Protein AF-A0A3D3WXS1-F1 (afdb_monomer)

Nearest PDB structures (foldseek):
  2yyg-assembly1_A  TM=9.800E-01  e=4.087E-39  Thermus thermophilus HB8
  2yyl-assembly1_A  TM=9.770E-01  e=1.360E-38  Thermus thermophilus HB8
  2yyi-assembly1_A  TM=9.763E-01  e=1.294E-38  Thermus thermophilus HB8
  2yyj-assembly1_A  TM=9.738E-01  e=1.231E-38  Thermus thermophilus HB8
  2yyk-assembly1_A  TM=9.757E-01  e=2.031E-38  Thermus thermophilus HB8

Radius of gyration: 24.75 Å; Cα contacts (8 Å, |Δi|>4): 746; chains: 1; bounding box: 62×62×98 Å

Mean predicted aligned error: 7.94 Å

Solvent-accessible surface area (backbone atoms only — not comparable to full-atom values): 22742 Å² total; per-residue (Å²): 133,87,82,91,84,88,88,85,87,90,81,87,87,84,90,81,90,89,76,75,87,77,71,77,85,72,78,76,78,78,77,84,80,90,82,68,96,46,61,37,39,42,42,22,67,54,53,57,47,48,42,67,77,51,46,37,43,37,29,46,95,93,36,75,55,88,48,61,81,76,32,87,46,38,39,33,22,52,53,46,52,21,49,54,28,37,43,47,70,32,94,88,52,11,80,55,28,38,42,68,36,94,86,80,60,29,40,22,49,33,42,50,61,78,27,70,43,66,66,44,48,52,49,35,48,54,28,50,39,58,52,18,58,77,48,47,25,66,57,82,68,53,51,54,38,50,35,28,24,46,37,30,43,26,60,30,17,66,67,29,25,72,77,41,69,66,17,19,53,21,37,37,53,49,41,50,53,38,43,65,54,47,55,37,52,21,43,37,48,39,69,47,69,98,70,88,83,64,86,86,61,63,77,78,76,54,73,85,39,34,50,27,54,78,43,81,53,97,67,22,40,25,29,29,25,25,34,33,59,24,45,35,65,92,22,56,28,36,40,43,41,63,26,86,94,49,63,71,50,90,85,49,58,35,51,64,16,46,24,35,50,47,54,30,52,39,73,45,40,35,30,47,44,56,88,59,71,19,75,84,54,55,60,81,85,35,60,54,39,43,33,55,41,69,53,39,16,36,40,36,32,54,68,21,78,43,44,55,67,37,34,36,43,72,52,41,45,66,57,42,58,39,43,50,68,78,29,45,22,60,38,46,30,31,52,45,52,49,46,21,46,37,37,27,39,52,44,53,47,53,50,52,54,52,50,35,61,74,70,68,44,82,84,41,68,69,54,52,55,57,53,46,54,44,49,50,53,33,52,52,41,48,51,25,50,52,47,11,52,72,60,40,45,68,47,100,64,55,38,42,40,44,25,58,68,35,40,51,50,41,56,62,49,44,70,58,46,55,62,57,68,74,108

Foldseek 3Di:
DDDDDDDDDDDDDDDDDDPPPPPPPDPPPDDDDQDDLDALLDALVRLQVLCQVQPFQEDEPNDTDPGQCPDQQRVQASVLLNVLSNLCVDPPCVVLQWDQDPPRRHTWGLLLDQALDLVSLVSLLSNLLVSLLSQLLLALQRQSLVSNLLSLLLLLLVLLVVQPVLLNVLSVVVSVVCGSNVWREWEFEAFFAPDPPDDQDARPPPVAAGWFFPDQDPFATWIFHKTWWRWQLSTQKYWYAYHLVHAHHVPHFQRNHWTFMDGSSFPQKHWYWDHRLLPVDDCVVVVNSVHRIGITTMIGGGRTGGGPSGTRHTRDRVSRNCSCVSSVSCQSSLLSSLSSLLSNLVSLLVVLVVVCVVVVVVPPVVSVVLSVLSVVLNVLSVVLSVQQSVVWDQDPSSGGGGDDVSSVVSVVVCVVSVVSSVD

Structure (mmCIF, N/CA/C/O backbone):
data_AF-A0A3D3WXS1-F1
#
_entry.id   AF-A0A3D3WXS1-F1
#
loop_
_atom_site.group_PDB
_atom_site.id
_atom_site.type_symbol
_atom_site.label_atom_id
_atom_site.label_alt_id
_atom_site.label_comp_id
_atom_site.label_asym_id
_atom_site.label_entity_id
_atom_site.label_seq_id
_atom_site.pdbx_PDB_ins_code
_atom_site.Cartn_x
_atom_site.Cartn_y
_atom_site.Cartn_z
_atom_site.occupancy
_atom_site.B_iso_or_equiv
_atom_site.auth_seq_id
_atom_site.auth_comp_id
_atom_site.auth_asym_id
_atom_site.auth_atom_id
_atom_site.pdbx_PDB_model_num
ATOM 1 N N . MET A 1 1 ? -1.639 32.451 68.140 1.00 35.47 1 MET A N 1
ATOM 2 C CA . MET A 1 1 ? -2.654 32.992 69.068 1.00 35.47 1 MET A CA 1
ATOM 3 C C . MET A 1 1 ? -3.068 34.342 68.525 1.00 35.47 1 MET A C 1
ATOM 5 O O . MET A 1 1 ? -2.175 35.079 68.140 1.00 35.47 1 MET A O 1
ATOM 9 N N . GLU A 1 2 ? -4.383 34.584 68.489 1.00 28.88 2 GLU A N 1
ATOM 10 C CA . GLU A 1 2 ? -5.081 35.775 67.961 1.00 28.88 2 GLU A CA 1
ATOM 11 C C . GLU A 1 2 ? -5.011 35.958 66.429 1.00 28.88 2 GLU A C 1
ATOM 13 O O . GLU A 1 2 ? -3.962 35.813 65.825 1.00 28.88 2 GLU A O 1
ATOM 18 N N . SER A 1 3 ? -6.082 36.261 65.698 1.00 26.94 3 SER A N 1
ATOM 19 C CA . SER A 1 3 ? -7.490 36.428 66.048 1.00 26.94 3 SER A CA 1
ATOM 20 C C . SER A 1 3 ? -8.351 36.256 64.790 1.00 26.94 3 SER A C 1
ATOM 22 O O . SER A 1 3 ? -7.905 36.407 63.655 1.00 26.94 3 SER A O 1
ATOM 24 N N . SER A 1 4 ? -9.595 35.894 65.046 1.00 29.69 4 SER A N 1
ATOM 25 C CA . SER A 1 4 ? -10.739 35.718 64.165 1.00 29.69 4 SER A CA 1
ATOM 26 C C . SER A 1 4 ? -11.243 37.029 63.547 1.00 29.69 4 SER A C 1
ATOM 28 O O . SER A 1 4 ? -11.173 38.076 64.184 1.00 29.69 4 SER A O 1
ATOM 30 N N . ARG A 1 5 ? -11.886 36.930 62.371 1.00 30.30 5 ARG A N 1
ATOM 31 C CA . ARG A 1 5 ? -13.194 37.543 62.035 1.00 30.30 5 ARG A CA 1
ATOM 32 C C . ARG A 1 5 ? -13.604 37.155 60.610 1.00 30.30 5 ARG A C 1
ATOM 34 O O . ARG A 1 5 ? -12.887 37.438 59.661 1.00 30.30 5 ARG A O 1
ATOM 41 N N . GLY A 1 6 ? -14.766 36.518 60.477 1.00 25.30 6 GLY A N 1
ATOM 42 C CA . GLY A 1 6 ? -15.471 36.395 59.201 1.00 25.30 6 GLY A CA 1
ATOM 43 C C . GLY A 1 6 ? -16.456 37.544 58.997 1.00 25.30 6 GLY A C 1
ATOM 44 O O . GLY A 1 6 ? -16.832 38.176 59.978 1.00 25.30 6 GLY A O 1
ATOM 45 N N . VAL A 1 7 ? -16.897 37.752 57.752 1.00 28.59 7 VAL A N 1
ATOM 46 C CA . VAL A 1 7 ? -18.236 38.235 57.360 1.00 28.59 7 VAL A CA 1
ATOM 47 C C . VAL A 1 7 ? -18.564 37.657 55.971 1.00 28.59 7 VAL A C 1
ATOM 49 O O . VAL A 1 7 ? -17.682 37.348 55.178 1.00 28.59 7 VAL A O 1
ATOM 52 N N . ASN A 1 8 ? -19.861 37.467 55.766 1.00 25.94 8 ASN A N 1
ATOM 53 C CA . ASN A 1 8 ? -20.600 36.721 54.759 1.00 25.94 8 ASN A CA 1
ATOM 54 C C . ASN A 1 8 ? -20.955 37.544 53.490 1.00 25.94 8 ASN A C 1
ATOM 56 O O . ASN A 1 8 ? -21.126 38.756 53.591 1.00 25.94 8 ASN A O 1
ATOM 60 N N . MET A 1 9 ? -21.277 36.811 52.409 1.00 26.50 9 MET A N 1
ATOM 61 C CA . MET A 1 9 ? -22.332 37.044 51.385 1.00 26.50 9 MET A CA 1
ATOM 62 C C . MET A 1 9 ? -22.107 37.868 50.091 1.00 26.50 9 MET A C 1
ATOM 64 O O . MET A 1 9 ? -21.558 38.963 50.095 1.00 26.50 9 MET A O 1
ATOM 68 N N . ALA A 1 10 ? -22.758 37.320 49.040 1.00 27.55 10 ALA A N 1
ATOM 69 C CA . ALA A 1 10 ? -23.033 37.768 47.657 1.00 27.55 10 ALA A CA 1
ATOM 70 C C . ALA A 1 10 ? -21.854 37.694 46.659 1.00 27.55 10 ALA A C 1
ATOM 72 O O . ALA A 1 10 ? -20.761 38.131 46.971 1.00 27.55 10 ALA A O 1
ATOM 73 N N . GLY A 1 11 ? -21.958 37.189 45.425 1.00 24.16 11 GLY A N 1
ATOM 74 C CA . GLY A 1 11 ? -23.064 36.748 44.564 1.00 24.16 11 GLY A CA 1
ATOM 75 C C . GLY A 1 11 ? -22.625 36.935 43.092 1.00 24.16 11 GLY A C 1
ATOM 76 O O . GLY A 1 11 ? -21.843 37.841 42.822 1.00 24.16 11 GLY A O 1
ATOM 77 N N . ASN A 1 12 ? -23.157 36.116 42.171 1.00 26.72 12 ASN A N 1
ATOM 78 C CA . ASN A 1 12 ? -22.897 36.042 40.711 1.00 26.72 12 ASN A CA 1
ATOM 79 C C . ASN A 1 12 ? -21.513 35.508 40.291 1.00 26.72 12 ASN A C 1
ATOM 81 O O . ASN A 1 12 ? -20.491 35.925 40.808 1.00 26.72 12 ASN A O 1
ATOM 85 N N . GLY A 1 13 ? -21.374 34.575 39.349 1.00 25.41 13 GLY A N 1
ATOM 86 C CA . GLY A 1 13 ? -22.234 34.216 38.220 1.00 25.41 13 GLY A CA 1
ATOM 87 C C . GLY A 1 13 ? -21.366 34.309 36.962 1.00 25.41 13 GLY A C 1
ATOM 88 O O . GLY A 1 13 ? -20.928 35.400 36.617 1.00 25.41 13 GLY A O 1
ATOM 89 N N . GLY A 1 14 ? -21.053 33.176 36.327 1.00 25.58 14 GLY A N 1
ATOM 90 C CA . GLY A 1 14 ? -20.149 33.147 35.172 1.00 25.58 14 GLY A CA 1
ATOM 91 C C . GLY A 1 14 ? -19.714 31.741 34.769 1.00 25.58 14 GLY A C 1
ATOM 92 O O . GLY A 1 14 ? -18.525 31.454 34.704 1.00 25.58 14 GLY A O 1
ATOM 93 N N . SER A 1 15 ? -20.683 30.853 34.553 1.00 29.64 15 SER A N 1
ATOM 94 C CA . SER A 1 15 ? -20.512 29.632 33.766 1.00 29.64 15 SER A CA 1
ATOM 95 C C . SER A 1 15 ? -20.597 29.986 32.281 1.00 29.64 15 SER A C 1
ATOM 97 O O . SER A 1 15 ? -21.609 30.535 31.846 1.00 29.64 15 SER A O 1
ATOM 99 N N . GLY A 1 16 ? -19.572 29.656 31.508 1.00 32.78 16 GLY A N 1
ATOM 100 C CA . GLY A 1 16 ? -19.606 29.737 30.051 1.00 32.78 16 GLY A CA 1
ATOM 101 C C . GLY A 1 16 ? -18.203 29.598 29.478 1.00 32.78 16 GLY A C 1
ATOM 102 O O . GLY A 1 16 ? -17.289 30.248 29.968 1.00 32.78 16 GLY A O 1
ATOM 103 N N . GLN A 1 17 ? -18.068 28.744 28.463 1.00 30.81 17 GLN A N 1
ATOM 104 C CA . GLN A 1 17 ? -16.851 28.420 27.702 1.00 30.81 17 GLN A CA 1
ATOM 105 C C . GLN A 1 17 ? -15.941 27.366 28.331 1.00 30.81 17 GLN A C 1
ATOM 107 O O . GLN A 1 17 ? -14.839 27.644 28.804 1.00 30.81 17 GLN A O 1
ATOM 112 N N . ARG A 1 18 ? -16.412 26.115 28.287 1.00 31.23 18 ARG A N 1
ATOM 113 C CA . ARG A 1 18 ? -15.529 24.942 28.177 1.00 31.23 18 ARG A CA 1
ATOM 114 C C . ARG A 1 18 ? -16.163 23.688 27.548 1.00 31.23 18 ARG A C 1
ATOM 116 O O . ARG A 1 18 ? -15.498 22.664 27.526 1.00 31.23 18 ARG A O 1
ATOM 123 N N . ASP A 1 19 ? -17.373 23.792 26.987 1.00 28.28 19 ASP A N 1
ATOM 124 C CA . ASP A 1 19 ? -18.143 22.634 26.494 1.00 28.28 19 ASP A CA 1
ATOM 125 C C . ASP A 1 19 ? -18.546 22.711 25.002 1.00 28.28 19 ASP A C 1
ATOM 127 O O . ASP A 1 19 ? -19.320 21.878 24.542 1.00 28.28 19 ASP A O 1
ATOM 131 N N . GLU A 1 20 ? -18.033 23.668 24.215 1.00 26.80 20 GLU A N 1
ATOM 132 C CA . GLU A 1 20 ? -18.402 23.793 22.785 1.00 26.80 20 GLU A CA 1
ATOM 133 C C . GLU A 1 20 ? -17.469 23.039 21.813 1.00 26.80 20 GLU A C 1
ATOM 135 O O . GLU A 1 20 ? -17.903 22.693 20.720 1.00 26.80 20 GLU A O 1
ATOM 140 N N . ASP A 1 21 ? -16.253 22.651 22.219 1.00 28.59 21 ASP A N 1
ATOM 141 C CA . ASP A 1 21 ? -15.274 22.022 21.305 1.00 28.59 21 ASP A CA 1
ATOM 142 C C . ASP A 1 21 ? -15.414 20.488 21.165 1.00 28.59 21 ASP A C 1
ATOM 144 O O . ASP A 1 21 ? -14.730 19.869 20.353 1.00 28.59 21 ASP A O 1
ATOM 148 N N . ALA A 1 22 ? -16.302 19.842 21.931 1.00 30.28 22 ALA A N 1
ATOM 149 C CA . ALA A 1 22 ? -16.503 18.384 21.887 1.00 30.28 22 ALA A CA 1
ATOM 150 C C . ALA A 1 22 ? -17.688 17.941 21.001 1.00 30.28 22 ALA A C 1
ATOM 152 O O . ALA A 1 22 ? -17.904 16.746 20.805 1.00 30.28 22 ALA A O 1
ATOM 153 N N . ALA A 1 23 ? -18.466 18.885 20.458 1.00 27.09 23 ALA A N 1
ATOM 154 C CA . ALA A 1 23 ? -19.713 18.593 19.746 1.00 27.09 23 ALA A CA 1
ATOM 155 C C . ALA A 1 23 ? -19.575 18.485 18.211 1.00 27.09 23 ALA A C 1
ATOM 157 O O . ALA A 1 23 ? -20.515 18.032 17.558 1.00 27.09 23 ALA A O 1
ATOM 158 N N . GLU A 1 24 ? -18.423 18.826 17.621 1.00 27.89 24 GLU A N 1
ATOM 159 C CA . GLU A 1 24 ? -18.214 18.766 16.159 1.00 27.89 24 GLU A CA 1
ATOM 160 C C . GLU A 1 24 ? -17.774 17.387 15.623 1.00 27.89 24 GLU A C 1
ATOM 162 O O . GLU A 1 24 ? -17.706 17.187 14.414 1.00 27.89 24 GLU A O 1
ATOM 167 N N . CYS A 1 25 ? -17.569 16.379 16.478 1.00 31.14 25 CYS A N 1
ATOM 168 C CA . CYS A 1 25 ? -17.108 15.043 16.058 1.00 31.14 25 CYS A CA 1
ATOM 169 C C . CYS A 1 25 ? -18.234 14.089 15.592 1.00 31.14 25 CYS A C 1
ATOM 171 O O . CYS A 1 25 ? -18.100 12.868 15.662 1.00 31.14 25 CYS A O 1
ATOM 173 N N . ARG A 1 26 ? -19.374 14.620 15.131 1.00 33.81 26 ARG A N 1
ATOM 174 C CA . ARG A 1 26 ? -20.508 13.824 14.624 1.00 33.81 26 ARG A CA 1
ATOM 175 C C . ARG A 1 26 ? -20.872 14.215 13.197 1.00 33.81 26 ARG A C 1
ATOM 177 O O . ARG A 1 26 ? -21.937 14.769 12.947 1.00 33.81 26 ARG A O 1
ATOM 184 N N . GLN A 1 27 ? -20.019 13.850 12.248 1.00 27.97 27 GLN A N 1
ATOM 185 C CA . GLN A 1 27 ? -20.476 13.567 10.890 1.00 27.97 27 GLN A CA 1
ATOM 186 C C . GLN A 1 27 ? -20.462 12.055 10.684 1.00 27.97 27 GLN A C 1
ATOM 188 O O . GLN A 1 27 ? -19.512 11.465 10.181 1.00 27.97 27 GLN A O 1
ATOM 193 N N . ILE A 1 28 ? -21.550 11.425 11.127 1.00 35.28 28 ILE A N 1
ATOM 194 C CA . ILE A 1 28 ? -21.955 10.119 10.618 1.00 35.28 28 ILE A CA 1
ATOM 195 C C . ILE A 1 28 ? -22.295 10.351 9.143 1.00 35.28 28 ILE A C 1
ATOM 197 O O . ILE A 1 28 ? -23.224 11.096 8.831 1.00 35.28 28 ILE A O 1
ATOM 201 N N . ILE A 1 29 ? -21.494 9.771 8.252 1.00 36.69 29 ILE A N 1
ATOM 202 C CA . ILE A 1 29 ? -21.712 9.797 6.804 1.00 36.69 29 ILE A CA 1
ATOM 203 C C . ILE A 1 29 ? -23.111 9.204 6.539 1.00 36.69 29 ILE A C 1
ATOM 205 O O . ILE A 1 29 ? -23.369 8.084 6.989 1.00 36.69 29 ILE A O 1
ATOM 209 N N . PRO A 1 30 ? -24.040 9.917 5.871 1.00 34.16 30 PRO A N 1
ATOM 210 C CA . PRO A 1 30 ? -25.348 9.358 5.572 1.00 34.16 30 PRO A CA 1
ATOM 211 C C . PRO A 1 30 ? -25.209 8.189 4.592 1.00 34.16 30 PRO A C 1
ATOM 213 O O . PRO A 1 30 ? -24.422 8.246 3.648 1.00 34.16 30 PRO A O 1
ATOM 216 N N . GLY A 1 31 ? -25.975 7.126 4.851 1.00 32.06 31 GLY A N 1
ATOM 217 C CA . GLY A 1 31 ? -25.990 5.904 4.055 1.00 32.06 31 GLY A CA 1
ATOM 218 C C . GLY A 1 31 ? -26.268 6.162 2.575 1.00 32.06 31 GLY A C 1
ATOM 219 O O . GLY A 1 31 ? -27.050 7.043 2.219 1.00 32.06 31 GLY A O 1
ATOM 220 N N . ALA A 1 32 ? -25.609 5.367 1.733 1.00 35.19 32 ALA A N 1
ATOM 221 C CA . ALA A 1 32 ? -25.740 5.389 0.287 1.00 35.19 32 ALA A CA 1
ATOM 222 C C . ALA A 1 32 ? -27.213 5.267 -0.142 1.00 35.19 32 ALA A C 1
ATOM 224 O O . ALA A 1 32 ? -27.887 4.277 0.154 1.00 35.19 32 ALA A O 1
ATOM 225 N N . GLU A 1 33 ? -27.714 6.278 -0.854 1.00 33.09 33 GLU A N 1
ATOM 226 C CA . GLU A 1 33 ? -28.970 6.175 -1.588 1.00 33.09 33 GLU A CA 1
ATOM 227 C C . GLU A 1 33 ? -28.801 5.143 -2.713 1.00 33.09 33 GLU A C 1
ATOM 229 O O . GLU A 1 33 ? -27.973 5.290 -3.610 1.00 33.09 33 GLU A O 1
ATOM 234 N N . THR A 1 34 ? -29.594 4.075 -2.658 1.00 43.94 34 THR A N 1
ATOM 235 C CA . THR A 1 34 ? -29.648 3.027 -3.681 1.00 43.94 34 THR A CA 1
ATOM 236 C C . THR A 1 34 ? -30.514 3.510 -4.842 1.00 43.94 34 THR A C 1
ATOM 238 O O . THR A 1 34 ? -31.742 3.444 -4.797 1.00 43.94 34 THR A O 1
ATOM 241 N N . GLY A 1 35 ? -29.883 4.048 -5.888 1.00 34.47 35 GLY A N 1
ATOM 242 C CA . GLY A 1 35 ? -30.635 4.594 -7.019 1.00 34.47 35 GLY A CA 1
ATOM 243 C C . GLY A 1 35 ? -29.819 5.308 -8.091 1.00 34.47 35 GLY A C 1
ATOM 244 O O . GLY A 1 35 ? -30.209 6.386 -8.529 1.00 34.47 35 GLY A O 1
ATOM 245 N N . GLY A 1 36 ? -28.714 4.726 -8.550 1.00 34.22 36 GLY A N 1
ATOM 246 C CA . GLY A 1 36 ? -27.988 5.188 -9.733 1.00 34.22 36 GLY A CA 1
ATOM 247 C C . GLY A 1 36 ? -26.947 4.155 -10.144 1.00 34.22 36 GLY A C 1
ATOM 248 O O . GLY A 1 36 ? -26.444 3.453 -9.284 1.00 34.22 36 GLY A O 1
ATOM 249 N N . ASN A 1 37 ? -26.635 4.051 -11.439 1.00 45.34 37 ASN A N 1
ATOM 250 C CA . ASN A 1 37 ? -25.436 3.354 -11.926 1.00 45.34 37 ASN A CA 1
ATOM 251 C C . ASN A 1 37 ? -24.207 4.140 -11.420 1.00 45.34 37 ASN A C 1
ATOM 253 O O . ASN A 1 37 ? -23.650 4.966 -12.151 1.00 45.34 37 ASN A O 1
ATOM 257 N N . GLY A 1 38 ? -23.864 3.990 -10.144 1.00 61.72 38 GLY A N 1
ATOM 258 C CA . GLY A 1 38 ? -22.723 4.644 -9.531 1.00 61.72 38 GLY A CA 1
ATOM 259 C C . GLY A 1 38 ? -21.444 3.935 -9.953 1.00 61.72 38 GLY A C 1
ATOM 260 O O . GLY A 1 38 ? -21.416 2.724 -10.165 1.00 61.72 38 GLY A O 1
ATOM 261 N N . MET A 1 39 ? -20.349 4.678 -10.073 1.00 80.69 39 MET A N 1
ATOM 262 C CA . MET A 1 39 ? -19.015 4.084 -10.109 1.00 80.69 39 MET A CA 1
ATOM 263 C C . MET A 1 39 ? -18.263 4.559 -8.865 1.00 80.69 39 MET A C 1
ATOM 265 O O . MET A 1 39 ? -17.626 5.611 -8.919 1.00 80.69 39 MET A O 1
ATOM 269 N N . PRO A 1 40 ? -18.388 3.838 -7.732 1.00 88.31 40 PRO A N 1
ATOM 270 C CA . PRO A 1 40 ? -17.662 4.142 -6.510 1.00 88.31 40 PRO A CA 1
ATOM 271 C C . PRO A 1 40 ? -16.145 4.080 -6.669 1.00 88.31 40 PRO A C 1
ATOM 273 O O . PRO A 1 40 ? -15.436 4.779 -5.951 1.00 88.31 40 PRO A O 1
ATOM 276 N N . ALA A 1 41 ? -15.648 3.292 -7.632 1.00 94.69 41 ALA A N 1
ATOM 277 C CA . ALA A 1 41 ? -14.260 3.357 -8.075 1.00 94.69 41 ALA A CA 1
ATOM 278 C C . ALA A 1 41 ? -13.881 4.813 -8.414 1.00 94.69 41 ALA A C 1
ATOM 280 O O . ALA A 1 41 ? -14.356 5.381 -9.403 1.00 94.69 41 ALA A O 1
ATOM 281 N N . ARG A 1 42 ? -13.034 5.434 -7.588 1.00 96.94 42 ARG A N 1
ATOM 282 C CA . ARG A 1 42 ? -12.739 6.869 -7.670 1.00 96.94 42 ARG A CA 1
ATOM 283 C C . ARG A 1 42 ? -11.971 7.197 -8.950 1.00 96.94 42 ARG A C 1
ATOM 285 O O . ARG A 1 42 ? -11.218 6.388 -9.491 1.00 96.94 42 ARG A O 1
ATOM 292 N N . THR A 1 43 ? -12.163 8.418 -9.427 1.00 98.25 43 THR A N 1
ATOM 293 C CA . THR A 1 43 ? -11.286 9.086 -10.396 1.00 98.25 43 THR A CA 1
ATOM 294 C C . THR A 1 43 ? -10.117 9.748 -9.670 1.00 98.25 43 THR A C 1
ATOM 296 O O . THR A 1 43 ? -10.184 10.029 -8.467 1.00 98.25 43 THR A O 1
ATOM 299 N N . GLY A 1 44 ? -9.056 10.083 -10.399 1.00 98.19 44 GLY A N 1
ATOM 300 C CA . GLY A 1 44 ? -7.931 10.829 -9.849 1.00 98.19 44 GLY A CA 1
ATOM 301 C C . GLY A 1 44 ? -8.332 12.200 -9.303 1.00 98.19 44 GLY A C 1
ATOM 302 O O . GLY A 1 44 ? -7.825 12.630 -8.267 1.00 98.19 44 GLY A O 1
ATOM 303 N N . ALA A 1 45 ? -9.301 12.858 -9.945 1.00 98.44 45 ALA A N 1
ATOM 304 C CA . ALA A 1 45 ? -9.858 14.122 -9.471 1.00 98.44 45 ALA A CA 1
ATOM 305 C C . ALA A 1 45 ? -10.569 13.974 -8.115 1.00 98.44 45 ALA A C 1
ATOM 307 O O . ALA A 1 45 ? -10.373 14.813 -7.238 1.00 98.44 45 ALA A O 1
ATOM 308 N N . GLN A 1 46 ? -11.346 12.902 -7.917 1.00 98.25 46 GLN A N 1
ATOM 309 C CA . GLN A 1 46 ? -12.002 12.617 -6.634 1.00 98.25 46 GLN A CA 1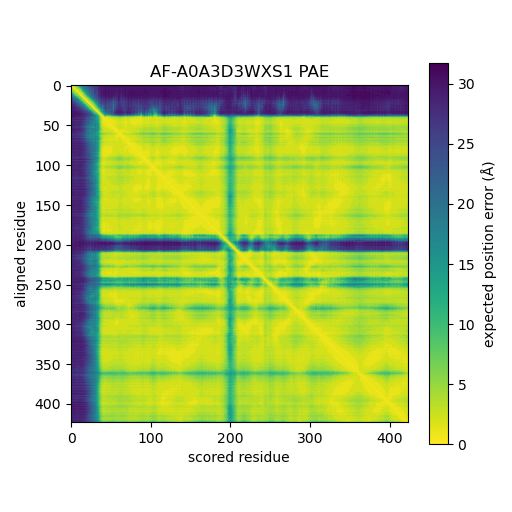
ATOM 310 C C . GLN A 1 46 ? -10.989 12.305 -5.527 1.00 98.25 46 GLN A C 1
ATOM 312 O O . GLN A 1 46 ? -11.158 12.787 -4.411 1.00 98.25 46 GLN A O 1
ATOM 317 N N . TYR A 1 47 ? -9.914 11.567 -5.828 1.00 98.25 47 TYR A N 1
ATOM 318 C CA . TYR A 1 47 ? -8.823 11.338 -4.871 1.00 98.25 47 TYR A CA 1
ATOM 319 C C . TYR A 1 47 ? -8.159 12.655 -4.428 1.00 98.25 47 TYR A C 1
ATOM 321 O O . TYR A 1 47 ? -8.041 12.926 -3.233 1.00 98.25 47 TYR A O 1
ATOM 329 N N . ILE A 1 48 ? -7.770 13.509 -5.382 1.00 98.44 48 ILE A N 1
ATOM 330 C CA . ILE A 1 48 ? -7.150 14.812 -5.084 1.00 98.44 48 ILE A CA 1
ATOM 331 C C . ILE A 1 48 ? -8.109 15.703 -4.288 1.00 98.44 48 ILE A C 1
ATOM 333 O O . ILE A 1 48 ? -7.682 16.383 -3.356 1.00 98.44 48 ILE A O 1
ATOM 337 N N . GLN A 1 49 ? -9.395 15.705 -4.641 1.00 97.94 49 GLN A N 1
ATOM 338 C CA . GLN A 1 49 ? -10.404 16.481 -3.928 1.00 97.94 49 GLN A CA 1
ATOM 339 C C . GLN A 1 49 ? -10.570 15.999 -2.481 1.00 97.94 49 GLN A C 1
ATOM 341 O O . GLN A 1 49 ? -10.557 16.829 -1.574 1.00 97.94 49 GLN A O 1
ATOM 346 N N . GLY A 1 50 ? -10.620 14.683 -2.251 1.00 96.56 50 GLY A N 1
ATOM 347 C CA . GLY A 1 50 ? -10.681 14.109 -0.904 1.00 96.56 50 GLY A CA 1
ATOM 348 C C . GLY A 1 50 ? -9.504 14.544 -0.026 1.00 96.56 50 GLY A C 1
ATOM 349 O O . GLY A 1 50 ? -9.707 14.963 1.111 1.00 96.56 50 GLY A O 1
ATOM 350 N N . LEU A 1 51 ? -8.285 14.575 -0.578 1.00 96.44 51 LEU A N 1
ATOM 351 C CA . LEU A 1 51 ? -7.106 15.082 0.137 1.00 96.44 51 LEU A CA 1
ATOM 352 C C . LEU A 1 51 ? -7.182 16.573 0.495 1.00 96.44 51 LEU A C 1
ATOM 354 O O . LEU A 1 51 ? -6.554 16.985 1.469 1.00 96.44 51 LEU A O 1
ATOM 358 N N . ARG A 1 52 ? -7.901 17.391 -0.281 1.00 96.31 52 ARG A N 1
ATOM 359 C CA . ARG A 1 52 ? -8.104 18.818 0.031 1.00 96.31 52 ARG A CA 1
ATOM 360 C C . ARG A 1 52 ? -9.183 19.030 1.078 1.00 96.31 52 ARG A C 1
ATOM 362 O O . ARG A 1 52 ? -9.048 19.915 1.915 1.00 96.31 52 ARG A O 1
ATOM 369 N N . GLU A 1 53 ? -10.252 18.245 1.008 1.00 96.19 53 GLU A N 1
ATOM 370 C CA . GLU A 1 53 ? -11.383 18.331 1.934 1.00 96.19 53 GLU A CA 1
ATOM 371 C C . GLU A 1 53 ? -11.025 17.778 3.312 1.00 96.19 53 GLU A C 1
ATOM 373 O O . GLU A 1 53 ? -11.435 18.337 4.329 1.00 96.19 53 GLU A O 1
ATOM 378 N N . ARG A 1 54 ? -10.228 16.707 3.346 1.00 95.56 54 ARG A N 1
ATOM 379 C CA . ARG A 1 54 ? -9.831 15.990 4.561 1.00 95.56 54 ARG A CA 1
ATOM 380 C C . ARG A 1 54 ? -8.318 15.750 4.589 1.00 95.56 54 ARG A C 1
ATOM 382 O O . ARG A 1 54 ? -7.862 14.608 4.499 1.00 95.56 54 ARG A O 1
ATOM 389 N N . PRO A 1 55 ? -7.505 16.819 4.670 1.00 96.25 55 PRO A N 1
ATOM 390 C CA . PRO A 1 55 ? -6.060 16.692 4.599 1.00 96.25 55 PRO A CA 1
ATOM 391 C C . PRO A 1 55 ? -5.508 15.983 5.844 1.00 96.25 55 PRO A C 1
ATOM 393 O O . PRO A 1 55 ? -5.779 16.413 6.970 1.00 96.25 55 PRO A O 1
ATOM 396 N N . PRO A 1 56 ? -4.649 14.961 5.676 1.00 96.31 56 PRO A N 1
ATOM 397 C CA . PRO A 1 56 ? -3.895 14.396 6.784 1.00 96.31 56 PRO A CA 1
ATOM 398 C C . PRO A 1 56 ? -3.066 15.465 7.506 1.00 96.31 56 PRO A C 1
ATOM 400 O O . PRO A 1 56 ? -2.533 16.397 6.894 1.00 96.31 56 PRO A O 1
ATOM 403 N N . ASN A 1 57 ? -2.879 15.314 8.818 1.00 96.38 57 ASN A N 1
ATOM 404 C CA . ASN A 1 57 ? -2.062 16.234 9.616 1.00 96.38 57 ASN A CA 1
ATOM 405 C C . ASN A 1 57 ? -0.554 15.994 9.391 1.00 96.38 57 ASN A C 1
ATOM 407 O O . ASN A 1 57 ? 0.140 15.442 10.251 1.00 96.38 57 ASN A O 1
ATOM 411 N N . LEU A 1 58 ? -0.039 16.404 8.229 1.00 97.75 58 LEU A N 1
ATOM 412 C CA . LEU A 1 58 ? 1.354 16.199 7.825 1.00 97.75 58 LEU A CA 1
ATOM 413 C C . LEU A 1 58 ? 2.288 17.310 8.325 1.00 97.75 58 LEU A C 1
ATOM 415 O O . LEU A 1 58 ? 1.951 18.498 8.321 1.00 97.75 58 LEU A O 1
ATOM 419 N N . TYR A 1 59 ? 3.511 16.922 8.675 1.00 97.75 59 TYR A N 1
ATOM 420 C CA . TYR A 1 59 ? 4.616 17.807 9.020 1.00 97.75 59 TYR A CA 1
ATOM 421 C C . TYR A 1 59 ? 5.834 17.471 8.159 1.00 97.75 59 TYR A C 1
ATOM 423 O O . TYR A 1 59 ? 6.310 16.337 8.147 1.00 97.75 59 TYR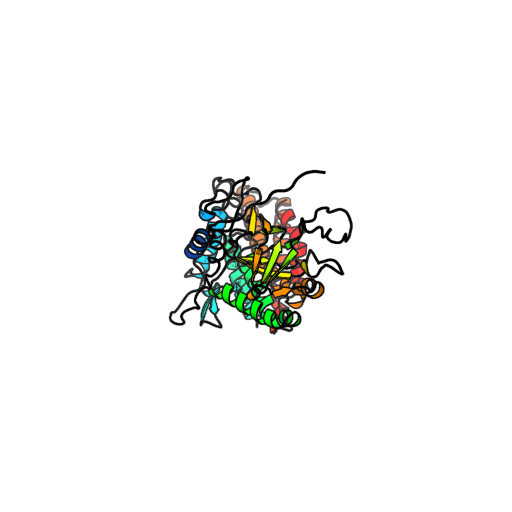 A O 1
ATOM 431 N N . MET A 1 60 ? 6.366 18.472 7.462 1.00 96.00 60 MET A N 1
ATOM 432 C CA . MET A 1 60 ? 7.533 18.366 6.581 1.00 96.00 60 MET A CA 1
ATOM 433 C C . MET A 1 60 ? 8.502 19.505 6.883 1.00 96.00 60 MET A C 1
ATOM 435 O O . MET A 1 60 ? 8.085 20.650 7.0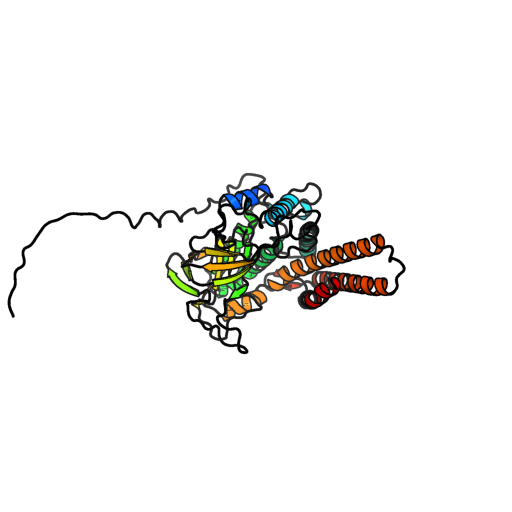61 1.00 96.00 60 MET A O 1
ATOM 439 N N . SER A 1 61 ? 9.798 19.200 6.968 1.00 91.50 61 SER A N 1
ATOM 440 C CA . SER A 1 61 ? 10.855 20.200 7.204 1.00 91.50 61 SER A CA 1
ATOM 441 C C . SER A 1 61 ? 10.564 21.137 8.392 1.00 91.50 61 SER A C 1
ATOM 443 O O . SER A 1 61 ? 10.758 22.351 8.316 1.00 91.50 61 SER A O 1
ATOM 445 N N . GLY A 1 62 ? 10.035 20.572 9.485 1.00 92.31 62 GLY A N 1
ATOM 446 C CA . GLY A 1 62 ? 9.691 21.298 10.713 1.00 92.31 62 GLY A CA 1
ATOM 447 C C . GLY A 1 62 ? 8.428 22.167 10.643 1.00 92.31 62 GLY A C 1
ATOM 448 O O . GLY A 1 62 ? 8.183 22.941 11.567 1.00 92.31 62 GLY A O 1
ATOM 449 N N . LYS A 1 63 ? 7.622 22.077 9.577 1.00 95.94 63 LYS A N 1
ATOM 450 C CA . LYS A 1 63 ? 6.401 22.878 9.392 1.00 95.94 63 LYS A CA 1
ATOM 451 C C . LYS A 1 63 ? 5.188 21.992 9.132 1.00 95.94 63 LYS A C 1
ATOM 453 O O . LYS A 1 63 ? 5.305 20.965 8.470 1.00 95.94 63 LYS A O 1
ATOM 458 N N . LYS A 1 64 ? 4.016 22.420 9.616 1.00 96.81 64 LYS A N 1
ATOM 459 C CA . LYS A 1 64 ? 2.734 21.804 9.246 1.00 96.81 64 LYS A CA 1
ATOM 460 C C . LYS A 1 64 ? 2.459 22.071 7.763 1.00 96.81 64 LYS A C 1
ATOM 462 O O . LYS A 1 64 ? 2.547 23.221 7.323 1.00 96.81 64 LYS A O 1
ATOM 467 N N . VAL A 1 65 ? 2.123 21.027 7.019 1.00 96.94 65 VAL A N 1
ATOM 468 C CA . VAL A 1 65 ? 1.652 21.123 5.634 1.00 96.94 65 VAL A CA 1
ATOM 469 C C . VAL A 1 65 ? 0.212 21.633 5.656 1.00 96.94 65 VAL A C 1
ATOM 471 O O . VAL A 1 65 ? -0.609 21.128 6.418 1.00 96.94 65 VAL A O 1
ATOM 474 N N . LYS A 1 66 ? -0.082 22.670 4.866 1.00 93.75 66 LYS A N 1
ATOM 475 C CA . LYS A 1 66 ? -1.428 23.264 4.802 1.00 93.75 66 LYS A CA 1
ATOM 476 C C . LYS A 1 66 ? -2.329 22.547 3.804 1.00 93.75 66 LYS A C 1
ATOM 478 O O . LYS A 1 66 ? -3.448 22.206 4.151 1.00 93.75 66 LYS A O 1
ATOM 483 N N . ASP A 1 67 ? -1.816 22.329 2.597 1.00 95.44 67 ASP A N 1
ATOM 484 C CA . ASP A 1 67 ? -2.480 21.581 1.535 1.00 95.44 67 ASP A CA 1
ATOM 485 C C . ASP A 1 67 ? -1.476 20.549 0.993 1.00 95.44 67 ASP A C 1
ATOM 487 O O . ASP A 1 67 ? -0.448 20.943 0.429 1.00 95.44 67 ASP A O 1
ATOM 491 N N . PRO A 1 68 ? -1.715 19.238 1.184 1.00 95.38 68 PRO A N 1
ATOM 492 C CA . PRO A 1 68 ? -0.820 18.202 0.678 1.00 95.38 68 PRO A CA 1
ATOM 493 C C . PRO A 1 68 ? -0.736 18.192 -0.854 1.00 95.38 68 PRO A C 1
ATOM 495 O O . PRO A 1 68 ? 0.311 17.842 -1.394 1.00 95.38 68 PRO A O 1
ATOM 498 N N . THR A 1 69 ? -1.789 18.616 -1.558 1.00 95.69 69 THR A N 1
ATOM 499 C CA . THR A 1 69 ? -1.857 18.641 -3.030 1.00 95.69 69 THR A CA 1
ATOM 500 C C . THR A 1 69 ? -1.009 19.748 -3.645 1.00 95.69 69 THR A C 1
ATOM 502 O O . THR A 1 69 ? -0.596 19.641 -4.798 1.00 95.69 69 THR A O 1
ATOM 505 N N . GLU A 1 70 ? -0.686 20.783 -2.869 1.00 94.31 70 GLU A N 1
ATOM 506 C CA . GLU A 1 70 ? 0.193 21.877 -3.284 1.00 94.31 70 GLU A CA 1
ATOM 507 C C . GLU A 1 70 ? 1.602 21.765 -2.687 1.00 94.31 70 GLU A C 1
ATOM 509 O O . GLU A 1 70 ? 2.505 22.488 -3.106 1.00 94.31 70 GLU A O 1
ATOM 514 N N . GLN A 1 71 ? 1.830 20.840 -1.752 1.00 95.31 71 GLN A N 1
ATOM 515 C CA . GLN A 1 71 ? 3.085 20.711 -1.019 1.00 95.31 71 GLN A CA 1
ATOM 516 C C . GLN A 1 71 ? 4.242 20.220 -1.913 1.00 95.31 71 GLN A C 1
ATOM 518 O O . GLN A 1 71 ? 4.209 19.089 -2.417 1.00 95.31 71 GLN A O 1
ATOM 523 N N . PRO A 1 72 ? 5.327 21.012 -2.050 1.00 93.38 72 PRO A N 1
ATOM 524 C CA . PRO A 1 72 ? 6.585 20.554 -2.630 1.00 93.38 72 PRO A CA 1
ATOM 525 C C . PRO A 1 72 ? 7.050 19.221 -2.046 1.00 93.38 72 PRO A C 1
ATOM 527 O O . PRO A 1 72 ? 7.081 19.054 -0.823 1.00 93.38 72 PRO A O 1
ATOM 530 N N . GLY A 1 73 ? 7.432 18.297 -2.924 1.00 92.62 73 GLY A N 1
ATOM 531 C CA . GLY A 1 73 ? 7.892 16.965 -2.547 1.00 92.62 73 GLY A CA 1
ATOM 532 C C . GLY A 1 73 ? 6.791 15.901 -2.465 1.00 92.62 73 GLY A C 1
ATOM 533 O O . GLY A 1 73 ? 7.122 14.735 -2.300 1.00 92.62 73 GLY A O 1
ATOM 534 N N . LEU A 1 74 ? 5.504 16.266 -2.570 1.00 95.38 74 LEU A N 1
ATOM 535 C CA . LEU A 1 74 ? 4.379 15.309 -2.570 1.00 95.38 74 LEU A CA 1
ATOM 536 C C . LEU A 1 74 ? 3.621 15.258 -3.905 1.00 95.38 74 LEU A C 1
ATOM 538 O O . LEU A 1 74 ? 3.033 14.230 -4.242 1.00 95.38 74 LEU A O 1
ATOM 542 N N . GLN A 1 75 ? 3.650 16.346 -4.679 1.00 94.00 75 GLN A N 1
ATOM 543 C CA . GLN A 1 75 ? 2.858 16.508 -5.905 1.00 94.00 75 GLN A CA 1
ATOM 544 C C . GLN A 1 75 ? 3.085 15.389 -6.929 1.00 94.00 75 GLN A C 1
ATOM 546 O O . GLN A 1 75 ? 2.122 14.894 -7.511 1.00 94.00 75 GLN A O 1
ATOM 551 N N . GLY A 1 76 ? 4.337 14.967 -7.148 1.00 94.12 76 GLY A N 1
ATOM 552 C CA . GLY A 1 76 ? 4.653 13.883 -8.080 1.00 94.12 76 GLY A CA 1
ATOM 553 C C . GLY A 1 76 ? 3.932 12.581 -7.722 1.00 94.12 76 GLY A C 1
ATOM 554 O O . GLY A 1 76 ? 3.246 12.004 -8.567 1.00 94.12 76 GLY A O 1
ATOM 555 N N . GLY A 1 77 ? 4.027 12.171 -6.453 1.00 95.62 77 GLY A N 1
ATOM 556 C CA . GLY A 1 77 ? 3.356 10.980 -5.927 1.00 95.62 77 GLY A CA 1
ATOM 557 C C . GLY A 1 77 ? 1.831 11.087 -5.989 1.00 95.62 77 GLY A C 1
ATOM 558 O O . GLY A 1 77 ? 1.179 10.162 -6.470 1.00 95.62 77 GLY A O 1
ATOM 559 N N . ILE A 1 78 ? 1.262 12.234 -5.599 1.00 97.38 78 ILE A N 1
ATOM 560 C CA . ILE A 1 78 ? -0.191 12.492 -5.661 1.00 97.38 78 ILE A CA 1
ATOM 561 C C . ILE A 1 78 ? -0.708 12.396 -7.100 1.00 97.38 78 ILE A C 1
ATOM 563 O O . ILE A 1 78 ? -1.706 11.725 -7.351 1.00 97.38 78 ILE A O 1
ATOM 567 N N . ASN A 1 79 ? -0.015 13.009 -8.062 1.00 96.94 79 ASN A N 1
ATOM 568 C CA . ASN A 1 79 ? -0.401 12.952 -9.473 1.00 96.94 79 ASN A CA 1
ATOM 569 C C . ASN A 1 79 ? -0.303 11.528 -10.036 1.00 96.94 79 ASN A C 1
ATOM 571 O O . ASN A 1 79 ? -1.139 11.120 -10.843 1.00 96.94 79 ASN A O 1
ATOM 575 N N . THR A 1 80 ? 0.695 10.751 -9.607 1.00 97.50 80 THR A N 1
ATOM 576 C CA . THR A 1 80 ? 0.786 9.338 -9.985 1.00 97.50 80 THR A CA 1
ATOM 577 C C . THR A 1 80 ? -0.361 8.529 -9.386 1.00 97.50 80 THR A C 1
ATOM 579 O O . THR A 1 80 ? -0.989 7.773 -10.120 1.00 97.50 80 THR A O 1
ATOM 582 N N . MET A 1 81 ? -0.688 8.717 -8.105 1.00 98.06 81 MET A N 1
ATOM 583 C CA . MET A 1 81 ? -1.843 8.071 -7.466 1.00 98.06 81 MET A CA 1
ATOM 584 C C . MET A 1 81 ? -3.148 8.421 -8.185 1.00 98.06 81 MET A C 1
ATOM 586 O O . MET A 1 81 ? -3.905 7.523 -8.540 1.00 98.06 81 MET A O 1
ATOM 590 N N . ALA A 1 82 ? -3.368 9.700 -8.497 1.00 98.31 82 ALA A N 1
ATOM 591 C CA . ALA A 1 82 ? -4.527 10.148 -9.265 1.00 98.31 82 ALA A CA 1
ATOM 592 C C . ALA A 1 82 ? -4.623 9.433 -10.624 1.00 98.31 82 ALA A C 1
ATOM 594 O O . ALA A 1 82 ? -5.685 8.937 -10.995 1.00 98.31 82 ALA A O 1
ATOM 595 N N . ARG A 1 83 ? -3.492 9.277 -11.322 1.00 98.12 83 ARG A N 1
ATOM 596 C CA . ARG A 1 83 ? -3.438 8.520 -12.577 1.00 98.12 83 ARG A CA 1
ATOM 597 C C . ARG A 1 83 ? -3.817 7.047 -12.397 1.00 98.12 83 ARG A C 1
ATOM 599 O O . ARG A 1 83 ? -4.448 6.493 -13.288 1.00 98.12 83 ARG A O 1
ATOM 606 N N . LEU A 1 84 ? -3.437 6.399 -11.293 1.00 98.25 84 LEU A N 1
ATOM 607 C CA . LEU A 1 84 ? -3.838 5.010 -11.020 1.00 98.25 84 LEU A CA 1
ATOM 608 C C . LEU A 1 84 ? -5.358 4.883 -10.857 1.00 98.25 84 LEU A C 1
ATOM 610 O O . LEU A 1 84 ? -5.950 3.958 -11.410 1.00 98.25 84 LEU A O 1
ATOM 614 N N . TYR A 1 85 ? -5.990 5.839 -10.178 1.00 98.38 85 TYR A N 1
ATOM 615 C CA . TYR A 1 85 ? -7.448 5.911 -10.076 1.00 98.38 85 TYR A CA 1
ATOM 616 C C . TYR A 1 85 ? -8.112 6.145 -11.442 1.00 98.38 85 TYR A C 1
ATOM 618 O O . TYR A 1 85 ? -9.057 5.442 -11.795 1.00 98.38 85 TYR A O 1
ATOM 626 N N . ASP A 1 86 ? -7.569 7.042 -12.271 1.00 98.44 86 ASP A N 1
ATOM 627 C CA . ASP A 1 86 ? -8.083 7.274 -13.630 1.00 98.44 86 ASP A CA 1
ATOM 628 C C . ASP A 1 86 ? -8.008 6.024 -14.526 1.00 98.44 86 ASP A C 1
ATOM 630 O O . ASP A 1 86 ? -8.854 5.857 -15.405 1.00 98.44 86 ASP A O 1
ATOM 634 N N . LEU A 1 87 ? -7.056 5.103 -14.296 1.00 97.44 87 LEU A N 1
ATOM 635 C CA . LEU A 1 87 ? -7.001 3.830 -15.036 1.00 97.44 87 LEU A CA 1
ATOM 636 C C . LEU A 1 87 ? -8.261 2.980 -14.845 1.00 97.44 87 LEU A C 1
ATOM 638 O O . LEU A 1 87 ? -8.604 2.213 -15.743 1.00 97.44 87 LEU A O 1
ATOM 642 N N . GLN A 1 88 ? -8.958 3.115 -13.715 1.00 97.50 88 GLN A N 1
ATOM 643 C CA . GLN A 1 88 ? -10.211 2.392 -13.477 1.00 97.50 88 GLN A CA 1
ATOM 644 C C . GLN A 1 88 ? -11.307 2.815 -14.464 1.00 97.50 88 GLN A C 1
ATOM 646 O O . GLN A 1 88 ? -12.188 2.025 -14.786 1.00 97.50 88 GLN A O 1
ATOM 651 N N . HIS A 1 89 ? -11.200 4.029 -15.007 1.00 96.88 89 HIS A N 1
ATOM 652 C CA . HIS A 1 89 ? -12.129 4.630 -15.965 1.00 96.88 89 HIS A CA 1
ATOM 653 C C . HIS A 1 89 ? -11.603 4.598 -17.408 1.00 96.88 89 HIS A C 1
ATOM 655 O O . HIS A 1 89 ? -12.265 5.092 -18.323 1.00 96.88 89 HIS A O 1
ATOM 661 N N . ASP A 1 90 ? -10.411 4.039 -17.642 1.00 96.12 90 ASP A N 1
ATOM 662 C CA . ASP A 1 90 ? -9.792 4.022 -18.965 1.00 96.12 90 ASP A CA 1
ATOM 663 C C . ASP A 1 90 ? -10.603 3.140 -19.943 1.00 96.12 90 ASP A C 1
ATOM 665 O O . ASP A 1 90 ? -10.863 1.970 -19.653 1.00 96.12 90 ASP A O 1
ATOM 669 N N . PRO A 1 91 ? -10.973 3.633 -21.139 1.00 94.81 91 PRO A N 1
ATOM 670 C CA . PRO A 1 91 ? -11.774 2.861 -22.092 1.00 94.81 91 PRO A CA 1
ATOM 671 C C . PRO A 1 91 ? -11.147 1.548 -22.586 1.00 94.81 91 PRO A C 1
ATOM 673 O O . PRO A 1 91 ? -11.869 0.696 -23.109 1.00 94.81 91 PRO A O 1
ATOM 676 N N . LYS A 1 92 ? -9.821 1.389 -22.494 1.00 94.69 92 LYS A N 1
ATOM 677 C CA . LYS A 1 92 ? -9.096 0.202 -22.968 1.00 94.69 92 LYS A CA 1
ATOM 678 C C . LYS A 1 92 ? -8.890 -0.815 -21.858 1.00 94.69 92 LYS A C 1
ATOM 680 O O . LYS A 1 92 ? -9.090 -1.998 -22.113 1.00 94.69 92 LYS A O 1
ATOM 685 N N . VAL A 1 93 ? -8.485 -0.367 -20.669 1.00 95.25 93 VAL A N 1
ATOM 686 C CA . VAL A 1 93 ? -8.117 -1.270 -19.563 1.00 95.25 93 VAL A CA 1
ATOM 687 C C . VAL A 1 93 ? -9.088 -1.250 -18.388 1.00 95.25 93 VAL A C 1
ATOM 689 O O . VAL A 1 93 ? -9.052 -2.180 -17.599 1.00 95.25 93 VAL A O 1
ATOM 692 N N . GLY A 1 94 ? -10.006 -0.284 -18.280 1.00 94.44 94 GLY A N 1
ATOM 693 C CA . GLY A 1 94 ? -10.893 -0.112 -17.119 1.00 94.44 94 GLY A CA 1
ATOM 694 C C . GLY A 1 94 ? -11.730 -1.347 -16.764 1.00 94.44 94 GLY A C 1
ATOM 695 O O . GLY A 1 94 ? -11.913 -1.654 -15.592 1.00 94.44 94 GLY A O 1
ATOM 696 N N . LYS A 1 95 ? -12.134 -2.152 -17.760 1.00 94.62 95 LYS A N 1
ATOM 697 C CA . LYS A 1 95 ? -12.826 -3.441 -17.531 1.00 94.62 95 LYS A CA 1
ATOM 698 C C . LYS A 1 95 ? -11.968 -4.497 -16.827 1.00 94.62 95 LYS A C 1
ATOM 700 O O . LYS A 1 95 ? -12.511 -5.447 -16.281 1.00 94.62 95 LYS A O 1
ATOM 705 N N . GLU A 1 96 ? -10.647 -4.361 -16.884 1.00 97.31 96 GLU A N 1
ATOM 706 C CA . GLU A 1 96 ? -9.691 -5.183 -16.136 1.00 97.31 96 GLU A CA 1
ATOM 707 C C . GLU A 1 96 ? -9.364 -4.577 -14.766 1.00 97.31 96 GLU A C 1
ATOM 709 O O . GLU A 1 96 ? -8.603 -5.170 -14.010 1.00 97.31 96 GLU A O 1
ATOM 714 N N . MET A 1 97 ? -9.894 -3.394 -14.447 1.00 98.12 97 MET A N 1
ATOM 715 C CA . MET A 1 97 ? -9.588 -2.669 -13.214 1.00 98.12 97 MET A CA 1
ATOM 716 C C . MET A 1 97 ? -10.717 -2.726 -12.188 1.00 98.12 97 MET A C 1
ATOM 718 O O . MET A 1 97 ? -10.466 -2.451 -11.015 1.00 98.12 97 MET A O 1
ATOM 722 N N . THR A 1 98 ? -11.936 -3.093 -12.593 1.00 98.06 98 THR A N 1
ATOM 723 C CA . THR A 1 98 ? -13.123 -3.086 -11.729 1.00 98.06 98 THR A CA 1
ATOM 724 C C . THR A 1 98 ? -13.969 -4.349 -11.852 1.00 98.06 98 THR A C 1
ATOM 726 O O . THR A 1 98 ? -13.844 -5.123 -12.801 1.00 98.06 98 THR A O 1
ATOM 729 N N . TYR A 1 99 ? -14.853 -4.553 -10.877 1.00 97.62 99 TYR A N 1
ATOM 730 C CA . TYR A 1 99 ? -15.906 -5.568 -10.894 1.00 97.62 99 TYR A CA 1
ATOM 731 C C . TYR A 1 99 ? -17.189 -5.026 -10.258 1.00 97.62 99 TYR A C 1
ATOM 733 O O . TYR A 1 99 ? -17.189 -3.952 -9.658 1.00 97.62 99 TYR A O 1
ATOM 741 N N . GLN A 1 100 ? -18.291 -5.766 -10.401 1.00 97.19 100 GLN A N 1
ATOM 742 C CA . GLN A 1 100 ? -19.549 -5.413 -9.744 1.00 97.19 100 GLN A CA 1
ATOM 743 C C . GLN A 1 100 ? -19.470 -5.715 -8.249 1.00 97.19 100 GLN A C 1
ATOM 745 O O . GLN A 1 100 ? -19.199 -6.852 -7.856 1.00 97.19 100 GLN A O 1
ATOM 750 N N . SER A 1 101 ? -19.745 -4.705 -7.429 1.00 97.12 101 SER A N 1
ATOM 751 C CA . SER A 1 101 ? -19.864 -4.856 -5.988 1.00 97.12 101 SER A CA 1
ATOM 752 C C . SER A 1 101 ? -20.944 -5.889 -5.654 1.00 97.12 101 SER A C 1
ATOM 754 O O . SER A 1 101 ? -22.048 -5.825 -6.204 1.00 97.12 101 SER A O 1
ATOM 756 N N . PRO A 1 102 ? -20.677 -6.819 -4.723 1.00 94.69 102 PRO A N 1
ATOM 757 C CA . PRO A 1 102 ? -21.676 -7.782 -4.282 1.00 94.69 102 PRO A CA 1
ATOM 758 C C . PRO A 1 102 ? -22.798 -7.155 -3.440 1.00 94.69 102 PRO A C 1
ATOM 760 O O . PRO A 1 102 ? -23.812 -7.820 -3.240 1.00 94.69 102 PRO A O 1
ATOM 763 N N . THR A 1 103 ? -22.636 -5.928 -2.922 1.00 93.56 103 THR A N 1
ATOM 764 C CA . THR A 1 103 ? -23.646 -5.285 -2.059 1.00 93.56 103 THR A CA 1
ATOM 765 C C . THR A 1 103 ? -24.457 -4.218 -2.785 1.00 93.56 103 THR A C 1
ATOM 767 O O . THR A 1 103 ? -25.671 -4.159 -2.597 1.00 93.56 103 THR A O 1
ATOM 770 N N . THR A 1 104 ? -23.830 -3.430 -3.661 1.00 94.25 104 THR A N 1
ATOM 771 C CA . THR A 1 104 ? -24.492 -2.331 -4.389 1.00 94.25 104 THR A CA 1
ATOM 772 C C . THR A 1 104 ? -24.756 -2.646 -5.864 1.00 94.25 104 THR A C 1
ATOM 774 O O . THR A 1 104 ? -25.667 -2.076 -6.458 1.00 94.25 104 THR A O 1
ATOM 777 N N . GLY A 1 105 ? -24.001 -3.574 -6.466 1.00 94.94 105 GLY A N 1
ATOM 778 C CA . GLY A 1 105 ? -24.003 -3.832 -7.913 1.00 94.94 105 GLY A CA 1
ATOM 779 C C . GLY A 1 105 ? -23.185 -2.824 -8.735 1.00 94.94 105 GLY A C 1
ATOM 780 O O . GLY A 1 105 ? -22.969 -3.042 -9.931 1.00 94.94 105 GLY A O 1
ATOM 781 N N . ASP A 1 106 ? -22.690 -1.761 -8.101 1.00 95.88 106 ASP A N 1
ATOM 782 C CA . ASP A 1 106 ? -21.897 -0.708 -8.729 1.00 95.88 106 ASP A CA 1
ATOM 783 C C . ASP A 1 106 ? -20.467 -1.169 -9.076 1.00 95.88 106 ASP A C 1
ATOM 785 O O . ASP A 1 106 ? -19.997 -2.210 -8.616 1.00 95.88 106 ASP A O 1
ATOM 789 N N . GLN A 1 107 ? -19.740 -0.403 -9.898 1.00 96.38 107 GLN A N 1
ATOM 790 C CA . GLN A 1 107 ? -18.349 -0.729 -10.254 1.00 96.38 107 GLN A CA 1
ATOM 791 C C . GLN A 1 107 ? -17.352 -0.297 -9.167 1.00 96.38 107 GLN A C 1
ATOM 793 O O . GLN A 1 107 ? -17.131 0.896 -8.954 1.00 96.38 107 GLN A O 1
ATOM 798 N N . VAL A 1 108 ? -16.687 -1.272 -8.546 1.00 98.31 108 VAL A N 1
ATOM 799 C CA . VAL A 1 108 ? -15.654 -1.083 -7.511 1.00 98.31 108 VAL A CA 1
ATOM 800 C C . VAL A 1 108 ? -14.311 -1.667 -7.958 1.00 98.31 108 VAL A C 1
ATOM 802 O O . VAL A 1 108 ? -14.259 -2.541 -8.827 1.00 98.31 108 VAL A O 1
ATOM 805 N N . GLY A 1 109 ? -13.206 -1.193 -7.376 1.00 97.88 109 GLY A N 1
ATOM 806 C CA . GLY A 1 109 ? -11.853 -1.612 -7.757 1.00 97.88 109 GLY A CA 1
ATOM 807 C C . GLY A 1 109 ? -11.605 -3.116 -7.572 1.00 97.88 109 GLY A C 1
ATOM 808 O O . GLY A 1 109 ? -11.918 -3.696 -6.531 1.00 97.88 109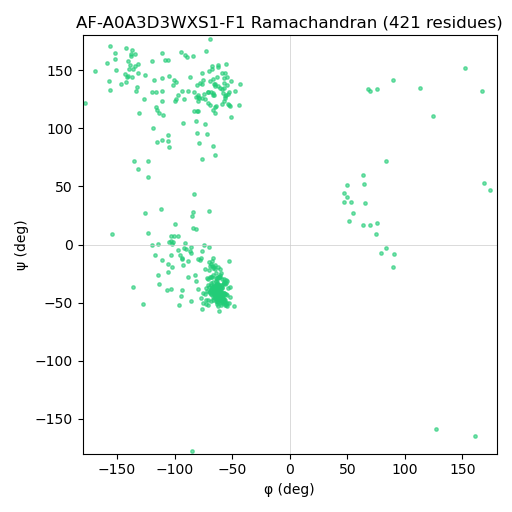 GLY A O 1
ATOM 809 N N . LEU A 1 110 ? -10.992 -3.768 -8.563 1.00 98.25 110 LEU A N 1
ATOM 810 C CA . LEU A 1 110 ? -10.797 -5.226 -8.597 1.00 98.25 110 LEU A CA 1
ATOM 811 C C . LEU A 1 110 ? -9.867 -5.755 -7.495 1.00 98.25 110 LEU A C 1
ATOM 813 O O . LEU A 1 110 ? -9.930 -6.930 -7.148 1.00 98.25 110 LEU A O 1
ATOM 817 N N . SER A 1 111 ? -9.027 -4.910 -6.889 1.00 97.81 111 SER A N 1
ATOM 818 C CA . SER A 1 111 ? -8.163 -5.318 -5.766 1.00 97.81 111 SER A CA 1
ATOM 819 C C . SER A 1 111 ? -8.964 -5.653 -4.515 1.00 97.81 111 SER A C 1
ATOM 821 O O . SER A 1 111 ? -8.456 -6.358 -3.645 1.00 97.81 111 SER A O 1
ATOM 823 N N . PHE A 1 112 ? -10.216 -5.199 -4.428 1.00 98.56 112 PHE A N 1
ATOM 824 C CA . PHE A 1 112 ? -11.124 -5.595 -3.362 1.00 98.56 112 PHE A CA 1
ATOM 825 C C . PHE A 1 112 ? -11.765 -6.963 -3.596 1.00 98.56 112 PHE A C 1
ATOM 827 O O . PHE A 1 112 ? -12.354 -7.483 -2.655 1.00 98.56 112 PHE A O 1
ATOM 834 N N . LEU A 1 113 ? -11.684 -7.558 -4.793 1.00 98.50 113 LEU A N 1
ATOM 835 C CA . LEU A 1 113 ? -12.297 -8.857 -5.081 1.00 98.50 113 LEU A CA 1
ATOM 836 C C . LEU A 1 113 ? -11.788 -9.928 -4.101 1.00 98.50 113 LEU A C 1
ATOM 838 O O . LEU A 1 113 ? -10.578 -10.146 -3.975 1.00 98.50 113 LEU A O 1
ATOM 842 N N . THR A 1 114 ? -12.714 -10.619 -3.432 1.00 98.56 114 THR A N 1
ATOM 843 C CA . THR A 1 114 ? -12.409 -11.814 -2.638 1.00 98.56 114 THR A CA 1
ATOM 844 C C . THR A 1 114 ? -12.318 -13.019 -3.567 1.00 98.56 114 THR A C 1
ATOM 846 O O . THR A 1 114 ? -13.360 -13.477 -4.038 1.00 98.56 114 THR A O 1
ATOM 849 N N . PRO A 1 115 ? -11.114 -13.547 -3.851 1.00 98.38 115 PRO A N 1
ATOM 850 C CA . PRO A 1 115 ? -10.978 -14.629 -4.806 1.00 98.38 115 PRO A CA 1
ATOM 851 C C . PRO A 1 115 ? -11.545 -15.920 -4.215 1.00 98.38 115 PRO A C 1
ATOM 853 O O . PRO A 1 115 ? -11.237 -16.275 -3.077 1.00 98.38 115 PRO A O 1
ATOM 856 N N . ARG A 1 116 ? -12.385 -16.616 -4.977 1.00 98.38 116 ARG A N 1
ATOM 857 C CA . ARG A 1 116 ? -12.936 -17.944 -4.646 1.00 98.38 116 ARG A CA 1
ATOM 858 C C . ARG A 1 116 ? -12.497 -19.004 -5.661 1.00 98.38 116 ARG A C 1
ATOM 860 O O . ARG A 1 116 ? -12.724 -20.191 -5.453 1.00 98.38 116 ARG A O 1
ATOM 867 N N . THR A 1 117 ? -11.865 -18.571 -6.746 1.00 98.62 117 THR A N 1
ATOM 868 C CA . THR A 1 117 ? -11.389 -19.397 -7.856 1.00 98.62 117 THR A CA 1
ATOM 869 C C . THR A 1 117 ? -9.997 -18.949 -8.309 1.00 98.62 117 THR A C 1
ATOM 871 O O . THR A 1 117 ? -9.547 -17.847 -7.976 1.00 98.62 117 THR A O 1
ATOM 874 N N . HIS A 1 118 ? -9.306 -19.791 -9.080 1.00 98.44 118 HIS A N 1
ATOM 875 C CA . HIS A 1 118 ? -8.042 -19.426 -9.732 1.00 98.44 118 HIS A CA 1
ATOM 876 C C . HIS A 1 118 ? -8.238 -18.284 -10.736 1.00 98.44 118 HIS A C 1
ATOM 878 O O . HIS A 1 118 ? -7.377 -17.415 -10.866 1.00 98.44 118 HIS A O 1
ATOM 884 N N . GLU A 1 119 ? -9.390 -18.236 -11.401 1.00 98.50 119 GLU A N 1
ATOM 885 C CA . GLU A 1 119 ? -9.764 -17.166 -12.325 1.00 98.50 119 GLU A CA 1
ATOM 886 C C . GLU A 1 119 ? -9.869 -15.805 -11.622 1.00 98.50 119 GLU A C 1
ATOM 888 O O . GLU A 1 119 ? -9.442 -14.791 -12.178 1.00 98.50 119 GLU A O 1
ATOM 893 N N . ASP A 1 120 ? -10.363 -15.764 -10.382 1.00 98.50 120 ASP A N 1
ATOM 894 C CA . ASP A 1 120 ? -10.395 -14.525 -9.595 1.00 98.50 120 ASP A CA 1
ATOM 895 C C . ASP A 1 120 ? -8.984 -14.020 -9.257 1.00 98.50 120 ASP A C 1
ATOM 897 O O . ASP A 1 120 ? -8.741 -12.808 -9.222 1.00 98.50 120 ASP A O 1
ATOM 901 N N . LEU A 1 121 ? -8.036 -14.935 -9.013 1.00 97.88 121 LEU A N 1
ATOM 902 C CA . LEU A 1 121 ? -6.631 -14.577 -8.806 1.00 97.88 121 LEU A CA 1
ATOM 903 C C . LEU A 1 121 ? -5.994 -14.025 -10.084 1.00 97.88 121 LEU A C 1
ATOM 905 O O . LEU A 1 121 ? -5.278 -13.027 -9.996 1.00 97.88 121 LEU A O 1
ATOM 909 N N . ASP A 1 122 ? -6.284 -14.608 -11.250 1.00 98.06 122 ASP A N 1
ATOM 910 C CA . ASP A 1 122 ? -5.824 -14.091 -12.549 1.00 98.06 122 ASP A CA 1
ATOM 911 C C . ASP A 1 122 ? -6.375 -12.685 -12.831 1.00 98.06 122 ASP A C 1
ATOM 913 O O . ASP A 1 122 ? -5.629 -11.779 -13.213 1.00 98.06 122 ASP A O 1
ATOM 917 N N . LEU A 1 123 ? -7.671 -12.473 -12.586 1.00 98.38 123 LEU A N 1
ATOM 918 C CA . LEU A 1 123 ? -8.310 -11.161 -12.693 1.00 98.38 123 LEU A CA 1
ATOM 919 C C . LEU A 1 123 ? -7.573 -10.132 -11.830 1.00 98.38 123 LEU A C 1
ATOM 921 O O . LEU A 1 123 ? -7.112 -9.101 -12.329 1.00 98.38 123 LEU A O 1
ATOM 925 N N . ARG A 1 124 ? -7.382 -10.446 -10.546 1.00 97.88 124 ARG A N 1
ATOM 926 C CA . ARG A 1 124 ? -6.632 -9.593 -9.622 1.00 97.88 124 ARG A CA 1
ATOM 927 C C . ARG A 1 124 ? -5.190 -9.349 -10.069 1.00 97.88 124 ARG A C 1
ATOM 929 O O . ARG A 1 124 ? -4.734 -8.209 -9.982 1.00 97.88 124 ARG A O 1
ATOM 936 N N . HIS A 1 125 ? -4.468 -10.377 -10.518 1.00 98.50 125 HIS A N 1
ATOM 937 C CA . HIS A 1 125 ? -3.100 -10.242 -11.029 1.00 98.50 125 HIS A CA 1
ATOM 938 C C . HIS A 1 125 ? -3.068 -9.228 -12.171 1.00 98.50 125 HIS A C 1
ATOM 940 O O . HIS A 1 125 ? -2.309 -8.261 -12.092 1.00 98.50 125 HIS A O 1
ATOM 946 N N . ARG A 1 126 ? -3.922 -9.379 -13.190 1.00 98.44 126 ARG A N 1
ATOM 947 C CA . ARG A 1 126 ? -3.971 -8.449 -14.330 1.00 98.44 126 ARG A CA 1
ATOM 948 C C . ARG A 1 126 ? -4.167 -7.001 -13.893 1.00 98.44 126 ARG A C 1
ATOM 950 O O . ARG A 1 126 ? -3.429 -6.129 -14.357 1.00 98.44 126 ARG A O 1
ATOM 957 N N . MET A 1 127 ? -5.064 -6.751 -12.941 1.00 98.38 127 MET A N 1
ATOM 958 C CA . MET A 1 127 ? -5.245 -5.409 -12.386 1.00 98.38 127 MET A CA 1
ATOM 959 C C . MET A 1 127 ? -3.982 -4.885 -11.689 1.00 98.38 127 MET A C 1
ATOM 961 O O . MET A 1 127 ? -3.488 -3.808 -12.034 1.00 98.38 127 MET A O 1
ATOM 965 N N . MET A 1 128 ? -3.421 -5.653 -10.748 1.00 98.75 128 MET A N 1
ATOM 966 C CA . MET A 1 128 ? -2.214 -5.254 -10.006 1.00 98.75 128 MET A CA 1
ATOM 967 C C . MET A 1 128 ? -1.030 -5.010 -10.953 1.00 98.75 128 MET A C 1
ATOM 969 O O . MET A 1 128 ? -0.252 -4.071 -10.776 1.00 98.75 128 MET A O 1
ATOM 973 N N . HIS A 1 129 ? -0.918 -5.814 -12.010 1.00 98.69 129 HIS A N 1
ATOM 974 C CA . HIS A 1 129 ? 0.068 -5.641 -13.069 1.00 98.69 129 HIS A CA 1
ATOM 975 C C . HIS A 1 129 ? -0.153 -4.333 -13.847 1.00 98.69 129 HIS A C 1
ATOM 977 O O . HIS A 1 129 ? 0.807 -3.586 -14.054 1.00 98.69 129 HIS A O 1
ATOM 983 N N . ASN A 1 130 ? -1.393 -4.002 -14.223 1.00 98.44 130 ASN A N 1
ATOM 984 C CA . ASN A 1 130 ? -1.722 -2.747 -14.909 1.00 98.44 130 ASN A CA 1
ATOM 985 C C . ASN A 1 130 ? -1.314 -1.516 -14.081 1.00 98.44 130 ASN A C 1
ATOM 987 O O . ASN A 1 130 ? -0.667 -0.611 -14.618 1.00 98.44 130 ASN A O 1
ATOM 991 N N . TRP A 1 131 ? -1.590 -1.498 -12.773 1.00 98.44 131 TRP A N 1
ATOM 992 C CA . TRP A 1 131 ? -1.116 -0.428 -11.883 1.00 98.44 131 TRP A CA 1
ATOM 993 C C . TRP A 1 131 ? 0.406 -0.405 -11.731 1.00 98.44 131 TRP A C 1
ATOM 995 O O . TRP A 1 131 ? 1.023 0.653 -11.891 1.00 98.44 131 TRP A O 1
ATOM 1005 N N . ALA A 1 132 ? 1.045 -1.555 -11.511 1.00 98.69 132 ALA A N 1
ATOM 1006 C CA . ALA A 1 132 ? 2.497 -1.625 -11.372 1.00 98.69 132 ALA A CA 1
ATOM 1007 C C . ALA A 1 132 ? 3.235 -1.102 -12.621 1.00 98.69 132 ALA A C 1
ATOM 1009 O O . ALA A 1 132 ? 4.285 -0.466 -12.496 1.00 98.69 132 ALA A O 1
ATOM 1010 N N . ARG A 1 133 ? 2.695 -1.309 -13.831 1.00 98.12 133 ARG A N 1
ATOM 1011 C CA . ARG A 1 133 ? 3.296 -0.804 -15.083 1.00 98.12 133 ARG A CA 1
ATOM 1012 C C . ARG A 1 133 ? 3.348 0.717 -15.155 1.00 98.12 133 ARG A C 1
ATOM 1014 O O . ARG A 1 133 ? 4.311 1.254 -15.701 1.00 98.12 133 ARG A O 1
ATOM 1021 N N . ILE A 1 134 ? 2.359 1.416 -14.597 1.00 97.62 134 ILE A N 1
ATOM 1022 C CA . ILE A 1 134 ? 2.330 2.889 -14.578 1.00 97.62 134 ILE A CA 1
ATOM 1023 C C . ILE A 1 134 ? 3.488 3.458 -13.760 1.00 97.62 134 ILE A C 1
ATOM 1025 O O . ILE A 1 134 ? 4.046 4.496 -14.121 1.00 97.62 134 ILE A O 1
ATOM 1029 N N . THR A 1 135 ? 3.872 2.757 -12.695 1.00 97.25 135 THR A N 1
ATOM 1030 C CA . THR A 1 135 ? 4.906 3.191 -11.749 1.00 97.25 135 THR A CA 1
ATOM 1031 C C . THR A 1 135 ? 6.253 2.517 -11.993 1.00 97.25 135 THR A C 1
ATOM 1033 O O . THR A 1 135 ? 7.160 2.652 -11.176 1.00 97.25 135 THR A O 1
ATOM 1036 N N . CYS A 1 136 ? 6.404 1.759 -13.087 1.00 97.69 136 CYS A N 1
ATOM 1037 C CA . CYS A 1 136 ? 7.596 0.948 -13.368 1.00 97.69 136 CYS A CA 1
ATOM 1038 C C . CYS A 1 136 ? 7.939 -0.037 -12.226 1.00 97.69 136 CYS A C 1
ATOM 1040 O O . CYS A 1 136 ? 9.101 -0.368 -11.990 1.00 97.69 136 CYS A O 1
ATOM 1042 N N . GLY A 1 137 ? 6.931 -0.458 -11.457 1.00 97.31 137 GLY A N 1
ATOM 1043 C CA . GLY A 1 137 ? 7.081 -1.264 -10.247 1.00 97.31 137 GLY A CA 1
ATOM 1044 C C . GLY A 1 137 ? 7.850 -0.573 -9.110 1.00 97.31 137 GLY A C 1
ATOM 1045 O O . GLY A 1 137 ? 8.345 -1.255 -8.196 1.00 97.31 137 GLY A O 1
ATOM 1046 N N . MET A 1 138 ? 7.996 0.757 -9.175 1.00 96.44 138 MET A N 1
ATOM 1047 C CA . MET A 1 138 ? 8.703 1.572 -8.186 1.00 96.44 138 MET A CA 1
ATOM 1048 C C . MET A 1 138 ? 7.867 1.784 -6.933 1.00 96.44 138 MET A C 1
ATOM 1050 O O . MET A 1 138 ? 8.403 1.554 -5.851 1.00 96.44 138 MET A O 1
ATOM 1054 N N . MET A 1 139 ? 6.584 2.122 -7.095 1.00 97.62 139 MET A N 1
ATOM 1055 C CA . MET A 1 139 ? 5.651 2.304 -5.982 1.00 97.62 139 MET A CA 1
ATOM 1056 C C . MET A 1 139 ? 5.164 0.947 -5.463 1.00 97.62 139 MET A C 1
ATOM 1058 O O . MET A 1 139 ? 4.711 0.107 -6.245 1.00 97.62 139 MET A O 1
ATOM 1062 N N . GLY A 1 140 ? 5.313 0.704 -4.163 1.00 95.88 140 GLY A N 1
ATOM 1063 C CA . GLY A 1 140 ? 4.964 -0.553 -3.491 1.00 95.88 140 GLY A CA 1
ATOM 1064 C C . GLY A 1 140 ? 3.820 -0.442 -2.480 1.00 95.88 140 GLY A C 1
ATOM 1065 O O . GLY A 1 140 ? 3.499 -1.433 -1.818 1.00 95.88 140 GLY A O 1
ATOM 1066 N N . ARG A 1 141 ? 3.249 0.748 -2.307 1.00 96.62 141 ARG A N 1
ATOM 1067 C CA . ARG A 1 141 ? 2.138 1.074 -1.402 1.00 96.62 141 ARG A CA 1
ATOM 1068 C C . ARG A 1 141 ? 0.986 1.743 -2.142 1.00 96.62 141 ARG A C 1
ATOM 1070 O O . ARG A 1 141 ? 0.194 2.456 -1.540 1.00 96.62 141 ARG A O 1
ATOM 1077 N N . THR A 1 142 ? 0.858 1.453 -3.432 1.00 98.00 142 THR A N 1
ATOM 1078 C CA . THR A 1 142 ? -0.370 1.703 -4.187 1.00 98.00 142 THR A CA 1
ATOM 1079 C C . THR A 1 142 ? -1.569 1.007 -3.512 1.00 98.00 142 THR A C 1
ATOM 1081 O O . THR A 1 142 ? -1.365 0.033 -2.773 1.00 98.00 142 THR A O 1
ATOM 1084 N N . PRO A 1 143 ? -2.816 1.488 -3.712 1.00 98.38 143 PRO A N 1
ATOM 1085 C CA . PRO A 1 143 ? -3.961 1.070 -2.891 1.00 98.38 143 PRO A CA 1
ATOM 1086 C C . PRO A 1 143 ? -4.208 -0.445 -2.883 1.00 98.38 143 PRO A C 1
ATOM 1088 O O . PRO A 1 143 ? -4.571 -1.025 -1.863 1.00 98.38 143 PRO A O 1
ATOM 1091 N N . ASP A 1 144 ? -3.905 -1.121 -3.991 1.00 98.44 144 ASP A N 1
ATOM 1092 C CA . ASP A 1 144 ? -4.069 -2.556 -4.196 1.00 98.44 144 ASP A CA 1
ATOM 1093 C C . ASP A 1 144 ? -3.312 -3.384 -3.155 1.00 98.44 144 ASP A C 1
ATOM 1095 O O . ASP A 1 144 ? -3.790 -4.454 -2.786 1.00 98.44 144 ASP A O 1
ATOM 1099 N N . PHE A 1 145 ? -2.198 -2.884 -2.609 1.00 98.44 145 PHE A N 1
ATOM 1100 C CA . PHE A 1 145 ? -1.458 -3.561 -1.542 1.00 98.44 145 PHE A CA 1
ATOM 1101 C C . PHE A 1 145 ? -2.290 -3.725 -0.257 1.00 98.44 145 PHE A C 1
ATOM 1103 O O . PHE A 1 145 ? -2.295 -4.801 0.359 1.00 98.44 145 PHE A O 1
ATOM 1110 N N . LEU A 1 146 ? -2.988 -2.669 0.176 1.00 98.31 146 LEU A N 1
ATOM 1111 C CA . LEU A 1 146 ? -3.810 -2.718 1.387 1.00 98.31 146 LEU A CA 1
ATOM 1112 C C . LEU A 1 146 ? -5.239 -3.181 1.115 1.00 98.31 146 LEU A C 1
ATOM 1114 O O . LEU A 1 146 ? -5.797 -3.851 1.980 1.00 98.31 146 LEU A O 1
ATOM 1118 N N . ASN A 1 147 ? -5.783 -2.962 -0.081 1.00 98.69 147 ASN A N 1
ATOM 1119 C CA . ASN A 1 147 ? -7.104 -3.465 -0.462 1.00 98.69 147 ASN A CA 1
ATOM 1120 C C . ASN A 1 147 ? -7.166 -4.994 -0.360 1.00 98.69 147 ASN A C 1
ATOM 1122 O O . ASN A 1 147 ? -8.050 -5.537 0.303 1.00 98.69 147 ASN A O 1
ATOM 1126 N N . VAL A 1 148 ? -6.172 -5.700 -0.918 1.00 98.62 148 VAL A N 1
ATOM 1127 C CA . VAL A 1 148 ? -6.114 -7.172 -0.839 1.00 98.62 148 VAL A CA 1
ATOM 1128 C C . VAL A 1 148 ? -5.834 -7.669 0.580 1.00 98.62 148 VAL A C 1
ATOM 1130 O O . VAL A 1 148 ? -6.239 -8.773 0.941 1.00 98.62 148 VAL A O 1
ATOM 1133 N N . SER A 1 149 ? -5.144 -6.858 1.390 1.00 97.88 149 SER A N 1
ATOM 1134 C CA . SER A 1 149 ? -4.866 -7.177 2.790 1.00 97.88 149 SER A CA 1
ATOM 1135 C C . SER A 1 149 ? -6.138 -7.086 3.627 1.00 97.88 149 SER A C 1
ATOM 1137 O O . SER A 1 149 ? -6.502 -8.046 4.301 1.00 97.88 149 SER A O 1
ATOM 1139 N N . LEU A 1 150 ? -6.838 -5.956 3.536 1.00 98.50 150 LEU A N 1
ATOM 1140 C CA . LEU A 1 150 ? -8.093 -5.716 4.232 1.00 98.50 150 LEU A CA 1
ATOM 1141 C C . LEU A 1 150 ? -9.172 -6.713 3.798 1.00 98.50 150 LEU A C 1
ATOM 1143 O O . LEU A 1 150 ? -9.866 -7.255 4.650 1.00 98.50 150 LEU A O 1
ATOM 1147 N N . MET A 1 151 ? -9.249 -7.025 2.500 1.00 98.56 151 MET A N 1
ATOM 1148 C CA . MET A 1 151 ? -10.152 -8.048 1.969 1.00 98.56 151 MET A CA 1
ATOM 1149 C C . MET A 1 151 ? -9.975 -9.386 2.696 1.00 98.56 151 MET A C 1
ATOM 1151 O O . MET A 1 151 ? -10.950 -9.957 3.176 1.00 98.56 151 MET A O 1
ATOM 1155 N N . SER A 1 152 ? -8.735 -9.871 2.819 1.00 98.44 152 SER A N 1
ATOM 1156 C CA . SER A 1 152 ? -8.474 -11.159 3.476 1.00 98.44 152 SER A CA 1
ATOM 1157 C C . SER A 1 152 ? -8.791 -11.140 4.974 1.00 98.44 152 SER A C 1
ATOM 1159 O O . SER A 1 152 ? -9.350 -12.100 5.496 1.00 98.44 152 SER A O 1
ATOM 1161 N N . MET A 1 153 ? -8.530 -10.016 5.655 1.00 98.38 153 MET A N 1
ATOM 1162 C CA . MET A 1 153 ? -8.926 -9.835 7.053 1.00 98.38 153 MET A CA 1
ATOM 1163 C C . MET A 1 153 ? -10.454 -9.870 7.206 1.00 98.38 153 MET A C 1
ATOM 1165 O O . MET A 1 153 ? -10.970 -10.581 8.061 1.00 98.38 153 MET A O 1
ATOM 1169 N N . ALA A 1 154 ? -11.196 -9.162 6.354 1.00 98.62 154 ALA A N 1
ATOM 1170 C CA . ALA A 1 154 ? -12.656 -9.128 6.416 1.00 98.62 154 ALA A CA 1
ATOM 1171 C C . ALA A 1 154 ? -13.308 -10.474 6.059 1.00 98.62 154 ALA A C 1
ATOM 1173 O O . ALA A 1 154 ? -14.303 -10.867 6.678 1.00 98.62 154 ALA A O 1
ATOM 1174 N N . ALA A 1 155 ? -12.736 -11.208 5.098 1.00 98.56 155 ALA A N 1
ATOM 1175 C CA . ALA A 1 155 ? -13.167 -12.566 4.770 1.00 98.56 155 ALA A CA 1
ATOM 1176 C C . ALA A 1 155 ? -12.986 -13.522 5.961 1.00 98.56 155 ALA A C 1
ATOM 1178 O O . A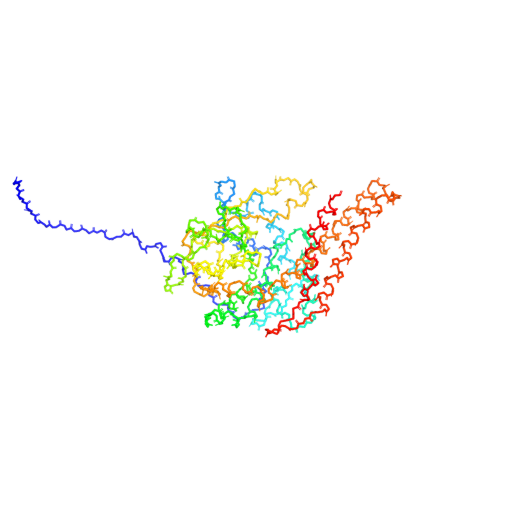LA A 1 155 ? -13.854 -14.353 6.216 1.00 98.56 155 ALA A O 1
ATOM 1179 N N . ALA A 1 156 ? -11.923 -13.325 6.743 1.00 98.56 156 ALA A N 1
ATOM 1180 C CA . ALA A 1 156 ? -11.655 -14.022 7.995 1.00 98.56 156 ALA A CA 1
ATOM 1181 C C . ALA A 1 156 ? -12.375 -13.403 9.214 1.00 98.56 156 ALA A C 1
ATOM 1183 O O . ALA A 1 156 ? -11.887 -13.498 10.336 1.00 98.56 156 ALA A O 1
ATOM 1184 N N . GLY A 1 157 ? -13.532 -12.753 9.032 1.00 98.50 157 GLY A N 1
ATOM 1185 C CA . GLY A 1 157 ? -14.234 -12.029 10.102 1.00 98.50 157 GLY A CA 1
ATOM 1186 C C . GLY A 1 157 ? -14.533 -12.862 11.359 1.00 98.50 157 GLY A C 1
ATOM 1187 O O . GLY A 1 157 ? -14.518 -12.325 12.464 1.00 98.50 157 GLY A O 1
ATOM 1188 N N . ASP A 1 158 ? -14.754 -14.172 11.221 1.00 98.56 158 ASP A N 1
ATOM 1189 C CA . ASP A 1 158 ? -14.962 -15.082 12.358 1.00 98.56 158 ASP A CA 1
ATOM 1190 C C . ASP A 1 158 ? -13.757 -15.140 13.305 1.00 98.56 158 ASP A C 1
ATOM 1192 O O . ASP A 1 158 ? -13.951 -15.149 14.519 1.00 98.56 158 ASP A O 1
ATOM 1196 N N . TYR A 1 159 ? -12.531 -15.046 12.781 1.00 98.50 159 TYR A N 1
ATOM 1197 C CA . TYR A 1 159 ? -11.322 -14.932 13.597 1.00 98.50 159 TYR A CA 1
ATOM 1198 C C . TYR A 1 159 ? -11.358 -13.707 14.520 1.00 98.50 159 TYR A C 1
ATOM 1200 O O . TYR A 1 159 ? -10.978 -13.782 15.683 1.00 98.50 159 TYR A O 1
ATOM 1208 N N . PHE A 1 160 ? -11.837 -12.567 14.021 1.00 98.50 160 PHE A N 1
ATOM 1209 C CA . PHE A 1 160 ? -11.982 -11.355 14.830 1.00 98.50 160 PHE A CA 1
ATOM 1210 C C . PHE A 1 160 ? -13.124 -11.501 15.850 1.00 98.50 160 PHE A C 1
ATOM 1212 O O . PHE A 1 160 ? -13.000 -11.047 16.988 1.00 98.50 160 PHE A O 1
ATOM 1219 N N . GLY A 1 161 ? -14.193 -12.212 15.474 1.00 98.50 161 GLY A N 1
ATOM 1220 C CA . GLY A 1 161 ? -15.316 -12.570 16.344 1.00 98.50 161 GLY A CA 1
ATOM 1221 C C . GLY A 1 161 ? -14.942 -13.445 17.548 1.00 98.50 161 GLY A C 1
ATOM 1222 O O . GLY A 1 161 ? -15.596 -13.346 18.586 1.00 98.50 161 GLY A O 1
ATOM 1223 N N . GLU A 1 162 ? -13.882 -14.259 17.441 1.00 98.25 162 GLU A N 1
ATOM 1224 C CA . GLU A 1 162 ? -13.334 -15.038 18.566 1.00 98.25 162 GLU A CA 1
ATOM 1225 C C . GLU A 1 162 ? -12.801 -14.138 19.693 1.00 98.25 162 GLU A C 1
ATOM 1227 O O . GLU A 1 162 ? -12.858 -14.527 20.859 1.00 98.25 162 GLU A O 1
ATOM 1232 N N . ASN A 1 163 ? -12.312 -12.933 19.368 1.00 97.56 163 ASN A N 1
ATOM 1233 C CA . ASN A 1 163 ? -11.839 -11.976 20.367 1.00 97.56 163 ASN A CA 1
ATOM 1234 C C . ASN A 1 163 ? -13.020 -11.304 21.073 1.00 97.56 163 ASN A C 1
ATOM 1236 O O . ASN A 1 163 ? -13.134 -11.356 22.299 1.00 97.56 163 ASN A O 1
ATOM 1240 N N . ARG A 1 164 ? -13.907 -10.688 20.282 1.00 97.75 164 ARG A N 1
ATOM 1241 C CA . ARG A 1 164 ? -15.205 -10.162 20.719 1.00 97.75 164 ARG A CA 1
ATOM 1242 C C . ARG A 1 164 ? -16.227 -10.299 19.587 1.00 97.75 164 ARG A C 1
ATOM 1244 O O . ARG A 1 164 ? -15.877 -9.978 18.449 1.00 97.75 164 ARG A O 1
ATOM 1251 N N . PRO A 1 165 ? -17.484 -10.705 19.859 1.00 98.12 165 PRO A N 1
ATOM 1252 C CA . PRO A 1 165 ? -18.472 -10.969 18.809 1.00 98.12 165 PRO A CA 1
ATOM 1253 C C . PRO A 1 165 ? -18.690 -9.809 17.825 1.00 98.12 165 PRO A C 1
ATOM 1255 O O . PRO A 1 165 ? -18.853 -10.037 16.626 1.00 98.12 165 PRO A O 1
ATOM 1258 N N . GLU A 1 166 ? -18.669 -8.566 18.306 1.00 98.25 166 GLU A N 1
ATOM 1259 C CA . GLU A 1 166 ? -18.858 -7.357 17.501 1.00 98.25 166 GLU A CA 1
ATOM 1260 C C . GLU A 1 166 ? -17.716 -7.098 16.503 1.00 98.25 166 GLU A C 1
ATOM 1262 O O . GLU A 1 166 ? -17.953 -6.556 15.422 1.00 98.25 166 GLU A O 1
ATOM 1267 N N . PHE A 1 167 ? -16.493 -7.552 16.793 1.00 98.62 167 PHE A N 1
ATOM 1268 C CA . PHE A 1 167 ? -15.320 -7.271 15.960 1.00 98.62 167 PHE A CA 1
ATOM 1269 C C . PHE A 1 167 ? -15.385 -7.935 14.584 1.00 98.62 167 PHE A C 1
ATOM 1271 O O . PHE A 1 167 ? -14.840 -7.393 13.620 1.00 98.62 167 PHE A O 1
ATOM 1278 N N . LYS A 1 168 ? -16.124 -9.047 14.460 1.00 98.69 168 LYS A N 1
ATOM 1279 C CA . LYS A 1 168 ? -16.459 -9.643 13.160 1.00 98.69 168 LYS A CA 1
ATOM 1280 C C . LYS A 1 168 ? -17.184 -8.644 12.262 1.00 98.69 168 LYS A C 1
ATOM 1282 O O . LYS A 1 168 ? -16.823 -8.486 11.098 1.00 98.69 168 LYS A O 1
ATOM 1287 N N . LYS A 1 169 ? -18.209 -7.977 12.797 1.00 98.69 169 LYS A N 1
ATOM 1288 C CA . LYS A 1 169 ? -18.994 -7.007 12.033 1.00 98.69 169 LYS A CA 1
ATOM 1289 C C . LYS A 1 169 ? -18.166 -5.761 11.728 1.00 98.69 169 LYS A C 1
ATOM 1291 O O . LYS A 1 169 ? -18.187 -5.301 10.595 1.00 98.69 169 LYS A O 1
ATOM 1296 N N . ASN A 1 170 ? -17.371 -5.288 12.685 1.00 98.88 170 ASN A N 1
ATOM 1297 C CA . ASN A 1 170 ? -16.522 -4.108 12.507 1.00 98.88 170 ASN A CA 1
ATOM 1298 C C . ASN A 1 170 ? -15.564 -4.235 11.313 1.00 98.88 170 ASN A C 1
ATOM 1300 O O . ASN A 1 170 ? -15.499 -3.334 10.479 1.00 98.88 170 ASN A O 1
ATOM 1304 N N . ILE A 1 171 ? -14.831 -5.351 11.197 1.00 98.81 171 ILE A N 1
ATOM 1305 C CA . ILE A 1 171 ? -13.878 -5.537 10.089 1.00 98.81 171 ILE A CA 1
ATOM 1306 C C . ILE A 1 171 ? -14.587 -5.691 8.735 1.00 98.81 171 ILE A C 1
ATOM 1308 O O . ILE A 1 171 ? -14.085 -5.210 7.719 1.00 98.81 171 ILE A O 1
ATOM 1312 N N . GLN A 1 172 ? -15.765 -6.323 8.720 1.00 98.75 172 GLN A N 1
ATOM 1313 C CA . GLN A 1 172 ? -16.569 -6.514 7.511 1.00 98.75 172 GLN A CA 1
ATOM 1314 C C . GLN A 1 172 ? -17.179 -5.197 7.024 1.00 98.75 172 GLN A C 1
ATOM 1316 O O . GLN A 1 172 ? -17.023 -4.858 5.851 1.00 98.75 172 GLN A O 1
ATOM 1321 N N . ASP A 1 173 ? -17.783 -4.426 7.930 1.00 98.75 173 ASP A N 1
ATOM 1322 C CA . ASP A 1 173 ? -18.354 -3.110 7.638 1.00 98.75 173 ASP A CA 1
ATOM 1323 C C . ASP A 1 173 ? -17.258 -2.121 7.208 1.00 98.75 173 ASP A C 1
ATOM 1325 O O . ASP A 1 173 ? -17.450 -1.347 6.271 1.00 98.75 173 ASP A O 1
ATOM 1329 N N . TYR A 1 174 ? -16.080 -2.169 7.843 1.00 98.88 174 TYR A N 1
ATOM 1330 C CA . TYR A 1 174 ? -14.944 -1.335 7.450 1.00 98.88 174 TYR A CA 1
ATOM 1331 C C . TYR A 1 174 ? -14.432 -1.679 6.045 1.00 98.88 174 TYR A C 1
ATOM 1333 O O . TYR A 1 174 ? -14.204 -0.774 5.243 1.00 98.88 174 TYR A O 1
ATOM 1341 N N . TYR A 1 175 ? -14.288 -2.964 5.707 1.00 98.75 175 TYR A N 1
ATOM 1342 C CA . TYR A 1 175 ? -13.920 -3.381 4.350 1.00 98.75 175 TYR A CA 1
ATOM 1343 C C . TYR A 1 175 ? -14.953 -2.951 3.306 1.00 98.75 175 TYR A C 1
ATOM 1345 O O . TYR A 1 175 ? -14.565 -2.446 2.252 1.00 98.75 175 TYR A O 1
ATOM 1353 N N . GLU A 1 176 ? -16.246 -3.107 3.596 1.00 98.62 176 GLU A N 1
ATOM 1354 C CA . GLU A 1 176 ? -17.304 -2.641 2.702 1.00 98.62 176 GLU A CA 1
ATOM 1355 C C . GLU A 1 176 ? -17.224 -1.125 2.503 1.00 98.62 176 GLU A C 1
ATOM 1357 O O . GLU A 1 176 ? -17.174 -0.668 1.366 1.00 98.62 176 GLU A O 1
ATOM 1362 N N . MET A 1 177 ? -17.091 -0.345 3.577 1.00 98.38 177 MET A N 1
ATOM 1363 C CA . MET A 1 177 ? -16.926 1.107 3.492 1.00 98.38 177 MET A CA 1
ATOM 1364 C C . MET A 1 177 ? -15.713 1.506 2.636 1.00 98.38 177 MET A C 1
ATOM 1366 O O . MET A 1 177 ? -15.837 2.367 1.769 1.00 98.38 177 MET A O 1
ATOM 1370 N N . VAL A 1 178 ? -14.550 0.879 2.848 1.00 98.69 178 VAL A N 1
ATOM 1371 C CA . VAL A 1 178 ? -13.332 1.166 2.069 1.00 98.69 178 VAL A CA 1
ATOM 1372 C C . VAL A 1 178 ? -13.524 0.806 0.594 1.00 98.69 178 VAL A C 1
ATOM 1374 O O . VAL A 1 178 ? -13.084 1.568 -0.264 1.00 98.69 178 VAL A O 1
ATOM 1377 N N . ARG A 1 179 ? -14.197 -0.309 0.282 1.00 98.50 179 ARG A N 1
ATOM 1378 C CA . ARG A 1 179 ? -14.485 -0.737 -1.097 1.00 98.50 179 ARG A CA 1
ATOM 1379 C C . ARG A 1 179 ? -15.473 0.196 -1.797 1.00 98.50 179 ARG A C 1
ATOM 1381 O O . ARG A 1 179 ? -15.210 0.622 -2.917 1.00 98.50 179 ARG A O 1
ATOM 1388 N N . GLU A 1 180 ? -16.590 0.512 -1.144 1.00 97.88 180 GLU A N 1
ATOM 1389 C CA . GLU A 1 180 ? -17.669 1.344 -1.698 1.00 97.88 180 GLU A CA 1
ATOM 1390 C C . GLU A 1 180 ? -17.325 2.843 -1.722 1.00 97.88 180 GLU A C 1
ATOM 1392 O O . GLU A 1 180 ? -18.091 3.645 -2.238 1.00 97.88 180 GLU A O 1
ATOM 1397 N N . GLN A 1 181 ? -16.189 3.254 -1.162 1.00 97.31 181 GLN A N 1
ATOM 1398 C CA . GLN A 1 181 ? -15.673 4.626 -1.273 1.00 97.31 181 GLN A CA 1
ATOM 1399 C C . GLN A 1 181 ? -14.288 4.674 -1.939 1.00 97.31 181 GLN A C 1
ATOM 1401 O O . GLN A 1 181 ? -13.709 5.749 -2.104 1.00 97.31 181 GLN A O 1
ATOM 1406 N N . ASP A 1 182 ? -13.758 3.503 -2.311 1.00 98.06 182 ASP A N 1
ATOM 1407 C CA . ASP A 1 182 ? -12.453 3.282 -2.931 1.00 98.06 182 ASP A CA 1
ATOM 1408 C C . ASP A 1 182 ? -11.309 4.035 -2.221 1.00 98.06 182 ASP A C 1
ATOM 1410 O O . ASP A 1 182 ? -10.482 4.710 -2.849 1.00 98.06 182 ASP A O 1
ATOM 1414 N N . LEU A 1 183 ? -11.308 3.974 -0.881 1.00 98.38 183 LEU A N 1
ATOM 1415 C CA . LEU A 1 183 ? -10.408 4.737 -0.007 1.00 98.38 183 LEU A CA 1
ATOM 1416 C C . LEU A 1 183 ? -8.955 4.249 -0.113 1.00 98.38 183 LEU A C 1
ATOM 1418 O O . LEU A 1 183 ? -8.681 3.052 -0.166 1.00 98.38 183 LEU A O 1
ATOM 1422 N N . VAL A 1 184 ? -8.007 5.187 -0.088 1.00 98.31 184 VAL A N 1
ATOM 1423 C CA . VAL A 1 184 ? -6.576 4.910 0.045 1.00 98.31 184 VAL A CA 1
ATOM 1424 C C . VAL A 1 184 ? -6.286 4.650 1.511 1.00 98.31 184 VAL A C 1
ATOM 1426 O O . VAL A 1 184 ? -6.592 5.472 2.376 1.00 98.31 184 VAL A O 1
ATOM 1429 N N . LEU A 1 185 ? -5.616 3.536 1.778 1.00 98.19 185 LEU A N 1
ATOM 1430 C CA . LEU A 1 185 ? -5.132 3.200 3.106 1.00 98.19 185 LEU A CA 1
ATOM 1431 C C . LEU A 1 185 ? -3.621 3.419 3.206 1.00 98.19 185 LEU A C 1
ATOM 1433 O O . LEU A 1 185 ? -2.869 3.121 2.277 1.00 98.19 185 LEU A O 1
ATOM 1437 N N . THR A 1 186 ? -3.167 3.848 4.379 1.00 97.69 186 THR A N 1
ATOM 1438 C CA . THR A 1 186 ? -1.795 3.635 4.854 1.00 97.69 186 THR A CA 1
ATOM 1439 C C . THR A 1 186 ? -1.810 2.661 6.032 1.00 97.69 186 THR A C 1
ATOM 1441 O O . THR A 1 186 ? -2.853 2.376 6.620 1.00 97.69 186 THR A O 1
ATOM 1444 N N . HIS A 1 187 ? -0.652 2.120 6.392 1.00 95.81 187 HIS A N 1
ATOM 1445 C CA . HIS A 1 187 ? -0.492 1.319 7.600 1.00 95.81 187 HIS A CA 1
ATOM 1446 C C . HIS A 1 187 ? 0.803 1.687 8.306 1.00 95.81 187 HIS A C 1
ATOM 1448 O O . HIS A 1 187 ? 1.729 2.216 7.696 1.00 95.81 187 HIS A O 1
ATOM 1454 N N . THR A 1 188 ? 0.914 1.320 9.579 1.00 89.00 188 THR A N 1
ATOM 1455 C CA . THR A 1 188 ? 2.187 1.382 10.306 1.00 89.00 188 THR A CA 1
ATOM 1456 C C . THR A 1 188 ? 2.609 -0.001 10.762 1.00 89.00 188 THR A C 1
ATOM 1458 O O . THR A 1 188 ? 1.778 -0.812 11.164 1.00 89.00 188 THR A O 1
ATOM 1461 N N . LEU A 1 189 ? 3.910 -0.287 10.703 1.00 72.75 189 LEU A N 1
ATOM 1462 C CA . LEU A 1 189 ? 4.408 -1.641 10.959 1.00 72.75 189 LEU A CA 1
ATOM 1463 C C . LEU A 1 189 ? 5.108 -1.777 12.306 1.00 72.75 189 LEU A C 1
ATOM 1465 O O . LEU A 1 189 ? 4.978 -2.798 12.975 1.00 7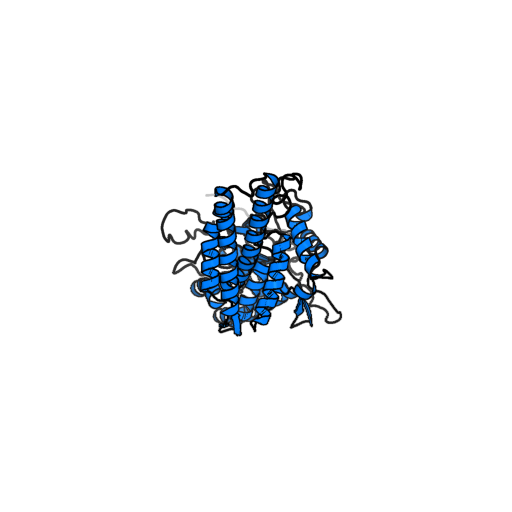2.75 189 LEU A O 1
ATOM 1469 N N . VAL A 1 190 ? 5.884 -0.773 12.702 1.00 76.12 190 VAL A N 1
ATOM 1470 C CA . VAL A 1 190 ? 6.899 -0.962 13.739 1.00 76.12 190 VAL A CA 1
ATOM 1471 C C . VAL A 1 190 ? 6.613 -0.053 14.927 1.00 76.12 190 VAL A C 1
ATOM 1473 O O . VAL A 1 190 ? 6.385 1.149 14.776 1.00 76.12 190 VAL A O 1
ATOM 1476 N N . ASN A 1 191 ? 6.633 -0.640 16.122 1.00 74.19 191 ASN A N 1
ATOM 1477 C CA . ASN A 1 191 ? 6.625 0.118 17.366 1.00 74.19 191 ASN A CA 1
ATOM 1478 C C . ASN A 1 191 ? 7.915 0.932 17.471 1.00 74.19 191 ASN A C 1
ATOM 1480 O O . ASN A 1 191 ? 9.003 0.416 17.208 1.00 74.19 191 ASN A O 1
ATOM 1484 N N . MET A 1 192 ? 7.808 2.196 17.882 1.00 71.12 192 MET A N 1
ATOM 1485 C CA . MET A 1 192 ? 8.990 2.953 18.286 1.00 71.12 192 MET A CA 1
ATOM 1486 C C . MET A 1 192 ? 9.693 2.215 19.430 1.00 71.12 192 MET A C 1
ATOM 1488 O O . MET A 1 192 ? 9.063 1.818 20.406 1.00 71.12 192 MET A O 1
ATOM 1492 N N . GLN A 1 193 ? 11.005 2.026 19.300 1.00 63.81 193 GLN A N 1
ATOM 1493 C CA . GLN A 1 193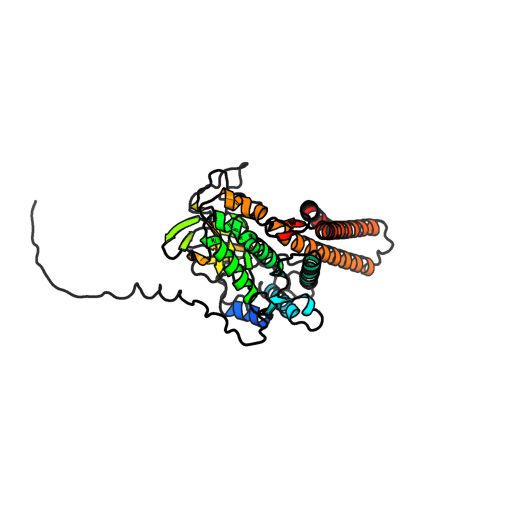 ? 11.840 1.397 20.320 1.00 63.81 193 GLN A CA 1
ATOM 1494 C C . GLN A 1 193 ? 12.849 2.418 20.837 1.00 63.81 193 GLN A C 1
ATOM 1496 O O . GLN A 1 193 ? 13.543 3.060 20.047 1.00 63.81 193 GLN A O 1
ATOM 1501 N N . ARG A 1 194 ? 12.964 2.539 22.163 1.00 60.66 194 ARG A N 1
ATOM 1502 C CA . ARG A 1 194 ? 13.941 3.425 22.815 1.00 60.66 194 ARG A CA 1
ATOM 1503 C C . ARG A 1 194 ? 15.383 2.920 22.674 1.00 60.66 194 ARG A C 1
ATOM 1505 O O . ARG A 1 194 ? 16.308 3.723 22.628 1.00 60.66 194 ARG A O 1
ATOM 1512 N N . SER A 1 195 ? 15.576 1.603 22.576 1.00 58.56 195 SER A N 1
ATOM 1513 C CA . SER A 1 195 ? 16.873 0.965 22.328 1.00 58.56 195 SER A CA 1
ATOM 1514 C C . SER A 1 195 ? 16.721 -0.265 21.430 1.00 58.56 195 SER A C 1
ATOM 1516 O O . SER A 1 195 ? 15.725 -0.977 21.519 1.00 58.56 195 SER A O 1
ATOM 1518 N N . ARG A 1 196 ? 17.731 -0.523 20.587 1.00 56.19 196 ARG A N 1
ATOM 1519 C CA . ARG A 1 196 ? 17.847 -1.719 19.727 1.00 56.19 196 ARG A CA 1
ATOM 1520 C C . ARG A 1 196 ? 18.845 -2.760 20.264 1.00 56.19 196 ARG A C 1
ATOM 1522 O O . ARG A 1 196 ? 19.178 -3.711 19.562 1.00 56.19 196 ARG A O 1
ATOM 1529 N N . SER A 1 197 ? 19.380 -2.574 21.472 1.00 44.62 197 SER A N 1
ATOM 1530 C CA . SER A 1 197 ? 20.369 -3.487 22.056 1.00 44.62 197 SER A CA 1
ATOM 1531 C C . SER A 1 197 ? 19.703 -4.703 22.715 1.00 44.62 197 SER A C 1
ATOM 1533 O O . SER A 1 197 ? 19.049 -4.555 23.748 1.00 44.62 197 SER A O 1
ATOM 1535 N N . GLY A 1 198 ? 19.947 -5.897 22.164 1.00 40.38 198 GLY A N 1
ATOM 1536 C CA . GLY A 1 198 ? 19.670 -7.189 22.806 1.00 40.38 198 GLY A CA 1
ATOM 1537 C C . GLY A 1 198 ? 18.572 -8.012 22.131 1.00 40.38 198 GLY A C 1
ATOM 1538 O O . GLY A 1 198 ? 17.522 -7.501 21.760 1.00 40.38 198 GLY A O 1
ATOM 1539 N N . ALA A 1 199 ? 18.833 -9.308 21.951 1.00 36.91 199 ALA A N 1
ATOM 1540 C CA . ALA A 1 199 ? 17.849 -10.278 21.490 1.00 36.91 199 ALA A CA 1
ATOM 1541 C C . ALA A 1 199 ? 16.618 -10.263 22.407 1.00 36.91 199 ALA A C 1
ATOM 1543 O O . ALA A 1 199 ? 16.769 -10.385 23.618 1.00 36.91 199 ALA A O 1
ATOM 1544 N N . ALA A 1 200 ? 15.424 -10.137 21.820 1.00 39.28 200 ALA A N 1
ATOM 1545 C CA . ALA A 1 200 ? 14.147 -10.265 22.521 1.00 39.28 200 ALA A CA 1
ATOM 1546 C C . ALA A 1 200 ? 14.057 -9.475 23.843 1.00 39.28 200 ALA A C 1
ATOM 1548 O O . ALA A 1 200 ? 13.447 -9.944 24.804 1.00 39.28 200 ALA A O 1
ATOM 1549 N N . THR A 1 201 ? 14.648 -8.278 23.919 1.00 40.62 201 THR A N 1
ATOM 1550 C CA . THR A 1 201 ? 14.315 -7.367 25.012 1.00 40.62 201 THR A CA 1
ATOM 1551 C C . THR A 1 201 ? 12.845 -7.013 24.834 1.00 40.62 201 THR A C 1
ATOM 1553 O O . THR A 1 201 ? 12.457 -6.515 23.773 1.00 40.62 201 THR A O 1
ATOM 1556 N N . ALA A 1 202 ? 12.022 -7.345 25.835 1.00 43.78 202 ALA A N 1
ATOM 1557 C CA . ALA A 1 202 ? 10.639 -6.895 25.910 1.00 43.78 202 ALA A CA 1
ATOM 1558 C C . ALA A 1 202 ? 10.596 -5.414 25.526 1.00 43.78 202 ALA A C 1
ATOM 1560 O O . ALA A 1 202 ? 11.507 -4.666 25.898 1.00 43.78 202 ALA A O 1
ATOM 1561 N N . LEU A 1 203 ? 9.591 -5.018 24.737 1.00 47.75 203 LEU A N 1
ATOM 1562 C CA . LEU A 1 203 ? 9.321 -3.605 24.499 1.00 47.75 203 LEU A CA 1
ATOM 1563 C C . LEU A 1 203 ? 9.426 -2.911 25.864 1.00 47.75 203 LEU A C 1
ATOM 1565 O O . LEU A 1 203 ? 8.783 -3.339 26.821 1.00 47.75 203 LEU A O 1
ATOM 1569 N N . ASP A 1 204 ? 10.345 -1.950 25.987 1.00 45.41 204 ASP A N 1
ATOM 1570 C CA . ASP A 1 204 ? 10.429 -1.106 27.175 1.00 45.41 204 ASP A CA 1
ATOM 1571 C C . ASP A 1 204 ? 9.149 -0.267 27.176 1.00 45.41 204 ASP A C 1
ATOM 1573 O O . ASP A 1 204 ? 9.102 0.830 26.614 1.00 45.41 204 ASP A O 1
ATOM 1577 N N . ASP A 1 205 ? 8.087 -0.864 27.726 1.00 47.16 205 ASP A N 1
ATOM 1578 C CA . ASP A 1 205 ? 6.692 -0.413 27.763 1.00 47.16 205 ASP A CA 1
ATOM 1579 C C . ASP A 1 205 ? 6.505 0.798 28.692 1.00 47.16 205 ASP A C 1
ATOM 1581 O O . ASP A 1 205 ? 5.430 1.015 29.269 1.00 47.16 205 ASP A O 1
ATOM 1585 N N . SER A 1 206 ? 7.554 1.613 28.850 1.00 51.00 206 SER A N 1
ATOM 1586 C CA . SER A 1 206 ? 7.379 2.998 29.251 1.00 51.00 206 SER A CA 1
ATOM 1587 C C . SER A 1 206 ? 6.352 3.616 28.296 1.00 51.00 206 SER A C 1
ATOM 1589 O O . SER A 1 206 ? 6.526 3.619 27.075 1.00 51.00 206 SER A O 1
ATOM 1591 N N . LEU A 1 207 ? 5.240 4.078 28.874 1.00 51.25 207 LEU A N 1
ATOM 1592 C CA . LEU A 1 207 ? 4.072 4.643 28.184 1.00 51.25 207 LEU A CA 1
ATOM 1593 C C . LEU A 1 207 ? 4.429 5.775 27.203 1.00 51.25 207 LEU A C 1
ATOM 1595 O O . LEU A 1 207 ? 3.610 6.157 26.376 1.00 51.25 207 LEU A O 1
ATOM 1599 N N . ASP A 1 208 ? 5.650 6.297 27.293 1.00 57.03 208 ASP A N 1
ATOM 1600 C CA . ASP A 1 208 ? 6.106 7.497 26.608 1.00 57.03 208 ASP A CA 1
ATOM 1601 C C . ASP A 1 208 ? 6.453 7.277 25.123 1.00 57.03 208 ASP A C 1
ATOM 1603 O O . ASP A 1 208 ? 6.639 8.258 24.403 1.00 57.03 208 ASP A O 1
ATOM 1607 N N . VAL A 1 209 ? 6.587 6.029 24.639 1.00 68.06 209 VAL A N 1
ATOM 1608 C CA . VAL A 1 209 ? 7.123 5.762 23.283 1.00 68.06 209 VAL A CA 1
ATOM 1609 C C . VAL A 1 209 ? 6.233 4.856 22.425 1.00 68.06 209 VAL A C 1
ATOM 1611 O O . VAL A 1 209 ? 5.933 5.201 21.278 1.00 68.06 209 VAL A O 1
ATOM 1614 N N . ALA A 1 210 ? 5.817 3.697 22.939 1.00 78.31 210 ALA A N 1
ATOM 1615 C CA . ALA A 1 210 ? 5.013 2.745 22.176 1.00 78.31 210 ALA A CA 1
ATOM 1616 C C . ALA A 1 210 ? 3.535 3.154 22.151 1.00 78.31 210 ALA A C 1
ATOM 1618 O O . ALA A 1 210 ? 2.969 3.526 23.179 1.00 78.31 210 ALA A O 1
ATOM 1619 N N . LEU A 1 211 ? 2.893 3.033 20.986 1.00 89.44 211 LEU A N 1
ATOM 1620 C CA . LEU A 1 211 ? 1.452 3.249 20.878 1.00 89.44 211 LEU A CA 1
ATOM 1621 C C . LEU A 1 211 ? 0.693 2.285 21.801 1.00 89.44 211 LEU A C 1
ATOM 1623 O O . LEU A 1 211 ? 0.813 1.067 21.660 1.00 89.44 211 LEU A O 1
ATOM 1627 N N . SER A 1 212 ? -0.086 2.847 22.721 1.00 91.12 212 SER A N 1
ATOM 1628 C CA . SER A 1 212 ? -0.810 2.119 23.764 1.00 91.12 212 SER A CA 1
ATOM 1629 C C . SER A 1 212 ? -2.209 2.697 23.963 1.00 91.12 212 SER A C 1
ATOM 1631 O O . SER A 1 212 ? -2.410 3.902 23.814 1.00 91.12 212 SER A O 1
ATOM 1633 N N . VAL A 1 213 ? -3.163 1.865 24.380 1.00 94.06 213 VAL A N 1
ATOM 1634 C CA . VAL A 1 213 ? -4.435 2.325 24.946 1.00 94.06 213 VAL A CA 1
ATOM 1635 C C . VAL A 1 213 ? -4.172 2.921 26.327 1.00 94.06 213 VAL A C 1
ATOM 1637 O O . VAL A 1 213 ? -3.633 2.258 27.215 1.00 94.06 213 VAL A O 1
ATOM 1640 N N . VAL A 1 214 ? -4.536 4.188 26.502 1.00 95.50 214 VAL A N 1
ATOM 1641 C CA . VAL A 1 214 ? -4.377 4.929 27.763 1.00 95.50 214 VAL A CA 1
ATOM 1642 C C . VAL A 1 214 ? -5.686 5.058 28.534 1.00 95.50 214 VAL A C 1
ATOM 1644 O O . VAL A 1 214 ? -5.662 5.314 29.738 1.00 95.50 214 VAL A O 1
ATOM 1647 N N . LYS A 1 215 ? -6.827 4.875 27.861 1.00 96.69 215 LYS A N 1
ATOM 1648 C CA . LYS A 1 215 ? -8.157 4.942 28.469 1.00 96.69 215 LYS A CA 1
ATOM 1649 C C . LYS A 1 215 ? -9.174 4.160 27.638 1.00 96.69 215 LYS A C 1
ATOM 1651 O O . LYS A 1 215 ? -9.157 4.244 26.416 1.00 96.69 215 LYS A O 1
ATOM 1656 N N . GLU A 1 216 ? -10.083 3.465 28.309 1.00 98.00 216 GLU A N 1
ATOM 1657 C CA . GLU A 1 216 ? -11.311 2.933 27.711 1.00 98.00 216 GLU A CA 1
ATOM 1658 C C . GLU A 1 216 ? -12.481 3.854 28.068 1.00 98.00 216 GLU A C 1
ATOM 1660 O O . GLU A 1 216 ? -12.544 4.404 29.174 1.00 98.00 216 GLU A O 1
ATOM 1665 N N . THR A 1 217 ? -13.382 4.058 27.117 1.00 98.00 217 THR A N 1
ATOM 1666 C CA . THR A 1 217 ? -14.584 4.883 27.259 1.00 98.00 217 THR A CA 1
ATOM 1667 C C . THR A 1 217 ? -15.772 4.166 26.631 1.00 98.00 217 THR A C 1
ATOM 1669 O O . THR A 1 217 ? -15.596 3.216 25.866 1.00 98.00 217 THR A O 1
ATOM 1672 N N . ASP A 1 218 ? -16.980 4.653 26.906 1.00 98.06 218 ASP A N 1
ATOM 1673 C CA . ASP A 1 218 ? -18.192 4.127 26.272 1.00 98.06 218 ASP A CA 1
ATOM 1674 C C . ASP A 1 218 ? -18.178 4.334 24.744 1.00 98.06 218 ASP A C 1
ATOM 1676 O O . ASP A 1 218 ? -18.758 3.541 24.012 1.00 98.06 218 ASP A O 1
ATOM 1680 N N . GLU A 1 219 ? -17.478 5.365 24.254 1.00 98.06 219 GLU A N 1
ATOM 1681 C CA . GLU A 1 219 ? -17.366 5.685 22.823 1.00 98.06 219 GLU A CA 1
ATOM 1682 C C . GLU A 1 219 ? -16.296 4.852 22.099 1.00 98.06 219 GLU A C 1
ATOM 1684 O O . GLU A 1 219 ? -16.374 4.650 20.889 1.00 98.06 219 GLU A O 1
ATOM 1689 N N . GLY A 1 220 ? -15.278 4.372 22.816 1.00 98.25 220 GLY A N 1
ATOM 1690 C CA . GLY A 1 220 ? -14.130 3.705 22.209 1.00 98.25 220 GLY A CA 1
ATOM 1691 C C . GLY A 1 220 ? -12.894 3.649 23.102 1.00 98.25 220 GLY A C 1
ATOM 1692 O O . GLY A 1 220 ? -12.944 3.920 24.308 1.00 98.25 220 GLY A O 1
ATOM 1693 N N . ILE A 1 221 ? -11.752 3.342 22.490 1.00 98.44 221 ILE A N 1
ATOM 1694 C CA . ILE A 1 221 ? -10.436 3.354 23.143 1.00 98.44 221 ILE A CA 1
ATOM 1695 C C . ILE A 1 221 ? -9.696 4.653 22.818 1.00 98.44 221 ILE A C 1
ATOM 1697 O O . ILE A 1 221 ? -9.723 5.131 21.689 1.00 98.44 221 ILE A O 1
ATOM 1701 N N . VAL A 1 222 ? -8.999 5.225 23.797 1.00 98.38 222 VAL A N 1
ATOM 1702 C CA . VAL A 1 222 ? -8.100 6.367 23.589 1.00 98.38 222 VAL A CA 1
ATOM 1703 C C . VAL A 1 222 ? -6.674 5.849 23.510 1.00 98.38 222 VAL A C 1
ATOM 1705 O O . VAL A 1 222 ? -6.201 5.201 24.450 1.00 98.38 222 VAL A O 1
ATOM 1708 N N . VAL A 1 223 ? -5.978 6.151 22.416 1.00 96.00 223 VAL A N 1
ATOM 1709 C CA . VAL A 1 223 ? -4.599 5.715 22.174 1.00 96.00 223 VAL A CA 1
ATOM 1710 C C . VAL A 1 223 ? -3.614 6.877 22.221 1.00 96.00 223 VAL A C 1
ATOM 1712 O O . VAL A 1 223 ? -3.903 7.985 21.769 1.00 96.00 223 VAL A O 1
ATOM 1715 N N . SER A 1 224 ? -2.427 6.616 22.761 1.00 94.75 224 SER A N 1
ATOM 1716 C CA . SER A 1 224 ? -1.330 7.581 22.809 1.00 94.75 224 SER A CA 1
ATOM 1717 C C . SER A 1 224 ? 0.010 6.897 22.558 1.00 94.75 224 SER A C 1
ATOM 1719 O O . SER A 1 224 ? 0.206 5.744 2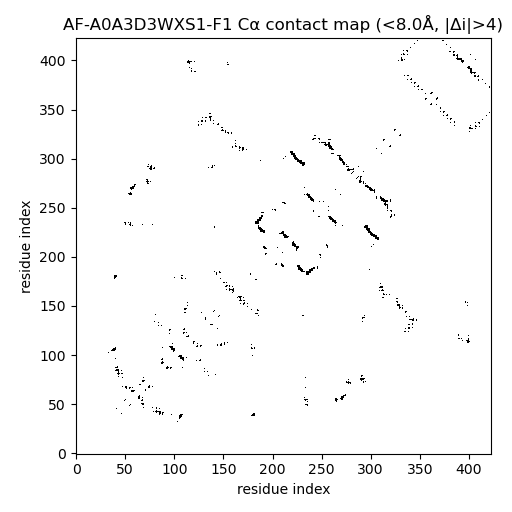2.951 1.00 94.75 224 SER A O 1
ATOM 1721 N N . GLY A 1 225 ? 0.913 7.585 21.865 1.00 91.38 225 GLY A N 1
ATOM 1722 C CA . GLY A 1 225 ? 2.253 7.098 21.531 1.00 91.38 225 GLY A CA 1
ATOM 1723 C C . GLY A 1 225 ? 2.559 7.200 20.039 1.00 91.38 225 GLY A C 1
ATOM 1724 O O . GLY A 1 225 ? 1.955 7.996 19.319 1.00 91.38 225 GLY A O 1
ATOM 1725 N N . ALA A 1 226 ? 3.524 6.414 19.560 1.00 90.31 226 ALA A N 1
ATOM 1726 C CA . ALA A 1 226 ? 4.007 6.536 18.189 1.00 90.31 226 ALA A CA 1
ATOM 1727 C C . ALA A 1 226 ? 4.265 5.193 17.493 1.00 90.31 226 ALA A C 1
ATOM 1729 O O . ALA A 1 226 ? 4.563 4.164 18.109 1.00 90.31 226 ALA A O 1
ATOM 1730 N N . ARG A 1 227 ? 4.187 5.234 16.163 1.00 89.44 227 ARG A N 1
ATOM 1731 C CA . ARG A 1 227 ? 4.523 4.143 15.247 1.00 89.44 227 ARG A CA 1
ATOM 1732 C C . ARG A 1 227 ? 5.424 4.667 14.135 1.00 89.44 227 ARG A C 1
ATOM 1734 O O . ARG A 1 227 ? 5.299 5.816 13.713 1.00 89.44 227 ARG A O 1
ATOM 1741 N N . VAL A 1 228 ? 6.331 3.826 13.647 1.00 88.19 228 VAL A N 1
ATOM 1742 C CA . VAL A 1 228 ? 7.230 4.187 12.543 1.00 88.19 228 VAL A CA 1
ATOM 1743 C C . VAL A 1 228 ? 6.824 3.501 11.239 1.00 88.19 228 VAL A C 1
ATOM 1745 O O . VAL A 1 228 ? 6.181 2.446 11.252 1.00 88.19 228 VAL A O 1
ATOM 1748 N N . LEU A 1 229 ? 7.274 4.088 10.125 1.00 87.00 229 LEU A N 1
ATOM 1749 C CA . LEU A 1 229 ? 7.089 3.588 8.758 1.00 87.00 229 LEU A CA 1
ATOM 1750 C C . LEU A 1 229 ? 5.619 3.564 8.310 1.00 87.00 229 LEU A C 1
ATOM 1752 O O . LEU A 1 229 ? 5.124 2.541 7.842 1.00 87.00 229 LEU A O 1
ATOM 1756 N N . ALA A 1 230 ? 4.937 4.704 8.455 1.00 93.81 230 ALA A N 1
ATOM 1757 C CA . ALA A 1 230 ? 3.709 5.006 7.727 1.00 93.81 230 ALA A CA 1
ATOM 1758 C C . ALA A 1 230 ? 4.069 5.457 6.306 1.00 93.81 230 ALA A C 1
ATOM 1760 O O . ALA A 1 230 ? 4.285 6.646 6.063 1.00 93.81 230 ALA A O 1
ATOM 1761 N N . THR A 1 231 ? 4.217 4.512 5.382 1.00 95.56 231 THR A N 1
ATOM 1762 C CA . THR A 1 231 ? 4.449 4.842 3.970 1.00 95.56 231 THR A CA 1
ATOM 1763 C C . THR A 1 231 ? 3.138 5.288 3.322 1.00 95.56 231 THR A C 1
ATOM 1765 O O . THR A 1 231 ? 2.104 4.658 3.539 1.00 95.56 231 THR A O 1
ATOM 1768 N N . LEU A 1 232 ? 3.190 6.337 2.502 1.00 96.06 232 LEU A N 1
ATOM 1769 C CA . LEU A 1 232 ? 2.041 6.995 1.872 1.00 96.06 232 LEU A CA 1
ATOM 1770 C C . LEU A 1 232 ? 1.075 7.650 2.892 1.00 96.06 232 LEU A C 1
ATOM 1772 O O . LEU A 1 232 ? -0.107 7.327 2.909 1.00 96.06 232 LEU A O 1
ATOM 1776 N N . PRO A 1 233 ? 1.522 8.612 3.728 1.00 95.88 233 PRO A N 1
ATOM 1777 C CA . PRO A 1 233 ? 0.657 9.310 4.687 1.00 95.88 233 PRO A CA 1
ATOM 1778 C C . PRO A 1 233 ? -0.356 10.266 4.018 1.00 95.88 233 PRO A C 1
ATOM 1780 O O . PRO A 1 233 ? -1.170 10.873 4.703 1.00 95.88 233 PRO A O 1
ATOM 1783 N N . ILE A 1 234 ? -0.321 10.394 2.685 1.00 96.00 234 ILE A N 1
ATOM 1784 C CA . ILE A 1 234 ? -1.333 11.042 1.826 1.00 96.00 234 ILE A CA 1
ATOM 1785 C C . ILE A 1 234 ? -2.489 10.073 1.493 1.00 96.00 234 ILE A C 1
ATOM 1787 O O . ILE A 1 234 ? -2.908 9.945 0.339 1.00 96.00 234 ILE A O 1
ATOM 1791 N N . ALA A 1 235 ? -2.942 9.345 2.511 1.00 97.62 235 ALA A N 1
ATOM 1792 C CA . ALA A 1 235 ? -4.015 8.358 2.456 1.00 97.62 235 ALA A CA 1
ATOM 1793 C C . ALA A 1 235 ? -5.268 8.889 3.168 1.00 97.62 235 ALA A C 1
ATOM 1795 O O . ALA A 1 235 ? -5.157 9.767 4.024 1.00 97.62 235 ALA A O 1
ATOM 1796 N N . ASP A 1 236 ? -6.437 8.334 2.853 1.00 98.44 236 ASP A N 1
ATOM 1797 C CA . ASP A 1 236 ? -7.699 8.701 3.505 1.00 98.44 236 ASP A CA 1
ATOM 1798 C C . ASP A 1 236 ? -7.753 8.158 4.948 1.00 98.44 236 ASP A C 1
ATOM 1800 O O . ASP A 1 236 ? -8.177 8.847 5.876 1.00 98.44 236 ASP A O 1
ATOM 1804 N N . GLU A 1 237 ? -7.271 6.931 5.158 1.00 98.50 237 GLU A N 1
ATOM 1805 C CA . GLU A 1 237 ? -7.362 6.204 6.431 1.00 98.50 237 GLU A CA 1
ATOM 1806 C C . GLU A 1 237 ? -6.032 5.511 6.782 1.00 98.50 237 GLU A C 1
ATOM 1808 O O . GLU A 1 237 ? -5.263 5.098 5.908 1.00 98.50 237 GLU A O 1
ATOM 1813 N N . ILE A 1 238 ? -5.764 5.344 8.079 1.00 98.31 238 ILE A N 1
ATOM 1814 C CA . ILE A 1 238 ? -4.633 4.579 8.612 1.00 98.31 238 ILE A CA 1
ATOM 1815 C C . ILE A 1 238 ? -5.132 3.309 9.301 1.00 98.31 238 ILE A C 1
ATOM 1817 O O . ILE A 1 238 ? -5.889 3.364 10.269 1.00 98.31 238 ILE A O 1
ATOM 1821 N N . ALA A 1 239 ? -4.639 2.156 8.849 1.00 97.31 239 ALA A N 1
ATOM 1822 C CA . ALA A 1 239 ? -4.816 0.880 9.526 1.00 97.31 239 ALA A CA 1
ATOM 1823 C C . ALA A 1 239 ? -3.642 0.613 10.483 1.00 97.31 239 ALA A C 1
ATOM 1825 O O . ALA A 1 239 ? -2.466 0.628 10.101 1.00 97.31 239 ALA A O 1
ATOM 1826 N N . VAL A 1 240 ? -3.956 0.352 11.747 1.00 95.50 240 VAL A N 1
ATOM 1827 C CA . VAL A 1 240 ? -2.983 0.065 12.802 1.00 95.50 240 VAL A CA 1
ATOM 1828 C C . VAL A 1 240 ? -3.193 -1.359 13.274 1.00 95.50 240 VAL A C 1
ATOM 1830 O O . VAL A 1 240 ? -4.226 -1.685 13.844 1.00 95.50 240 VAL A O 1
ATOM 1833 N N . TYR A 1 241 ? -2.197 -2.210 13.060 1.00 90.88 241 TYR A N 1
ATOM 1834 C CA . TYR A 1 241 ? -2.205 -3.592 13.523 1.00 90.88 241 TYR A CA 1
ATOM 1835 C C . TYR A 1 241 ? -0.768 -4.089 13.763 1.00 90.88 241 TYR A C 1
ATOM 1837 O O . TYR A 1 241 ? 0.203 -3.432 13.363 1.00 90.88 241 TYR A O 1
ATOM 1845 N N . PRO A 1 242 ? -0.575 -5.215 14.466 1.00 82.38 242 PRO A N 1
ATOM 1846 C CA . PRO A 1 242 ? 0.747 -5.797 14.679 1.00 82.38 242 PRO A CA 1
ATOM 1847 C C . PRO A 1 242 ? 1.355 -6.283 13.358 1.00 82.38 242 PRO A C 1
ATOM 1849 O O . PRO A 1 242 ? 0.735 -7.039 12.609 1.00 82.38 242 PRO A O 1
ATOM 1852 N N . ALA A 1 243 ? 2.592 -5.882 13.060 1.00 74.06 243 ALA A N 1
ATOM 1853 C CA . ALA A 1 243 ? 3.293 -6.404 11.893 1.00 74.06 243 ALA A CA 1
ATOM 1854 C C . ALA A 1 243 ? 3.843 -7.808 12.166 1.00 74.06 243 ALA A C 1
ATOM 1856 O O . ALA A 1 243 ? 4.471 -8.050 13.195 1.00 74.06 243 ALA A O 1
ATOM 1857 N N . ARG A 1 244 ? 3.738 -8.713 11.182 1.00 67.06 244 ARG A N 1
ATOM 1858 C CA . ARG A 1 244 ? 4.311 -10.075 11.256 1.00 67.06 244 ARG A CA 1
ATOM 1859 C C . ARG A 1 244 ? 5.797 -10.084 11.645 1.00 67.06 244 ARG A C 1
ATOM 1861 O O . ARG A 1 244 ? 6.243 -10.990 12.341 1.00 67.06 244 ARG A O 1
ATOM 1868 N N . SER A 1 245 ? 6.562 -9.098 11.174 1.00 62.59 245 SER A N 1
ATOM 1869 C CA . SER A 1 245 ? 8.000 -8.963 11.443 1.00 62.59 245 SER A CA 1
ATOM 1870 C C . SER A 1 245 ? 8.325 -8.414 12.836 1.00 62.59 245 SER A C 1
ATOM 1872 O O . SER A 1 245 ? 9.482 -8.463 13.239 1.00 62.59 245 SER A O 1
ATOM 1874 N N . HIS A 1 246 ? 7.330 -7.904 13.566 1.00 68.75 246 HIS A N 1
ATOM 1875 C CA . HIS A 1 246 ? 7.482 -7.269 14.874 1.00 68.75 246 HIS A CA 1
ATOM 1876 C C . HIS A 1 246 ? 6.398 -7.792 15.816 1.00 68.75 246 HIS A C 1
ATOM 1878 O O . HIS A 1 246 ? 5.437 -7.095 16.140 1.00 68.75 246 HIS A O 1
ATOM 1884 N N . ARG A 1 247 ? 6.556 -9.057 16.222 1.00 73.19 247 ARG A N 1
ATOM 1885 C CA . ARG A 1 247 ? 5.656 -9.703 17.180 1.00 73.19 247 ARG A CA 1
ATOM 1886 C C . ARG A 1 247 ? 5.710 -9.000 18.531 1.00 73.19 247 ARG A C 1
ATOM 1888 O O . ARG A 1 247 ? 6.776 -8.574 18.980 1.00 73.19 247 ARG A O 1
ATOM 1895 N N . LEU A 1 248 ? 4.559 -8.934 19.182 1.00 77.19 248 LEU A N 1
ATOM 1896 C CA . LEU A 1 248 ? 4.449 -8.541 20.576 1.00 77.19 248 LEU A CA 1
ATOM 1897 C C . LEU A 1 248 ? 5.156 -9.596 21.446 1.00 77.19 248 LEU A C 1
ATOM 1899 O O . LEU A 1 248 ? 5.030 -10.793 21.157 1.00 77.19 248 LEU A O 1
ATOM 1903 N N . PRO A 1 249 ? 5.913 -9.185 22.478 1.00 74.00 249 PRO A N 1
ATOM 1904 C CA . PRO A 1 249 ? 6.589 -10.119 23.372 1.00 74.00 249 PRO A CA 1
ATOM 1905 C C . PRO A 1 249 ? 5.583 -11.002 24.124 1.00 74.00 249 PRO A C 1
ATOM 1907 O O . PRO A 1 249 ? 4.439 -10.612 24.352 1.00 74.00 249 PRO A O 1
ATOM 1910 N N . THR A 1 250 ? 6.015 -12.194 24.541 1.00 73.06 250 THR A N 1
ATOM 1911 C CA . THR A 1 250 ? 5.202 -13.068 25.398 1.00 73.06 250 THR A CA 1
ATOM 1912 C C . THR A 1 250 ? 4.800 -12.321 26.671 1.00 73.06 250 THR A C 1
ATOM 1914 O O . THR A 1 250 ? 5.660 -11.776 27.361 1.00 73.06 250 THR A O 1
ATOM 1917 N N . GLY A 1 251 ? 3.502 -12.301 26.985 1.00 69.25 251 GLY A N 1
ATOM 1918 C CA . GLY A 1 251 ? 2.972 -11.562 28.134 1.00 69.25 251 GLY A CA 1
ATOM 1919 C C . GLY A 1 251 ? 2.886 -10.045 27.932 1.00 69.25 251 GLY A C 1
ATOM 1920 O O . GLY A 1 251 ? 2.804 -9.320 28.923 1.00 69.25 251 GLY A O 1
ATOM 1921 N N . ALA A 1 252 ? 2.920 -9.557 26.683 1.00 75.31 252 ALA A N 1
ATOM 1922 C CA . ALA A 1 252 ? 2.696 -8.147 26.380 1.00 75.31 252 ALA A CA 1
ATOM 1923 C C . ALA A 1 252 ? 1.398 -7.634 27.037 1.00 75.31 252 ALA A C 1
ATOM 1925 O O . ALA A 1 252 ? 0.388 -8.345 27.041 1.00 75.31 252 ALA A O 1
ATOM 1926 N N . PRO A 1 253 ? 1.386 -6.402 27.573 1.00 79.56 253 PRO A N 1
ATOM 1927 C CA . PRO A 1 253 ? 0.176 -5.816 28.129 1.00 79.56 253 PRO A CA 1
ATOM 1928 C C . PRO A 1 253 ? -0.961 -5.765 27.097 1.00 79.56 253 PRO A C 1
ATOM 1930 O O . PRO A 1 253 ? -0.761 -5.360 25.952 1.00 79.56 253 PRO A O 1
ATOM 1933 N N . GLY A 1 254 ? -2.193 -6.070 27.516 1.00 84.31 254 GLY A N 1
ATOM 1934 C CA . GLY A 1 254 ? -3.365 -5.978 26.632 1.00 84.31 254 GLY A CA 1
ATOM 1935 C C . GLY A 1 254 ? -3.533 -4.590 25.992 1.00 84.31 254 GLY A C 1
ATOM 1936 O O . GLY A 1 254 ? -3.933 -4.476 24.838 1.00 84.31 254 GLY A O 1
ATOM 1937 N N . ARG A 1 255 ? -3.101 -3.528 26.689 1.00 88.25 255 ARG A N 1
ATOM 1938 C CA . ARG A 1 255 ? -3.135 -2.143 26.192 1.00 88.25 255 ARG A CA 1
ATOM 1939 C C . ARG A 1 255 ? -2.246 -1.865 24.972 1.00 88.25 255 ARG A C 1
ATOM 1941 O O . ARG A 1 255 ? -2.452 -0.841 24.339 1.00 88.25 255 ARG A O 1
ATOM 1948 N N . THR A 1 256 ? -1.260 -2.705 24.650 1.00 87.62 256 THR A N 1
ATOM 1949 C CA . THR A 1 256 ? -0.425 -2.591 23.429 1.00 87.62 256 THR A CA 1
ATOM 1950 C C . THR A 1 256 ? -0.833 -3.597 22.348 1.00 87.62 256 THR A C 1
ATOM 1952 O O . THR A 1 256 ? -0.216 -3.662 21.282 1.00 87.62 256 THR A O 1
ATOM 1955 N N . SER A 1 257 ? -1.887 -4.371 22.615 1.00 90.94 257 SER A N 1
ATOM 1956 C CA . SER A 1 257 ? -2.361 -5.476 21.789 1.00 90.94 257 SER A CA 1
ATOM 1957 C C . SER A 1 257 ? -3.700 -5.100 21.170 1.00 90.94 257 SER A C 1
ATOM 1959 O O . SER A 1 257 ? -4.753 -5.306 21.768 1.00 90.94 257 SER A O 1
ATOM 1961 N N . PHE A 1 258 ? -3.660 -4.488 19.990 1.00 93.94 258 PHE A N 1
ATOM 1962 C CA . PHE A 1 258 ? -4.859 -4.038 19.291 1.00 93.94 258 PHE A CA 1
ATOM 1963 C C . PHE A 1 258 ? -4.682 -4.021 17.773 1.00 93.94 258 PHE A C 1
ATOM 1965 O O . PHE A 1 258 ? -3.563 -3.924 17.257 1.00 93.94 258 PHE A O 1
ATOM 1972 N N . ALA A 1 259 ? -5.814 -4.043 17.075 1.00 96.44 259 ALA A N 1
ATOM 1973 C CA . ALA A 1 259 ? -5.934 -3.703 15.666 1.00 96.44 259 ALA A CA 1
ATOM 1974 C C . ALA A 1 259 ? -7.134 -2.765 15.470 1.00 96.44 259 ALA A C 1
ATOM 1976 O O . ALA A 1 259 ? -8.209 -3.046 15.997 1.00 96.44 259 ALA A O 1
ATOM 1977 N N . PHE A 1 260 ? -6.959 -1.665 14.740 1.00 98.06 260 PHE A N 1
ATOM 1978 C CA . PHE A 1 260 ? -8.017 -0.696 14.431 1.00 98.06 260 PHE A CA 1
ATOM 1979 C C . PHE A 1 260 ? -7.707 0.092 13.152 1.00 98.06 260 PHE A C 1
ATOM 1981 O O . PHE A 1 260 ? -6.585 0.027 12.642 1.00 98.06 260 PHE A O 1
ATOM 1988 N N . ALA A 1 261 ? -8.662 0.878 12.652 1.00 98.44 261 ALA A N 1
ATOM 1989 C CA . ALA A 1 261 ? -8.401 1.853 11.591 1.00 98.44 261 ALA A CA 1
ATOM 1990 C C . ALA A 1 261 ? -9.182 3.162 11.757 1.00 98.44 261 ALA A C 1
ATOM 1992 O O . ALA A 1 261 ? -10.357 3.144 12.115 1.00 98.44 261 ALA A O 1
ATOM 1993 N N . ILE A 1 262 ? -8.544 4.297 11.472 1.00 98.56 262 ILE A N 1
ATOM 1994 C CA . ILE A 1 262 ? -9.146 5.633 11.617 1.00 98.56 262 ILE A CA 1
ATOM 1995 C C . ILE A 1 262 ? -8.748 6.566 10.463 1.00 98.56 262 ILE A C 1
ATOM 1997 O O . ILE A 1 262 ? -7.685 6.367 9.867 1.00 98.56 262 ILE A O 1
ATOM 2001 N N . PRO A 1 263 ? -9.528 7.626 10.185 1.00 98.50 263 PRO A N 1
ATOM 2002 C CA . PRO A 1 263 ? -9.160 8.634 9.198 1.00 98.50 263 PRO A CA 1
ATOM 2003 C C . PRO A 1 263 ? -7.810 9.297 9.491 1.00 98.50 263 PRO A C 1
ATOM 2005 O O . PRO A 1 263 ? -7.474 9.581 10.645 1.00 98.50 263 PRO A O 1
ATOM 2008 N N . CYS A 1 264 ? -7.041 9.607 8.450 1.00 98.31 264 CYS A N 1
ATOM 2009 C CA . CYS A 1 264 ? -5.737 10.264 8.587 1.00 98.31 264 CYS A CA 1
ATOM 2010 C C . CYS A 1 264 ? -5.824 11.726 9.077 1.00 98.31 264 CYS A C 1
ATOM 2012 O O . CYS A 1 264 ? -4.820 12.284 9.531 1.00 98.31 264 CYS A O 1
ATOM 2014 N N . ASP A 1 265 ? -7.005 12.345 9.002 1.00 97.69 265 ASP A N 1
ATOM 2015 C CA . ASP A 1 265 ? -7.305 13.686 9.517 1.00 97.69 265 ASP A CA 1
ATOM 2016 C C . ASP A 1 265 ? -7.817 13.682 10.973 1.00 97.69 265 ASP A C 1
ATOM 2018 O O . ASP A 1 265 ? -8.081 14.752 11.524 1.00 97.69 265 ASP A O 1
ATOM 2022 N N . THR A 1 266 ? -7.906 12.509 11.622 1.00 98.44 266 THR A N 1
ATOM 2023 C CA . THR A 1 266 ? -8.413 12.379 13.000 1.00 98.44 266 THR A CA 1
ATOM 2024 C C . THR A 1 266 ? -7.664 13.324 13.958 1.00 98.44 266 THR A C 1
ATOM 2026 O O . THR A 1 266 ? -6.426 13.314 13.991 1.00 98.44 266 THR A O 1
ATOM 2029 N N . PRO A 1 267 ? -8.369 14.129 14.779 1.00 97.56 267 PRO A N 1
ATOM 2030 C CA . PRO A 1 267 ? -7.737 14.990 15.775 1.00 97.56 267 PRO A CA 1
ATOM 2031 C C . PRO A 1 267 ? -6.771 14.218 16.685 1.00 97.56 267 PRO A C 1
ATOM 2033 O O . PRO A 1 267 ? -7.100 13.159 17.209 1.00 97.56 267 PRO A O 1
ATOM 2036 N N . GLY A 1 268 ? -5.558 14.749 16.859 1.00 97.56 268 GLY A N 1
ATOM 2037 C CA . GLY A 1 268 ? -4.492 14.112 17.643 1.00 97.56 268 GLY A CA 1
ATOM 2038 C C . GLY A 1 268 ? -3.580 13.170 16.845 1.00 97.56 268 GLY A C 1
ATOM 2039 O O . GLY A 1 268 ? -2.447 12.946 17.273 1.00 97.56 268 GLY A O 1
ATOM 2040 N N . LEU A 1 269 ? -3.994 12.688 15.667 1.00 98.25 269 LEU A N 1
ATOM 2041 C CA . LEU A 1 269 ? -3.125 11.944 14.751 1.00 98.25 269 LEU A CA 1
ATOM 2042 C C . LEU A 1 269 ? -2.275 12.921 13.929 1.00 98.25 269 LEU A C 1
ATOM 2044 O O . LEU A 1 269 ? -2.805 13.848 13.319 1.00 98.25 269 LEU A O 1
ATOM 2048 N N . LYS A 1 270 ? -0.952 12.733 13.921 1.00 97.50 270 LYS A N 1
ATOM 2049 C CA . LYS A 1 270 ? 0.020 13.581 13.205 1.00 97.50 270 LYS A CA 1
ATOM 2050 C C . LYS A 1 270 ? 1.067 12.722 12.505 1.00 97.50 270 LYS A C 1
ATOM 2052 O O . LYS A 1 270 ? 1.530 11.733 13.069 1.00 97.50 270 LYS A O 1
ATOM 2057 N N . PHE A 1 271 ? 1.514 13.148 11.329 1.00 98.00 271 PHE A N 1
ATOM 2058 C CA . PHE A 1 271 ? 2.555 12.464 10.563 1.00 98.00 271 PHE A CA 1
ATOM 2059 C C . PHE A 1 271 ? 3.795 13.343 10.420 1.00 98.00 271 PHE A C 1
ATOM 2061 O O . PHE A 1 271 ? 3.732 14.406 9.807 1.00 98.00 271 PHE A O 1
ATOM 2068 N N . GLN A 1 272 ? 4.935 12.898 10.946 1.00 97.38 272 GLN A N 1
ATOM 2069 C CA . GLN A 1 272 ? 6.230 13.518 10.665 1.00 97.38 272 GLN A CA 1
ATOM 2070 C C . GLN A 1 272 ? 6.875 12.807 9.481 1.00 97.38 272 GLN A C 1
ATOM 2072 O O . GLN A 1 272 ? 7.405 11.704 9.623 1.00 97.38 272 GLN A O 1
ATOM 2077 N N . CYS A 1 273 ? 6.843 13.455 8.326 1.00 97.19 273 CYS A N 1
ATOM 2078 C CA . CYS A 1 273 ? 7.446 12.963 7.096 1.00 97.19 273 CYS A CA 1
ATOM 2079 C C . CYS A 1 273 ? 8.979 12.988 7.170 1.00 97.19 273 CYS A C 1
ATOM 2081 O O . CYS A 1 273 ? 9.564 13.872 7.814 1.00 97.19 273 CYS A O 1
ATOM 2083 N N . ARG A 1 274 ? 9.624 12.049 6.470 1.00 95.94 274 ARG A N 1
ATOM 2084 C CA . ARG A 1 274 ? 11.053 12.133 6.136 1.00 95.94 274 ARG A CA 1
ATOM 2085 C C . ARG A 1 274 ? 11.320 13.244 5.111 1.00 95.94 274 ARG A C 1
ATOM 2087 O O . ARG A 1 274 ? 10.403 13.896 4.612 1.00 95.94 274 ARG A O 1
ATOM 2094 N N . GLU A 1 275 ? 12.591 13.459 4.790 1.00 95.00 275 GLU A N 1
ATOM 2095 C CA . GLU A 1 275 ? 12.974 14.291 3.647 1.00 95.00 275 GLU A CA 1
ATOM 2096 C C . GLU A 1 275 ? 12.459 13.668 2.336 1.00 95.00 275 GLU A C 1
ATOM 2098 O O . GLU A 1 275 ? 12.534 12.450 2.157 1.00 95.00 275 GLU A O 1
ATOM 2103 N N . ALA A 1 276 ? 11.901 14.495 1.446 1.00 94.00 276 ALA A N 1
ATOM 2104 C CA . ALA A 1 276 ? 11.351 14.054 0.163 1.00 94.00 276 ALA A CA 1
ATOM 2105 C C . ALA A 1 276 ? 12.469 13.740 -0.846 1.00 94.00 276 ALA A C 1
ATOM 2107 O O . ALA A 1 276 ? 13.452 14.480 -0.914 1.00 94.00 276 ALA A O 1
ATOM 2108 N N . PHE A 1 277 ? 12.307 12.696 -1.668 1.00 91.81 277 PHE A N 1
ATOM 2109 C CA . PHE A 1 277 ? 13.199 12.445 -2.809 1.00 91.81 277 PHE A CA 1
ATOM 2110 C C . PHE A 1 277 ? 12.741 13.154 -4.090 1.00 91.81 277 PHE A C 1
ATOM 2112 O O . PHE A 1 277 ? 13.534 13.299 -5.024 1.00 91.81 277 PHE A O 1
ATOM 2119 N N . ASP A 1 278 ? 11.505 13.656 -4.141 1.00 92.06 278 ASP A N 1
ATOM 2120 C CA . ASP A 1 278 ? 11.111 14.661 -5.126 1.00 92.06 278 ASP A CA 1
ATOM 2121 C C . ASP A 1 278 ? 11.747 16.019 -4.779 1.00 92.06 278 ASP A C 1
ATOM 2123 O O . ASP A 1 278 ? 11.240 16.816 -3.987 1.00 92.06 278 ASP A O 1
ATOM 2127 N N . LEU A 1 279 ? 12.898 16.268 -5.406 1.00 88.88 279 LEU A N 1
ATOM 2128 C CA . LEU A 1 279 ? 13.718 17.467 -5.231 1.00 88.88 279 LEU A CA 1
ATOM 2129 C C . LEU A 1 279 ? 13.229 18.674 -6.056 1.00 88.88 279 LEU A C 1
ATOM 2131 O O . LEU A 1 279 ? 13.995 19.625 -6.237 1.00 88.88 279 LEU A O 1
ATOM 2135 N N . GLN A 1 280 ? 12.012 18.627 -6.618 1.00 88.62 280 GLN A N 1
ATOM 2136 C CA . GLN A 1 280 ? 11.479 19.629 -7.556 1.00 88.62 280 GLN A CA 1
ATOM 2137 C C . GLN A 1 280 ? 12.406 19.887 -8.752 1.00 88.62 280 GLN A C 1
ATOM 2139 O O . GLN A 1 280 ? 12.577 21.013 -9.229 1.00 88.62 280 GLN A O 1
ATOM 2144 N N . ARG A 1 281 ? 13.053 18.821 -9.222 1.00 88.88 281 ARG A N 1
ATOM 2145 C CA . ARG A 1 281 ? 13.908 18.841 -10.409 1.00 88.88 281 ARG A CA 1
ATOM 2146 C C . ARG A 1 281 ? 13.114 18.413 -11.637 1.00 88.88 281 ARG A C 1
ATOM 2148 O O . ARG A 1 281 ? 12.014 17.880 -11.533 1.00 88.88 281 ARG A O 1
ATOM 2155 N N . SER A 1 282 ? 13.687 18.669 -12.810 1.00 92.44 282 SER A N 1
ATOM 2156 C CA . SER A 1 282 ? 13.082 18.289 -14.085 1.00 92.44 282 SER A CA 1
ATOM 2157 C C . SER A 1 282 ? 12.766 16.794 -14.118 1.00 92.44 282 SER A C 1
ATOM 2159 O O . SER A 1 282 ? 13.602 15.971 -13.742 1.00 92.44 282 SER A O 1
ATOM 2161 N N . SER A 1 283 ? 11.594 16.440 -14.644 1.00 92.31 283 SER A N 1
ATOM 2162 C CA . SER A 1 283 ? 11.219 15.047 -14.905 1.00 92.31 283 SER A CA 1
ATOM 2163 C C . SER A 1 283 ? 12.073 14.391 -15.995 1.00 92.31 283 SER A C 1
ATOM 2165 O O . SER A 1 283 ? 12.024 13.174 -16.148 1.00 92.31 283 SER A O 1
ATOM 2167 N N . PHE A 1 284 ? 12.863 15.173 -16.737 1.00 95.38 284 PHE A N 1
ATOM 2168 C CA . PHE A 1 284 ? 13.870 14.656 -17.660 1.00 95.38 284 PHE A CA 1
ATOM 2169 C C . PHE A 1 284 ? 15.104 14.125 -16.914 1.00 95.38 284 PHE A C 1
ATOM 2171 O O . PHE A 1 284 ? 15.504 12.987 -17.136 1.00 95.38 284 PHE A O 1
ATOM 2178 N N . ASP A 1 285 ? 15.668 14.919 -15.997 1.00 94.75 285 ASP A N 1
ATOM 2179 C CA . ASP A 1 285 ? 16.893 14.565 -15.262 1.00 94.75 285 ASP A CA 1
ATOM 2180 C C . ASP A 1 285 ? 16.615 13.637 -14.065 1.00 94.75 285 ASP A C 1
ATOM 2182 O O . ASP A 1 285 ? 17.439 12.797 -13.713 1.00 94.75 285 ASP A O 1
ATOM 2186 N N . HIS A 1 286 ? 15.439 13.766 -13.438 1.00 95.00 286 HIS A N 1
ATOM 2187 C CA . HIS A 1 286 ? 15.021 12.992 -12.262 1.00 95.00 286 HIS A CA 1
ATOM 2188 C C . HIS A 1 286 ? 13.695 12.240 -12.501 1.00 95.00 286 HIS A C 1
ATOM 2190 O O . HIS A 1 286 ? 12.736 12.412 -11.745 1.00 95.00 286 HIS A O 1
ATOM 2196 N N . PRO A 1 287 ? 13.615 11.358 -13.517 1.00 94.56 287 PRO A N 1
ATOM 2197 C CA . PRO A 1 287 ? 12.353 10.802 -14.013 1.00 94.56 287 PRO A CA 1
ATOM 2198 C C . PRO A 1 287 ? 11.609 9.891 -13.030 1.00 94.56 287 PRO A C 1
ATOM 2200 O O . PRO A 1 287 ? 10.416 9.649 -13.219 1.00 94.56 287 PRO A O 1
ATOM 2203 N N . LEU A 1 288 ? 12.287 9.337 -12.021 1.00 95.12 288 LEU A N 1
ATOM 2204 C CA . LEU A 1 288 ? 11.661 8.480 -11.006 1.00 95.12 288 LEU A CA 1
ATOM 2205 C C . LEU A 1 288 ? 11.301 9.285 -9.752 1.00 95.12 288 LEU A C 1
ATOM 2207 O O . LEU A 1 288 ? 10.142 9.280 -9.346 1.00 95.12 288 LEU A O 1
ATOM 2211 N N . GLY A 1 289 ? 12.265 10.025 -9.192 1.00 93.38 289 GLY A N 1
ATOM 2212 C CA . GLY A 1 289 ? 12.061 10.831 -7.983 1.00 93.38 289 GLY A CA 1
ATOM 2213 C C . GLY A 1 289 ? 10.963 11.884 -8.139 1.00 93.38 289 GLY A C 1
ATOM 2214 O O . GLY A 1 289 ? 10.150 12.043 -7.241 1.00 93.38 289 GLY A O 1
ATOM 2215 N N . SER A 1 290 ? 10.843 12.521 -9.310 1.00 94.38 290 SER A N 1
ATOM 2216 C CA . SER A 1 290 ? 9.828 13.561 -9.544 1.00 94.38 290 SER A CA 1
ATOM 2217 C C . SER A 1 290 ? 8.393 13.030 -9.725 1.00 94.38 290 SER A C 1
ATOM 2219 O O . SER A 1 290 ? 7.491 13.807 -10.035 1.00 94.38 290 SER A O 1
ATOM 2221 N N . ARG A 1 291 ? 8.166 11.707 -9.678 1.00 94.06 291 ARG A N 1
ATOM 2222 C CA . ARG A 1 291 ? 6.858 11.087 -9.985 1.00 94.06 291 ARG A CA 1
ATOM 2223 C C . ARG A 1 291 ? 6.439 10.001 -9.006 1.00 94.06 291 ARG A C 1
ATOM 2225 O O . ARG A 1 291 ? 5.253 9.864 -8.740 1.00 94.06 291 ARG A O 1
ATOM 2232 N N . PHE A 1 292 ? 7.376 9.202 -8.512 1.00 95.56 292 PHE A N 1
ATOM 2233 C CA . PHE A 1 292 ? 7.076 7.962 -7.790 1.00 95.56 292 PHE A CA 1
ATOM 2234 C C . PHE A 1 292 ? 7.453 8.044 -6.308 1.00 95.56 292 PHE A C 1
ATOM 2236 O O . PHE A 1 292 ? 7.833 7.044 -5.706 1.00 95.56 292 PHE A O 1
ATOM 2243 N N . GLU A 1 293 ? 7.374 9.245 -5.732 1.00 92.62 293 GLU A N 1
ATOM 2244 C CA . GLU A 1 293 ? 7.607 9.470 -4.309 1.00 92.62 293 GLU A CA 1
ATOM 2245 C C . GLU A 1 293 ? 6.512 8.799 -3.470 1.00 92.62 293 GLU A C 1
ATOM 2247 O O . GLU A 1 293 ? 5.350 9.206 -3.492 1.00 92.62 293 GLU A O 1
ATOM 2252 N N . GLU A 1 294 ? 6.911 7.813 -2.671 1.00 95.25 294 GLU A N 1
ATOM 2253 C CA . GLU A 1 294 ? 6.110 7.274 -1.575 1.00 95.25 294 GLU A CA 1
ATOM 2254 C C . GLU A 1 294 ? 6.693 7.784 -0.261 1.00 95.25 294 GLU A C 1
ATOM 2256 O O . GLU A 1 294 ? 7.651 7.223 0.272 1.00 95.25 294 GLU A O 1
ATOM 2261 N N . MET A 1 295 ? 6.145 8.894 0.237 1.00 96.06 295 MET A N 1
ATOM 2262 C CA . MET A 1 295 ? 6.618 9.513 1.473 1.00 96.06 295 MET A CA 1
ATOM 2263 C C . MET A 1 295 ? 6.515 8.528 2.643 1.00 96.06 295 MET A C 1
ATOM 2265 O O . MET A 1 295 ? 5.470 7.914 2.836 1.00 96.06 295 MET A O 1
ATOM 2269 N N . ASP A 1 296 ? 7.564 8.424 3.456 1.00 96.00 296 ASP A N 1
ATOM 2270 C CA . ASP A 1 296 ? 7.523 7.680 4.716 1.00 96.00 296 ASP A CA 1
ATOM 2271 C C . ASP A 1 296 ? 7.383 8.643 5.890 1.00 96.00 296 ASP A C 1
ATOM 2273 O O . ASP A 1 296 ? 8.068 9.667 5.958 1.00 96.00 296 ASP A O 1
ATOM 2277 N N . ALA A 1 297 ? 6.530 8.302 6.850 1.00 95.88 297 ALA A N 1
ATOM 2278 C CA . ALA A 1 297 ? 6.325 9.117 8.036 1.00 95.88 297 ALA A CA 1
ATOM 2279 C C . ALA A 1 297 ? 6.375 8.317 9.342 1.00 95.88 297 ALA A C 1
ATOM 2281 O O . ALA A 1 297 ? 6.116 7.113 9.399 1.00 95.88 297 ALA A O 1
ATOM 2282 N N . LEU A 1 298 ? 6.699 9.025 10.420 1.00 94.94 298 LEU A N 1
ATOM 2283 C CA . LEU A 1 298 ? 6.364 8.618 11.780 1.00 94.94 298 LEU A CA 1
ATOM 2284 C C . LEU A 1 298 ? 4.930 9.059 12.068 1.00 94.94 298 LEU A C 1
ATOM 2286 O O . LEU A 1 298 ? 4.602 10.220 11.833 1.00 94.94 298 LEU A O 1
ATOM 2290 N N . ALA A 1 299 ? 4.102 8.164 12.595 1.00 96.12 299 ALA A N 1
ATOM 2291 C CA . ALA A 1 299 ? 2.752 8.484 13.040 1.00 96.12 299 ALA A CA 1
ATOM 2292 C C . ALA A 1 299 ? 2.753 8.691 14.560 1.00 96.12 299 ALA A C 1
ATOM 2294 O O . ALA A 1 299 ? 3.184 7.810 15.308 1.00 96.12 299 ALA A O 1
ATOM 2295 N N . PHE A 1 300 ? 2.267 9.844 15.008 1.00 95.56 300 PHE A N 1
ATOM 2296 C CA . PHE A 1 300 ? 2.087 10.198 16.412 1.00 95.56 300 PHE A CA 1
ATOM 2297 C C . PHE A 1 300 ? 0.600 10.277 16.725 1.00 95.56 300 PHE A C 1
ATOM 2299 O O . PHE A 1 300 ? -0.150 10.927 16.000 1.00 95.56 300 PHE A O 1
ATOM 2306 N N . PHE A 1 301 ? 0.204 9.646 17.820 1.00 96.56 301 PHE A N 1
ATOM 2307 C CA . PHE A 1 301 ? -1.152 9.642 18.340 1.00 96.56 301 PHE A CA 1
ATOM 2308 C C . PHE A 1 301 ? -1.123 10.383 19.672 1.00 96.56 301 PHE A C 1
ATOM 2310 O O . PHE A 1 301 ? -0.491 9.935 20.627 1.00 96.56 301 PHE A O 1
ATOM 2317 N N . ASP A 1 302 ? -1.766 11.541 19.714 1.00 96.25 302 ASP A N 1
ATOM 2318 C CA . ASP A 1 302 ? -1.898 12.376 20.903 1.00 96.25 302 ASP A CA 1
ATOM 2319 C C . ASP A 1 302 ? -3.325 12.249 21.441 1.00 96.25 302 ASP A C 1
ATOM 2321 O O . ASP A 1 302 ? -4.216 12.985 21.025 1.00 96.25 302 ASP A O 1
ATOM 2325 N N . ASN A 1 303 ? -3.536 11.259 22.318 1.00 96.94 303 ASN A N 1
ATOM 2326 C CA . ASN A 1 303 ? -4.830 10.949 22.941 1.00 96.94 303 ASN A CA 1
ATOM 2327 C C . ASN A 1 303 ? -5.982 10.829 21.927 1.00 96.94 303 ASN A C 1
ATOM 2329 O O . ASN A 1 303 ? -7.036 11.446 22.072 1.00 96.94 303 ASN A O 1
ATOM 2333 N N . VAL A 1 304 ? -5.767 10.021 20.893 1.00 98.38 304 VAL A N 1
ATOM 2334 C CA . VAL A 1 304 ? -6.705 9.835 19.784 1.00 98.38 304 VAL A CA 1
ATOM 2335 C C . VAL A 1 304 ? -7.815 8.873 20.193 1.00 98.38 304 VAL A C 1
ATOM 2337 O O . VAL A 1 304 ? -7.524 7.757 20.623 1.00 98.38 304 VAL A O 1
ATOM 2340 N N . LEU A 1 305 ? -9.076 9.279 20.031 1.00 98.62 305 LEU A N 1
ATOM 2341 C CA . LEU A 1 305 ? -10.228 8.392 20.191 1.00 98.62 305 LEU A CA 1
ATOM 2342 C C . LEU A 1 305 ? -10.369 7.487 18.960 1.00 98.62 305 LEU A C 1
ATOM 2344 O O . LEU A 1 305 ? -10.464 7.966 17.832 1.00 98.62 305 LEU A O 1
ATOM 2348 N N . VAL A 1 306 ? -10.423 6.182 19.196 1.00 98.69 306 VAL A N 1
ATOM 2349 C CA . VAL A 1 306 ? -10.752 5.155 18.209 1.00 98.69 306 VAL A CA 1
ATOM 2350 C C . VAL A 1 306 ? -12.126 4.589 18.579 1.00 98.69 306 VAL A C 1
ATOM 2352 O O . VAL A 1 306 ? -12.227 3.918 19.611 1.00 98.69 306 VAL A O 1
ATOM 2355 N N . PRO A 1 307 ? -13.173 4.846 17.773 1.00 98.62 307 PRO A N 1
ATOM 2356 C CA . PRO A 1 307 ? -14.517 4.335 18.036 1.00 98.62 307 PRO A CA 1
ATOM 2357 C C . PRO A 1 307 ? -14.551 2.808 18.094 1.00 98.62 307 PRO A C 1
ATOM 2359 O O . PRO A 1 307 ? -13.807 2.153 17.357 1.00 98.62 307 PRO A O 1
ATOM 2362 N N . TRP A 1 308 ? -15.426 2.229 18.921 1.00 98.62 308 TRP A N 1
ATOM 2363 C CA . TRP A 1 308 ? -15.532 0.769 19.053 1.00 98.62 308 TRP A CA 1
ATOM 2364 C C . TRP A 1 308 ? -15.809 0.063 17.721 1.00 98.62 308 TRP A C 1
ATOM 2366 O O . TRP A 1 308 ? -15.250 -1.006 17.487 1.00 98.62 308 TRP A O 1
ATOM 2376 N N . GLU A 1 309 ? -16.569 0.678 16.813 1.00 98.56 309 GLU A N 1
ATOM 2377 C CA . GLU A 1 309 ? -16.892 0.155 15.474 1.00 98.56 309 GLU A CA 1
ATOM 2378 C C . GLU A 1 309 ? -15.672 0.091 14.540 1.00 98.56 309 GLU A C 1
ATOM 2380 O O . GLU A 1 309 ? -15.707 -0.543 13.487 1.00 98.56 309 GLU A O 1
ATOM 2385 N N . ARG A 1 310 ? -14.575 0.753 14.916 1.00 98.62 310 ARG A N 1
ATOM 2386 C CA . ARG A 1 310 ? -13.302 0.769 14.189 1.00 98.62 310 ARG A CA 1
ATOM 2387 C C . ARG A 1 310 ? -12.224 -0.101 14.841 1.00 98.62 310 ARG A C 1
ATOM 2389 O O . ARG A 1 310 ? -11.101 -0.138 14.337 1.00 98.62 310 ARG A O 1
ATOM 2396 N N . VAL A 1 311 ? -12.545 -0.796 15.935 1.00 98.69 311 VAL A N 1
ATOM 2397 C CA . VAL A 1 311 ? -11.655 -1.753 16.610 1.00 98.69 311 VAL A CA 1
ATOM 2398 C C . VAL A 1 311 ? -11.928 -3.166 16.092 1.00 98.69 311 VAL A C 1
ATOM 2400 O O . VAL A 1 311 ? -13.077 -3.599 16.008 1.00 98.69 311 VAL A O 1
ATOM 2403 N N . PHE A 1 312 ? -10.861 -3.887 15.752 1.00 98.44 312 PHE A N 1
ATOM 2404 C CA . PHE A 1 312 ? -10.912 -5.238 15.182 1.00 98.44 312 PHE A CA 1
ATOM 2405 C C . PHE A 1 312 ? -10.322 -6.288 16.128 1.00 98.44 312 PHE A C 1
ATOM 2407 O O . PHE A 1 312 ? -10.799 -7.411 16.174 1.00 98.44 312 PHE A O 1
ATOM 2414 N N . LEU A 1 313 ? -9.293 -5.941 16.901 1.00 97.69 313 LEU A N 1
ATOM 2415 C CA . LEU A 1 313 ? -8.756 -6.777 17.979 1.00 97.69 313 LEU A CA 1
ATOM 2416 C C . LEU A 1 313 ? -8.404 -5.881 19.155 1.00 97.69 313 LEU A C 1
ATOM 2418 O O . LEU A 1 313 ? -7.916 -4.767 18.942 1.00 97.69 313 LEU A O 1
ATOM 2422 N N . TYR A 1 314 ? -8.585 -6.367 20.382 1.00 97.06 314 TYR A N 1
ATOM 2423 C CA . TYR A 1 314 ? -8.161 -5.624 21.562 1.00 97.06 314 TYR A CA 1
ATOM 2424 C C . TYR A 1 314 ? -7.905 -6.523 22.776 1.00 97.06 314 TYR A C 1
ATOM 2426 O O . TYR A 1 314 ? -8.722 -7.368 23.132 1.00 97.06 314 TYR A O 1
ATOM 2434 N N . GLY A 1 315 ? -6.774 -6.308 23.449 1.00 94.06 315 GLY A N 1
ATOM 2435 C CA . GLY A 1 315 ? -6.452 -6.927 24.733 1.00 94.06 315 GLY A CA 1
ATOM 2436 C C . GLY A 1 315 ? -5.853 -8.331 24.653 1.00 94.06 315 GLY A C 1
ATOM 2437 O O . GLY A 1 315 ? -5.476 -8.864 25.692 1.00 94.06 315 GLY A O 1
ATOM 2438 N N . ASP A 1 316 ? -5.722 -8.905 23.454 1.00 93.69 316 ASP A N 1
ATOM 2439 C CA . ASP A 1 316 ? -5.225 -10.268 23.243 1.00 93.69 316 ASP A CA 1
ATOM 2440 C C . ASP A 1 316 ? -3.940 -10.275 22.388 1.00 93.69 316 ASP A C 1
ATOM 2442 O O . ASP A 1 316 ? -4.005 -10.132 21.158 1.00 93.69 316 ASP A O 1
ATOM 2446 N N . PRO A 1 317 ? -2.758 -10.411 23.021 1.00 90.12 317 PRO A N 1
ATOM 2447 C CA . PRO A 1 317 ? -1.477 -10.455 22.321 1.00 90.12 317 PRO A CA 1
ATOM 2448 C C . PRO A 1 317 ? -1.329 -11.653 21.378 1.00 90.12 317 PRO A C 1
ATOM 2450 O O . PRO A 1 317 ? -0.682 -11.528 20.335 1.00 90.12 317 PRO A O 1
ATOM 2453 N N . ASP A 1 318 ? -1.901 -12.806 21.727 1.00 91.88 318 ASP A N 1
ATOM 2454 C CA . ASP A 1 318 ? -1.749 -14.034 20.949 1.00 91.88 318 ASP A CA 1
ATOM 2455 C C . ASP A 1 318 ? -2.576 -13.952 19.671 1.00 91.88 318 ASP A C 1
ATOM 2457 O O . ASP A 1 318 ? -2.070 -14.265 18.589 1.00 91.88 318 ASP A O 1
ATOM 2461 N N . MET A 1 319 ? -3.805 -13.443 19.748 1.00 94.31 319 MET A N 1
ATOM 2462 C CA . MET A 1 319 ? -4.588 -13.142 18.551 1.00 94.31 319 MET A CA 1
ATOM 2463 C C . MET A 1 319 ? -3.906 -12.056 17.710 1.00 94.31 319 MET A C 1
ATOM 2465 O O . MET A 1 319 ? -3.651 -12.237 16.522 1.00 94.31 319 MET A O 1
ATOM 2469 N N . CYS A 1 320 ? -3.465 -10.961 18.326 1.00 92.38 320 CYS A N 1
ATOM 2470 C CA . CYS A 1 320 ? -2.705 -9.916 17.635 1.00 92.38 320 CYS A CA 1
ATOM 2471 C C . CYS A 1 320 ? -1.493 -10.467 16.850 1.00 92.38 320 CYS A C 1
ATOM 2473 O O . CYS A 1 320 ? -1.282 -10.118 15.685 1.00 92.38 320 CYS A O 1
ATOM 2475 N N . ASN A 1 321 ? -0.719 -11.370 17.454 1.00 90.25 321 ASN A N 1
ATOM 2476 C CA . ASN A 1 321 ? 0.453 -11.991 16.833 1.00 90.25 321 ASN A CA 1
ATOM 2477 C C . ASN A 1 321 ? 0.116 -13.007 15.731 1.00 90.25 321 ASN A C 1
ATOM 2479 O O . ASN A 1 321 ? 0.921 -13.203 14.813 1.00 90.25 321 ASN A O 1
ATOM 2483 N N . ASN A 1 322 ? -1.040 -13.665 15.821 1.00 93.44 322 ASN A N 1
ATOM 2484 C CA . ASN A 1 322 ? -1.468 -14.697 14.879 1.00 93.44 322 ASN A CA 1
ATOM 2485 C C . ASN A 1 322 ? -2.342 -14.157 13.738 1.00 93.44 322 ASN A C 1
ATOM 2487 O O . ASN A 1 322 ? -2.487 -14.855 12.736 1.00 93.44 322 ASN A O 1
ATOM 2491 N N . MET A 1 323 ? -2.838 -12.918 13.825 1.00 94.94 323 MET A N 1
ATOM 2492 C CA . MET A 1 323 ? -3.744 -12.305 12.846 1.00 94.94 323 MET A CA 1
ATOM 2493 C C . MET A 1 323 ? -3.275 -12.474 11.397 1.00 94.94 323 MET A C 1
ATOM 2495 O O . MET A 1 323 ? -4.015 -12.982 10.562 1.00 94.94 323 MET A O 1
ATOM 2499 N N . SER A 1 324 ? -2.033 -12.099 11.078 1.00 93.50 324 SER A N 1
ATOM 2500 C CA . SER A 1 324 ? -1.527 -12.193 9.698 1.00 93.50 324 SER A CA 1
ATOM 2501 C C . SER A 1 324 ? -1.534 -13.634 9.172 1.00 93.50 324 SER A C 1
ATOM 2503 O O . SER A 1 324 ? -1.853 -13.847 8.006 1.00 93.50 324 SER A O 1
ATOM 2505 N N . LEU A 1 325 ? -1.220 -14.614 10.029 1.00 94.69 325 LEU A N 1
ATOM 2506 C CA . LEU A 1 325 ? -1.222 -16.030 9.664 1.00 94.69 325 LEU A CA 1
ATOM 2507 C C . LEU A 1 325 ? -2.652 -16.551 9.501 1.00 94.69 325 LEU A C 1
ATOM 2509 O O . LEU A 1 325 ? -2.961 -17.120 8.466 1.00 94.69 325 LEU A O 1
ATOM 2513 N N . ARG A 1 326 ? -3.519 -16.315 10.492 1.00 96.75 326 ARG A N 1
ATOM 2514 C CA . ARG A 1 326 ? -4.896 -16.834 10.514 1.00 96.75 326 ARG A CA 1
ATOM 2515 C C . ARG A 1 326 ? -5.797 -16.216 9.455 1.00 96.75 326 ARG A C 1
ATOM 2517 O O . ARG A 1 326 ? -6.717 -16.873 9.006 1.00 96.75 326 ARG A O 1
ATOM 2524 N N . THR A 1 327 ? -5.524 -14.986 9.032 1.00 97.50 327 THR A N 1
ATOM 2525 C CA . THR A 1 327 ? -6.268 -14.317 7.950 1.00 97.50 327 THR A CA 1
ATOM 2526 C C . THR A 1 327 ? -5.639 -14.523 6.569 1.00 97.50 327 THR A C 1
ATOM 2528 O O . THR A 1 327 ? -6.137 -13.977 5.590 1.00 97.50 327 THR A O 1
ATOM 2531 N N . HIS A 1 328 ? -4.490 -15.209 6.481 1.00 97.50 328 HIS A N 1
ATOM 2532 C CA . HIS A 1 328 ? -3.685 -15.340 5.257 1.00 97.50 328 HIS A CA 1
ATOM 2533 C C . HIS A 1 328 ? -3.342 -14.014 4.553 1.00 97.50 328 HIS A C 1
ATOM 2535 O O . HIS A 1 328 ? -2.927 -13.978 3.391 1.00 97.50 328 HIS A O 1
ATOM 2541 N N . GLN A 1 329 ? -3.411 -12.896 5.279 1.00 96.19 329 GLN A N 1
ATOM 2542 C CA . GLN A 1 329 ? -3.195 -11.558 4.736 1.00 96.19 329 GLN A CA 1
ATOM 2543 C C . GLN A 1 329 ? -1.829 -11.380 4.063 1.00 96.19 329 GLN A C 1
ATOM 2545 O O . GLN A 1 329 ? -1.682 -10.648 3.074 1.00 96.19 329 GLN A O 1
ATOM 2550 N N . TYR A 1 330 ? -0.802 -12.057 4.573 1.00 95.19 330 TYR A N 1
ATOM 2551 C CA . TYR A 1 330 ? 0.542 -11.975 4.004 1.00 95.19 330 TYR A CA 1
ATOM 2552 C C . TYR A 1 330 ? 0.670 -12.665 2.637 1.00 95.19 330 TYR A C 1
ATOM 2554 O O . TYR A 1 330 ? 1.596 -12.320 1.896 1.00 95.19 330 TYR A O 1
ATOM 2562 N N . LEU A 1 331 ? -0.219 -13.610 2.308 1.00 97.81 331 LEU A N 1
ATOM 2563 C CA . LEU A 1 331 ? -0.265 -14.273 1.003 1.00 97.81 331 LEU A CA 1
ATOM 2564 C C . LEU A 1 331 ? -0.814 -13.310 -0.045 1.00 97.81 331 LEU A C 1
ATOM 2566 O O . LEU A 1 331 ? -0.182 -13.080 -1.072 1.00 97.81 331 LEU A O 1
ATOM 2570 N N . HIS A 1 332 ? -1.923 -12.636 0.258 1.00 98.31 332 HIS A N 1
ATOM 2571 C CA . HIS A 1 332 ? -2.535 -11.691 -0.675 1.00 98.31 332 HIS A CA 1
ATOM 2572 C C . HIS A 1 332 ? -1.689 -10.434 -0.902 1.00 98.31 332 HIS A C 1
ATOM 2574 O O . HIS A 1 332 ? -1.500 -10.027 -2.047 1.00 98.31 332 HIS A O 1
ATOM 2580 N N . SER A 1 333 ? -1.111 -9.851 0.154 1.00 97.44 333 SER A N 1
ATOM 2581 C CA . SER A 1 333 ? -0.131 -8.765 -0.014 1.00 97.44 333 SER A CA 1
ATOM 2582 C C . SER A 1 333 ? 1.162 -9.248 -0.679 1.00 97.44 333 SER A C 1
ATOM 2584 O O . SER A 1 333 ? 1.789 -8.510 -1.436 1.00 97.44 333 SER A O 1
ATOM 2586 N N . GLY A 1 334 ? 1.563 -10.502 -0.444 1.00 97.94 334 GLY A N 1
ATOM 2587 C CA . GLY A 1 334 ? 2.692 -11.132 -1.123 1.00 97.94 334 GLY A CA 1
ATOM 2588 C C . GLY A 1 334 ? 2.481 -11.249 -2.632 1.00 97.94 334 GLY A C 1
ATOM 2589 O O . GLY A 1 334 ? 3.394 -10.932 -3.390 1.00 97.94 334 GLY A O 1
ATOM 2590 N N . HIS A 1 335 ? 1.278 -11.626 -3.065 1.00 98.69 335 HIS A N 1
ATOM 2591 C CA . HIS A 1 335 ? 0.892 -11.706 -4.476 1.00 98.69 335 HIS A CA 1
ATOM 2592 C C . HIS A 1 335 ? 1.011 -10.354 -5.182 1.00 98.69 335 HIS A C 1
ATOM 2594 O O . HIS A 1 335 ? 1.638 -10.270 -6.240 1.00 98.69 335 HIS A O 1
ATOM 2600 N N . GLN A 1 336 ? 0.528 -9.281 -4.547 1.00 98.62 336 GLN A N 1
ATOM 2601 C CA . GLN A 1 336 ? 0.701 -7.911 -5.043 1.00 98.62 336 GLN A CA 1
ATOM 2602 C C . GLN A 1 336 ? 2.186 -7.537 -5.168 1.00 98.62 336 GLN A C 1
ATOM 2604 O O . GLN A 1 336 ? 2.640 -7.088 -6.224 1.00 98.62 336 GLN A O 1
ATOM 2609 N N . VAL A 1 337 ? 2.974 -7.797 -4.118 1.00 98.50 337 VAL A N 1
ATOM 2610 C CA . VAL A 1 337 ? 4.409 -7.470 -4.085 1.00 98.50 337 VAL A CA 1
ATOM 2611 C C . VAL A 1 337 ? 5.173 -8.192 -5.189 1.00 98.50 337 VAL A C 1
ATOM 2613 O O . VAL A 1 337 ? 5.999 -7.573 -5.863 1.00 98.50 337 VAL A O 1
ATOM 2616 N N . VAL A 1 338 ? 4.921 -9.489 -5.380 1.00 98.75 338 VAL A N 1
ATOM 2617 C CA . VAL A 1 338 ? 5.622 -10.292 -6.390 1.00 98.75 338 VAL A CA 1
ATOM 2618 C C . VAL A 1 338 ? 5.195 -9.879 -7.801 1.00 98.75 338 VAL A C 1
ATOM 2620 O O . VAL A 1 338 ? 6.068 -9.691 -8.646 1.00 98.75 338 VAL A O 1
ATOM 2623 N N . THR A 1 339 ? 3.907 -9.606 -8.034 1.00 98.81 339 THR A N 1
ATOM 2624 C CA . THR A 1 339 ? 3.408 -9.034 -9.302 1.00 98.81 339 THR A CA 1
ATOM 2625 C C . THR A 1 339 ? 4.144 -7.739 -9.650 1.00 98.81 339 THR A C 1
ATOM 2627 O O . THR A 1 339 ? 4.735 -7.594 -10.723 1.00 98.81 339 THR A O 1
ATOM 2630 N N . LYS A 1 340 ? 4.221 -6.807 -8.696 1.00 98.44 340 LYS A N 1
ATOM 2631 C CA . LYS A 1 340 ? 4.964 -5.553 -8.858 1.00 98.44 340 LYS A CA 1
ATOM 2632 C C . LYS A 1 340 ? 6.472 -5.788 -9.029 1.00 98.44 340 LYS A C 1
ATOM 2634 O O . LYS A 1 340 ? 7.162 -4.985 -9.663 1.00 98.44 340 LYS A O 1
ATOM 2639 N N . ASN A 1 341 ? 7.045 -6.828 -8.426 1.00 98.62 341 ASN A N 1
ATOM 2640 C CA . ASN A 1 341 ? 8.464 -7.171 -8.578 1.00 98.62 341 ASN A CA 1
ATOM 2641 C C . ASN A 1 341 ? 8.790 -7.654 -9.990 1.00 98.62 341 ASN A C 1
ATOM 2643 O O . ASN A 1 341 ? 9.809 -7.222 -10.523 1.00 98.62 341 ASN A O 1
ATOM 2647 N N . VAL A 1 342 ? 7.910 -8.440 -10.617 1.00 98.81 342 VAL A N 1
ATOM 2648 C CA . VAL A 1 342 ? 8.045 -8.811 -12.034 1.00 98.81 342 VAL A CA 1
ATOM 2649 C C . VAL A 1 342 ? 8.145 -7.556 -12.900 1.00 98.81 342 VAL A C 1
ATOM 2651 O O . VAL A 1 342 ? 9.128 -7.396 -13.619 1.00 98.81 342 VAL A O 1
ATOM 2654 N N . VAL A 1 343 ? 7.209 -6.612 -12.757 1.00 98.81 343 VAL A N 1
ATOM 2655 C CA . VAL A 1 343 ? 7.222 -5.356 -13.534 1.00 98.81 343 VAL A CA 1
ATOM 2656 C C . VAL A 1 343 ? 8.496 -4.540 -13.300 1.00 98.81 343 VAL A C 1
ATOM 2658 O O . VAL A 1 343 ? 9.051 -3.960 -14.233 1.00 98.81 343 VAL A O 1
ATOM 2661 N N . LYS A 1 344 ? 8.995 -4.507 -12.060 1.00 98.62 344 LYS A N 1
ATOM 2662 C CA . LYS A 1 344 ? 10.244 -3.814 -11.723 1.00 98.62 344 LYS A CA 1
ATOM 2663 C C . LYS A 1 344 ? 11.458 -4.468 -12.395 1.00 98.62 344 LYS A C 1
ATOM 2665 O O . LYS A 1 344 ? 12.293 -3.746 -12.931 1.00 98.62 344 LYS A O 1
ATOM 2670 N N . CYS A 1 345 ? 11.539 -5.801 -12.422 1.00 98.38 345 CYS A N 1
ATOM 2671 C CA . CYS A 1 345 ? 12.573 -6.517 -13.180 1.00 98.38 345 CYS A CA 1
ATOM 2672 C C . CYS A 1 345 ? 12.486 -6.214 -14.681 1.00 98.38 345 CYS A C 1
ATOM 2674 O O . CYS A 1 345 ? 13.504 -5.925 -15.301 1.00 98.38 345 CYS A O 1
ATOM 2676 N N . GLU A 1 346 ? 11.282 -6.233 -15.263 1.00 98.69 346 GLU A N 1
ATOM 2677 C CA . GLU A 1 346 ? 11.080 -5.908 -16.683 1.00 98.69 346 GLU A CA 1
ATOM 2678 C C . GLU A 1 346 ? 11.541 -4.486 -17.015 1.00 98.69 346 GLU A C 1
ATOM 2680 O O . GLU A 1 346 ? 12.192 -4.267 -18.038 1.00 98.69 346 GLU A O 1
ATOM 2685 N N . PHE A 1 347 ? 11.248 -3.524 -16.136 1.00 98.50 347 PHE A N 1
ATOM 2686 C CA . PHE A 1 347 ? 11.700 -2.146 -16.289 1.00 98.50 347 PHE A CA 1
ATOM 2687 C C . PHE A 1 347 ? 13.228 -2.032 -16.253 1.00 98.50 347 PHE A C 1
ATOM 2689 O O . PHE A 1 347 ? 13.811 -1.422 -17.151 1.00 98.50 347 PHE A O 1
ATOM 2696 N N . VAL A 1 348 ? 13.881 -2.640 -15.255 1.00 98.19 348 VAL A N 1
ATOM 2697 C CA . VAL A 1 348 ? 15.347 -2.604 -15.120 1.00 98.19 348 VAL A CA 1
ATOM 2698 C C . VAL A 1 348 ? 16.024 -3.287 -16.309 1.00 98.19 348 VAL A C 1
ATOM 2700 O O . VAL A 1 348 ? 16.943 -2.715 -16.892 1.00 98.19 348 VAL A O 1
ATOM 2703 N N . LEU A 1 349 ? 15.525 -4.448 -16.741 1.00 98.25 349 LEU A N 1
ATOM 2704 C CA . LEU A 1 349 ? 16.032 -5.150 -17.922 1.00 98.25 349 LEU A CA 1
ATOM 2705 C C . LEU A 1 349 ? 15.891 -4.308 -19.195 1.00 98.25 349 LEU A C 1
ATOM 2707 O O . LEU A 1 349 ? 16.826 -4.212 -19.991 1.00 98.25 349 LEU A O 1
ATOM 2711 N N . GLY A 1 350 ? 14.729 -3.680 -19.388 1.00 98.19 350 GLY A N 1
ATOM 2712 C CA . GLY A 1 350 ? 14.482 -2.792 -20.520 1.00 98.19 350 GLY A CA 1
ATOM 2713 C C . GLY A 1 350 ? 15.431 -1.592 -20.533 1.00 98.19 350 GLY A C 1
ATOM 2714 O O . GLY A 1 350 ? 15.977 -1.258 -21.586 1.00 98.19 350 GLY A O 1
ATOM 2715 N N . LEU A 1 351 ? 15.669 -0.983 -19.369 1.00 97.56 351 LEU A N 1
ATOM 2716 C CA . LEU A 1 351 ? 16.603 0.130 -19.213 1.00 97.56 351 LEU A CA 1
ATOM 2717 C C . LEU A 1 351 ? 18.046 -0.295 -19.516 1.00 97.56 351 LEU A C 1
ATOM 2719 O O . LEU A 1 351 ? 18.708 0.353 -20.326 1.00 97.56 351 LEU A O 1
ATOM 2723 N N . ALA A 1 352 ? 18.505 -1.406 -18.936 1.00 97.44 352 ALA A N 1
ATOM 2724 C CA . ALA A 1 352 ? 19.843 -1.942 -19.178 1.00 97.44 352 ALA A CA 1
ATOM 2725 C C . ALA A 1 352 ? 20.063 -2.244 -20.670 1.00 97.44 352 ALA A C 1
ATOM 2727 O O . ALA A 1 352 ? 21.056 -1.819 -21.256 1.00 97.44 352 ALA A O 1
ATOM 2728 N N . ASN A 1 353 ? 19.084 -2.868 -21.331 1.00 97.56 353 ASN A N 1
ATOM 2729 C CA . ASN A 1 353 ? 19.135 -3.142 -22.768 1.00 97.56 353 ASN A CA 1
ATOM 2730 C C . ASN A 1 353 ? 19.239 -1.859 -23.617 1.00 97.56 353 ASN A C 1
ATOM 2732 O O . ASN A 1 353 ? 19.979 -1.820 -24.599 1.00 97.56 353 ASN A O 1
ATOM 2736 N N . LEU A 1 354 ? 18.524 -0.789 -23.249 1.00 97.88 354 LEU A N 1
ATOM 2737 C CA . LEU A 1 354 ? 18.647 0.504 -23.931 1.00 97.88 354 LEU A CA 1
ATOM 2738 C C . LEU A 1 354 ? 20.037 1.122 -23.737 1.00 97.88 354 LEU A C 1
ATOM 2740 O O . LEU A 1 354 ? 20.581 1.685 -24.688 1.00 97.88 354 LEU A O 1
ATOM 2744 N N . MET A 1 355 ? 20.630 0.994 -22.548 1.00 96.94 355 MET A N 1
ATOM 2745 C CA . MET A 1 355 ? 21.991 1.469 -22.280 1.00 96.94 355 MET A CA 1
ATOM 2746 C C . MET A 1 355 ? 23.024 0.718 -23.125 1.00 96.94 355 MET A C 1
ATOM 2748 O O . MET A 1 355 ? 23.852 1.361 -23.769 1.00 96.94 355 MET A O 1
ATOM 2752 N N . VAL A 1 356 ? 22.934 -0.615 -23.194 1.00 97.25 356 VAL A N 1
ATOM 2753 C CA . VAL A 1 356 ? 23.829 -1.458 -24.009 1.00 97.25 356 VAL A CA 1
ATOM 2754 C C . VAL A 1 356 ? 23.811 -1.027 -25.475 1.00 97.25 356 VAL A C 1
ATOM 2756 O O . VAL A 1 356 ? 24.869 -0.744 -26.038 1.00 97.25 356 VAL A O 1
ATOM 2759 N N . LYS A 1 357 ? 22.615 -0.876 -26.057 1.00 97.19 357 LYS A N 1
ATOM 2760 C CA . LYS A 1 357 ? 22.446 -0.432 -27.451 1.00 97.19 357 LYS A CA 1
ATOM 2761 C C . LYS A 1 357 ? 22.962 0.980 -27.690 1.00 97.19 357 LYS A C 1
ATOM 2763 O O . LYS A 1 357 ? 23.573 1.256 -28.716 1.00 97.19 357 LYS A O 1
ATOM 2768 N N . THR A 1 358 ? 22.711 1.888 -26.749 1.00 97.88 358 THR A N 1
ATOM 2769 C CA . THR A 1 358 ? 23.139 3.292 -26.868 1.00 97.88 358 THR A CA 1
ATOM 2770 C C . THR A 1 358 ? 24.661 3.416 -26.850 1.00 97.88 358 THR A C 1
ATOM 2772 O O . THR A 1 358 ? 25.220 4.258 -27.548 1.00 97.88 358 THR A O 1
ATOM 2775 N N . LEU A 1 359 ? 25.332 2.566 -26.072 1.00 97.25 359 LEU A N 1
ATOM 2776 C CA . LEU A 1 359 ? 26.789 2.533 -25.967 1.00 97.25 359 LEU A CA 1
ATOM 2777 C C . LEU A 1 359 ? 27.458 1.668 -27.050 1.00 97.25 359 LEU A C 1
ATOM 2779 O O . LEU A 1 359 ? 28.683 1.676 -27.141 1.00 97.25 359 LEU A O 1
ATOM 2783 N N . GLY A 1 360 ? 26.683 0.936 -27.862 1.00 96.50 360 GLY A N 1
ATOM 2784 C CA . GLY A 1 360 ? 27.200 0.025 -28.887 1.00 96.50 360 GLY A CA 1
ATOM 2785 C C . GLY A 1 360 ? 27.965 -1.166 -28.303 1.00 96.50 360 GLY A C 1
ATOM 2786 O O . GLY A 1 360 ? 28.981 -1.580 -28.858 1.00 96.50 360 GLY A O 1
ATOM 2787 N N . LEU A 1 361 ? 27.520 -1.679 -27.152 1.00 95.25 361 LEU A N 1
ATOM 2788 C CA . LEU A 1 361 ? 28.176 -2.768 -26.415 1.00 95.25 361 LEU A CA 1
ATOM 2789 C C . LEU A 1 361 ? 27.525 -4.138 -26.661 1.00 95.25 361 LEU A C 1
ATOM 2791 O O . LEU A 1 361 ? 27.741 -5.071 -25.888 1.00 95.25 361 LEU A O 1
ATOM 2795 N N . ASP A 1 362 ? 26.740 -4.269 -27.731 1.00 93.31 362 ASP A N 1
ATOM 2796 C CA . ASP A 1 362 ? 25.959 -5.468 -28.044 1.00 93.31 362 ASP A CA 1
ATOM 2797 C C . ASP A 1 362 ? 26.805 -6.733 -28.222 1.00 93.31 362 ASP A C 1
ATOM 2799 O O . ASP A 1 362 ? 26.291 -7.819 -27.998 1.00 93.31 362 ASP A O 1
ATOM 2803 N N . ASP A 1 363 ? 28.088 -6.618 -28.577 1.00 94.06 363 ASP A N 1
ATOM 2804 C CA . ASP A 1 363 ? 28.985 -7.763 -28.802 1.00 94.06 363 ASP A CA 1
ATOM 2805 C C . ASP A 1 363 ? 29.942 -8.034 -27.624 1.00 94.06 363 ASP A C 1
ATOM 2807 O O . ASP A 1 363 ? 30.794 -8.922 -27.701 1.00 94.06 363 ASP A O 1
ATOM 2811 N N . ALA A 1 364 ? 29.847 -7.273 -26.528 1.00 95.75 364 ALA A N 1
ATOM 2812 C CA . ALA A 1 364 ? 30.761 -7.386 -25.394 1.00 95.75 364 ALA A CA 1
ATOM 2813 C C . ALA A 1 364 ? 30.396 -8.584 -24.483 1.00 95.75 364 ALA A C 1
ATOM 2815 O O . ALA A 1 364 ? 29.380 -8.531 -23.786 1.00 95.75 364 ALA A O 1
ATOM 2816 N N . PRO A 1 365 ? 31.239 -9.635 -24.361 1.00 95.06 365 PRO A N 1
ATOM 2817 C CA . PRO A 1 365 ? 30.852 -10.854 -23.636 1.00 95.06 365 PRO A CA 1
ATOM 2818 C C . PRO A 1 365 ? 30.574 -10.648 -22.140 1.00 95.06 365 PRO A C 1
ATOM 2820 O O . PRO A 1 365 ? 29.717 -11.310 -21.563 1.00 95.06 365 PRO A O 1
ATOM 2823 N N . HIS A 1 366 ? 31.281 -9.714 -21.494 1.00 94.44 366 HIS A N 1
ATOM 2824 C CA . HIS A 1 366 ? 31.043 -9.394 -20.083 1.00 94.44 366 HIS A CA 1
ATOM 2825 C C . HIS A 1 366 ? 29.681 -8.711 -19.870 1.00 94.44 366 HIS A C 1
ATOM 2827 O O . HIS A 1 366 ? 29.027 -8.966 -18.863 1.00 94.44 366 HIS A O 1
ATOM 2833 N N . VAL A 1 367 ? 29.220 -7.912 -20.841 1.00 96.00 367 VAL A N 1
ATOM 2834 C CA . VAL A 1 367 ? 27.888 -7.291 -20.824 1.00 96.00 367 VAL A CA 1
ATOM 2835 C C . VAL A 1 367 ? 26.802 -8.349 -20.994 1.00 96.00 367 VAL A C 1
ATOM 2837 O O . VAL A 1 367 ? 25.788 -8.286 -20.304 1.00 96.00 367 VAL A O 1
ATOM 2840 N N . HIS A 1 368 ? 27.017 -9.368 -21.834 1.00 94.94 368 HIS A N 1
ATOM 2841 C CA . HIS A 1 368 ? 26.078 -10.493 -21.950 1.00 94.94 368 HIS A CA 1
ATOM 2842 C C . HIS A 1 368 ? 25.882 -11.222 -20.625 1.00 94.94 368 HIS A C 1
ATOM 2844 O O . HIS A 1 368 ? 24.745 -11.522 -20.276 1.00 94.94 368 HIS A O 1
ATOM 2850 N N . GLY A 1 369 ? 26.962 -11.461 -19.875 1.00 96.25 369 GLY A N 1
ATOM 2851 C CA . GLY A 1 369 ? 26.882 -12.073 -18.546 1.00 96.25 369 GLY A CA 1
ATOM 2852 C C . GLY A 1 369 ? 26.051 -11.242 -17.562 1.00 96.25 369 GLY A C 1
ATOM 2853 O O . GLY A 1 369 ? 25.180 -11.784 -16.889 1.00 96.25 369 GLY A O 1
ATOM 2854 N N . MET A 1 370 ? 26.258 -9.922 -17.532 1.00 96.31 370 MET A N 1
ATOM 2855 C CA . MET A 1 370 ? 25.477 -9.013 -16.678 1.00 96.31 370 MET A CA 1
ATOM 2856 C C . MET A 1 370 ? 23.997 -8.967 -17.085 1.00 96.31 370 MET A C 1
ATOM 2858 O O . MET A 1 370 ? 23.112 -9.037 -16.236 1.00 96.31 370 MET A O 1
ATOM 2862 N N . MET A 1 371 ? 23.708 -8.903 -18.388 1.00 97.56 371 MET A N 1
ATOM 2863 C CA . MET A 1 371 ? 22.333 -8.936 -18.899 1.00 97.56 371 MET A CA 1
ATOM 2864 C C . MET A 1 371 ? 21.643 -10.272 -18.596 1.00 97.56 371 MET A C 1
ATOM 2866 O O . MET A 1 371 ? 20.461 -10.279 -18.249 1.00 97.56 371 MET A O 1
ATOM 2870 N N . ALA A 1 372 ? 22.367 -11.391 -18.698 1.00 97.38 372 ALA A N 1
ATOM 2871 C CA . ALA A 1 372 ? 21.853 -12.716 -18.369 1.00 97.38 372 ALA A CA 1
ATOM 2872 C C . ALA A 1 372 ? 21.418 -12.807 -16.901 1.00 97.38 372 ALA A C 1
ATOM 2874 O O . ALA A 1 372 ? 20.334 -13.311 -16.633 1.00 97.38 372 ALA A O 1
ATOM 2875 N N . GLU A 1 373 ? 22.182 -12.233 -15.969 1.00 96.81 373 GLU A N 1
ATOM 2876 C CA . GLU A 1 373 ? 21.826 -12.214 -14.543 1.00 96.81 373 GLU A CA 1
ATOM 2877 C C . GLU A 1 373 ? 20.494 -11.475 -14.283 1.00 96.81 373 GLU A C 1
ATOM 2879 O O . GLU A 1 373 ? 19.653 -11.932 -13.504 1.00 96.81 373 GLU A O 1
ATOM 2884 N N . ILE A 1 374 ? 20.238 -10.363 -14.984 1.00 98.00 374 ILE A N 1
ATOM 2885 C CA . ILE A 1 374 ? 18.952 -9.646 -14.893 1.00 98.00 374 ILE A CA 1
ATOM 2886 C C . ILE A 1 374 ? 17.809 -10.495 -15.477 1.00 98.00 374 ILE A C 1
ATOM 2888 O O . ILE A 1 374 ? 16.717 -10.542 -14.904 1.00 98.00 374 ILE A O 1
ATOM 2892 N N . ILE A 1 375 ? 18.053 -11.185 -16.597 1.00 98.44 375 ILE A N 1
ATOM 2893 C CA . ILE A 1 375 ? 17.076 -12.094 -17.219 1.00 98.44 375 ILE A CA 1
ATOM 2894 C C . ILE A 1 375 ? 16.745 -13.253 -16.272 1.00 98.44 375 ILE A C 1
ATOM 2896 O O . ILE A 1 375 ? 15.571 -13.543 -16.061 1.00 98.44 375 ILE A O 1
ATOM 2900 N N . GLU A 1 376 ? 17.745 -13.876 -15.650 1.00 98.19 376 GLU A N 1
ATOM 2901 C CA . GLU A 1 376 ? 17.550 -14.944 -14.664 1.00 98.19 376 GLU A CA 1
ATOM 2902 C C . GLU A 1 376 ? 16.680 -14.470 -13.494 1.00 98.19 376 GLU A C 1
ATOM 2904 O O . GLU A 1 376 ? 15.712 -15.141 -13.126 1.00 98.19 376 GLU A O 1
ATOM 2909 N N . ASN A 1 377 ? 16.953 -13.278 -12.956 1.00 97.88 377 ASN A N 1
ATOM 2910 C CA . ASN A 1 377 ? 16.147 -12.689 -11.886 1.00 97.88 377 ASN A CA 1
ATOM 2911 C C . ASN A 1 377 ? 14.685 -12.470 -12.308 1.00 97.88 377 ASN A C 1
ATOM 2913 O O . ASN A 1 377 ? 13.764 -12.741 -11.526 1.00 97.88 377 ASN A O 1
ATOM 2917 N N . LEU A 1 378 ? 14.452 -12.000 -13.537 1.00 98.50 378 LEU A N 1
ATOM 2918 C CA . LEU A 1 378 ? 13.111 -11.834 -14.096 1.00 98.50 378 LEU A CA 1
ATOM 2919 C C . LEU A 1 378 ? 12.386 -13.180 -14.231 1.00 98.50 378 LEU A C 1
ATOM 2921 O O . LEU A 1 378 ? 11.259 -13.313 -13.748 1.00 98.50 378 LEU A O 1
ATOM 2925 N N . GLU A 1 379 ? 13.024 -14.169 -14.853 1.00 98.62 379 GLU A N 1
ATOM 2926 C CA . GLU A 1 379 ? 12.419 -15.477 -15.120 1.00 98.62 379 GLU A CA 1
ATOM 2927 C C . GLU A 1 379 ? 12.134 -16.249 -13.828 1.00 98.62 379 GLU A C 1
ATOM 2929 O O . GLU A 1 379 ? 11.050 -16.814 -13.681 1.00 98.62 379 GLU A O 1
ATOM 2934 N N . ILE A 1 380 ? 13.031 -16.198 -12.837 1.00 98.25 380 ILE A N 1
ATOM 2935 C CA . ILE A 1 380 ? 12.785 -16.793 -11.515 1.00 98.25 380 ILE A CA 1
ATOM 2936 C C . ILE A 1 380 ? 11.582 -16.125 -10.840 1.00 98.25 380 ILE A C 1
ATOM 2938 O O . ILE A 1 380 ? 10.708 -16.814 -10.310 1.00 98.25 380 ILE A O 1
ATOM 2942 N N . THR A 1 381 ? 11.500 -14.792 -10.876 1.00 98.50 381 THR A N 1
ATOM 2943 C CA . THR A 1 381 ? 10.382 -14.065 -10.254 1.00 98.50 38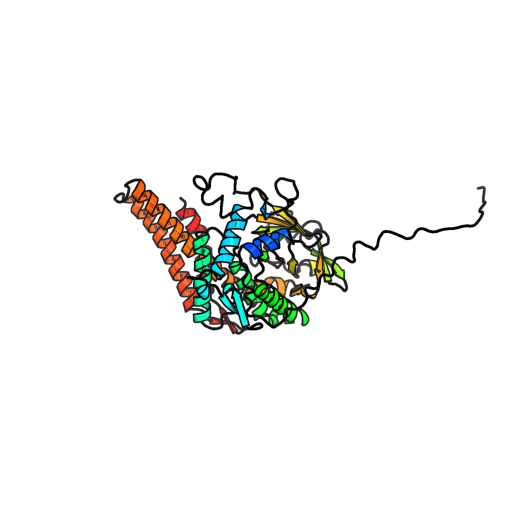1 THR A CA 1
ATOM 2944 C C . THR A 1 381 ? 9.051 -14.410 -10.936 1.00 98.50 381 THR A C 1
ATOM 2946 O O . THR A 1 381 ? 8.063 -14.661 -10.244 1.00 98.50 381 THR A O 1
ATOM 2949 N N . LYS A 1 382 ? 9.023 -14.495 -12.275 1.00 98.69 382 LYS A N 1
ATOM 2950 C CA . LYS A 1 382 ? 7.846 -14.922 -13.055 1.00 98.69 382 LYS A CA 1
ATOM 2951 C C . LYS A 1 382 ? 7.439 -16.361 -12.755 1.00 98.69 382 LYS A C 1
ATOM 2953 O O . LYS A 1 382 ? 6.255 -16.631 -12.562 1.00 98.69 382 LYS A O 1
ATOM 2958 N N . ALA A 1 383 ? 8.406 -17.274 -12.697 1.00 98.69 383 ALA A N 1
ATOM 2959 C CA . ALA A 1 383 ? 8.156 -18.680 -12.412 1.00 98.69 383 ALA A CA 1
ATOM 2960 C C . ALA A 1 383 ? 7.538 -18.869 -11.021 1.00 98.69 383 ALA A C 1
ATOM 2962 O O . ALA A 1 383 ? 6.559 -19.600 -10.885 1.00 98.69 383 ALA A O 1
ATOM 2963 N N . LEU A 1 384 ? 8.058 -18.172 -10.006 1.00 98.69 384 LEU A N 1
ATOM 2964 C CA . LEU A 1 384 ? 7.530 -18.239 -8.642 1.00 98.69 384 LEU A CA 1
ATOM 2965 C C . LEU A 1 384 ? 6.142 -17.602 -8.520 1.00 98.69 384 LEU A C 1
ATOM 2967 O O . LEU A 1 384 ? 5.292 -18.163 -7.835 1.00 98.69 384 LEU A O 1
ATOM 2971 N N . LEU A 1 385 ? 5.886 -16.477 -9.198 1.00 98.75 385 LEU A N 1
ATOM 2972 C CA . LEU A 1 385 ? 4.549 -15.875 -9.244 1.00 98.75 385 LEU A CA 1
ATOM 2973 C C . LEU A 1 385 ? 3.529 -16.848 -9.838 1.00 98.75 385 LEU A C 1
ATOM 2975 O O . LEU A 1 385 ? 2.514 -17.138 -9.213 1.00 98.75 385 LEU A O 1
ATOM 2979 N N . ARG A 1 386 ? 3.841 -17.404 -11.012 1.00 98.62 386 ARG A N 1
ATOM 2980 C CA . ARG A 1 386 ? 2.972 -18.366 -11.691 1.00 98.62 386 ARG A CA 1
ATOM 2981 C C . ARG A 1 386 ? 2.740 -19.615 -10.848 1.00 98.62 386 ARG A C 1
ATOM 2983 O O . ARG A 1 386 ? 1.617 -20.095 -10.781 1.00 98.62 386 ARG A O 1
ATOM 2990 N N . ALA A 1 387 ? 3.786 -20.153 -10.224 1.00 98.62 387 ALA A N 1
ATOM 2991 C CA . ALA A 1 387 ? 3.654 -21.316 -9.354 1.00 98.62 387 ALA A CA 1
ATOM 2992 C C . ALA A 1 387 ? 2.754 -21.007 -8.148 1.00 98.62 387 ALA A C 1
ATOM 2994 O O . ALA A 1 387 ? 1.889 -21.809 -7.831 1.00 98.62 387 ALA A O 1
ATOM 2995 N N . ALA A 1 388 ? 2.880 -19.823 -7.534 1.00 98.62 388 ALA A N 1
ATOM 2996 C CA . ALA A 1 388 ? 1.988 -19.407 -6.452 1.00 98.62 388 ALA A CA 1
ATOM 2997 C C . ALA A 1 388 ? 0.515 -19.335 -6.890 1.00 98.62 388 ALA A C 1
ATOM 2999 O O . ALA A 1 388 ? -0.372 -19.644 -6.104 1.00 98.62 388 ALA A O 1
ATOM 3000 N N . GLU A 1 389 ? 0.245 -18.915 -8.124 1.00 98.50 389 GLU A N 1
ATOM 3001 C CA . GLU A 1 389 ? -1.119 -18.837 -8.656 1.00 98.50 389 GLU A CA 1
ATOM 3002 C C . GLU A 1 389 ? -1.680 -20.213 -9.012 1.00 98.50 389 GLU A C 1
ATOM 3004 O O . GLU A 1 389 ? -2.835 -20.489 -8.715 1.00 98.50 389 GLU A O 1
ATOM 3009 N N . VAL A 1 390 ? -0.873 -21.085 -9.620 1.00 98.19 390 VAL A N 1
ATOM 3010 C CA . VAL A 1 390 ? -1.284 -22.450 -9.991 1.00 98.19 390 VAL A CA 1
ATOM 3011 C C . VAL A 1 390 ? -1.511 -23.315 -8.754 1.00 98.19 390 VAL A C 1
ATOM 3013 O O . VAL A 1 390 ? -2.511 -24.025 -8.685 1.00 98.19 390 VAL A O 1
ATOM 3016 N N . ASP A 1 391 ? -0.621 -23.211 -7.769 1.00 98.12 391 ASP A N 1
ATOM 3017 C CA . ASP A 1 391 ? -0.673 -23.975 -6.519 1.00 98.12 391 ASP A CA 1
ATOM 3018 C C . ASP A 1 391 ? -1.604 -23.319 -5.478 1.00 98.12 391 ASP A C 1
ATOM 3020 O O . ASP A 1 391 ? -1.519 -23.629 -4.291 1.00 98.12 391 ASP A O 1
ATOM 3024 N N . ALA A 1 392 ? -2.450 -22.367 -5.889 1.00 98.50 392 ALA A N 1
ATOM 3025 C CA . ALA A 1 392 ? -3.392 -21.712 -4.993 1.00 98.50 392 ALA A CA 1
ATOM 3026 C C . ALA A 1 392 ? -4.466 -22.687 -4.487 1.00 98.50 392 ALA A C 1
ATOM 3028 O O . ALA A 1 392 ? -4.973 -23.524 -5.240 1.00 98.50 392 ALA A O 1
ATOM 3029 N N . GLU A 1 393 ? -4.843 -22.536 -3.218 1.00 98.38 393 GLU A N 1
ATOM 3030 C CA . GLU A 1 393 ? -5.825 -23.383 -2.540 1.00 98.38 393 GLU A CA 1
ATOM 3031 C C . GLU A 1 393 ? -6.830 -22.539 -1.749 1.00 98.38 393 GLU A C 1
ATOM 3033 O O . GLU A 1 393 ? -6.529 -21.426 -1.315 1.00 98.38 393 GLU A O 1
ATOM 3038 N N . LEU A 1 394 ? -8.039 -23.073 -1.553 1.00 98.62 394 LEU A N 1
ATOM 3039 C CA . LEU A 1 394 ? -9.030 -22.459 -0.672 1.00 98.62 394 LEU A CA 1
ATOM 3040 C C . LEU A 1 394 ? -8.600 -22.604 0.788 1.00 98.62 394 LEU A C 1
ATOM 3042 O O . LEU A 1 394 ? -8.297 -23.708 1.241 1.00 98.62 394 LEU A O 1
ATOM 3046 N N . ASP A 1 395 ? -8.639 -21.505 1.532 1.00 98.12 395 ASP A N 1
ATOM 3047 C CA . ASP A 1 395 ? -8.410 -21.518 2.969 1.00 98.12 395 ASP A CA 1
ATOM 3048 C C . ASP A 1 395 ? -9.664 -21.852 3.798 1.00 98.12 395 ASP A C 1
ATOM 3050 O O . ASP A 1 395 ? -10.747 -22.118 3.269 1.00 98.12 395 ASP A O 1
ATOM 3054 N N . GLU A 1 396 ? -9.522 -21.829 5.130 1.00 97.88 396 GLU A N 1
ATOM 3055 C CA . GLU A 1 396 ? -10.617 -22.088 6.077 1.00 97.88 396 GLU A CA 1
ATOM 3056 C C . GLU A 1 396 ? -11.772 -21.067 5.981 1.00 97.88 396 GLU A C 1
ATOM 3058 O O . GLU A 1 396 ? -12.899 -21.377 6.367 1.00 97.88 396 GLU A O 1
ATOM 3063 N N . TRP A 1 397 ? -11.528 -19.891 5.393 1.00 98.06 397 TRP A N 1
ATOM 3064 C CA . TRP A 1 397 ? -12.509 -18.825 5.150 1.00 98.06 397 TRP A CA 1
ATOM 3065 C C . TRP A 1 397 ? -13.084 -18.870 3.723 1.00 98.06 397 TRP A C 1
ATOM 3067 O O . TRP A 1 397 ? -13.808 -17.961 3.288 1.00 98.06 397 TRP A O 1
ATOM 3077 N N . GLY A 1 398 ? -12.746 -19.924 2.971 1.00 98.12 398 GLY A N 1
ATOM 3078 C CA . GLY A 1 398 ? -13.122 -20.148 1.580 1.00 98.12 398 GLY A CA 1
ATOM 3079 C C . GLY A 1 398 ? -12.446 -19.195 0.596 1.00 98.12 398 GLY A C 1
ATOM 3080 O O . GLY A 1 398 ? -12.986 -18.976 -0.488 1.00 98.12 398 GLY A O 1
ATOM 3081 N N . VAL A 1 399 ? -11.372 -18.506 0.975 1.00 98.62 399 VAL A N 1
ATOM 3082 C CA . VAL A 1 399 ? -10.634 -17.570 0.115 1.00 98.62 399 VAL A CA 1
ATOM 3083 C C . VAL A 1 399 ? -9.570 -18.349 -0.648 1.00 98.62 399 VAL A C 1
ATOM 3085 O O . VAL A 1 399 ? -8.834 -19.131 -0.061 1.00 98.62 399 VAL A O 1
ATOM 3088 N N . MET A 1 400 ? -9.477 -18.144 -1.960 1.00 98.69 400 MET A N 1
ATOM 3089 C CA . MET A 1 400 ? -8.431 -18.741 -2.787 1.00 98.69 400 MET A CA 1
ATOM 3090 C C . MET A 1 400 ? -7.100 -18.031 -2.509 1.00 98.69 400 MET A C 1
ATOM 3092 O O . MET A 1 400 ? -6.872 -16.899 -2.951 1.00 98.69 400 MET A O 1
ATOM 3096 N N . CYS A 1 401 ? -6.230 -18.682 -1.748 1.00 98.50 401 CYS A N 1
ATOM 3097 C CA . CYS A 1 401 ? -4.949 -18.155 -1.309 1.00 98.50 401 CYS A CA 1
ATOM 3098 C C . CYS A 1 401 ? -3.816 -18.635 -2.228 1.00 98.50 401 CYS A C 1
ATOM 3100 O O . CYS A 1 401 ? -3.675 -19.838 -2.439 1.00 98.50 401 CYS A O 1
ATOM 3102 N N . PRO A 1 402 ? -2.965 -17.728 -2.744 1.00 98.19 402 PRO A N 1
ATOM 3103 C CA . PRO A 1 402 ? -1.785 -18.118 -3.511 1.00 98.19 402 PRO A CA 1
ATOM 3104 C C . PRO A 1 402 ? -0.788 -18.936 -2.678 1.00 98.19 402 PRO A C 1
ATOM 3106 O O . PRO A 1 402 ? -0.667 -18.727 -1.468 1.00 98.19 402 PRO A O 1
ATOM 3109 N N . GLY A 1 403 ? -0.009 -19.790 -3.342 1.00 98.12 403 GLY A N 1
ATOM 3110 C CA . GLY A 1 403 ? 1.001 -20.653 -2.731 1.00 98.12 403 GLY A CA 1
ATOM 3111 C C . GLY A 1 403 ? 2.014 -19.898 -1.860 1.00 98.12 403 GLY A C 1
ATOM 3112 O O . GLY A 1 403 ? 2.746 -19.016 -2.325 1.00 98.12 403 GLY A O 1
ATOM 3113 N N . ASP A 1 404 ? 2.070 -20.268 -0.578 1.00 96.81 404 ASP A N 1
ATOM 3114 C CA . ASP A 1 404 ? 2.879 -19.600 0.450 1.00 96.81 404 ASP A CA 1
ATOM 3115 C C . ASP A 1 404 ? 4.378 -19.643 0.143 1.00 96.81 404 ASP A C 1
ATOM 3117 O O . ASP A 1 404 ? 5.045 -18.609 0.020 1.00 96.81 404 ASP A O 1
ATOM 3121 N N . MET A 1 405 ? 4.915 -20.852 -0.025 1.00 97.44 405 MET A N 1
ATOM 3122 C CA . MET A 1 405 ? 6.354 -21.061 -0.174 1.00 97.44 405 MET A CA 1
ATOM 3123 C C . MET A 1 405 ? 6.909 -20.318 -1.389 1.00 97.44 405 MET A C 1
ATOM 3125 O O . MET A 1 405 ? 7.966 -19.693 -1.302 1.00 97.44 405 MET A O 1
ATOM 3129 N N . GLN A 1 406 ? 6.177 -20.331 -2.498 1.00 98.06 406 GLN A N 1
ATOM 3130 C CA . GLN A 1 406 ? 6.522 -19.668 -3.747 1.00 98.06 406 GLN A CA 1
ATOM 3131 C C . GLN A 1 406 ? 6.609 -18.147 -3.544 1.00 98.06 406 GLN A C 1
ATOM 3133 O O . GLN A 1 406 ? 7.631 -17.535 -3.877 1.00 98.06 406 GLN A O 1
ATOM 3138 N N . LEU A 1 407 ? 5.593 -17.536 -2.920 1.00 97.44 407 LEU A N 1
ATOM 3139 C CA . LEU A 1 407 ? 5.593 -16.100 -2.626 1.00 97.44 407 LEU A CA 1
ATOM 3140 C C . LEU A 1 407 ? 6.674 -15.708 -1.617 1.00 97.44 407 LEU A C 1
ATOM 3142 O O . LEU A 1 407 ? 7.335 -14.679 -1.793 1.00 97.44 407 LEU A O 1
ATOM 3146 N N . MET A 1 408 ? 6.882 -16.496 -0.559 1.00 95.75 408 MET A N 1
ATOM 3147 C CA . MET A 1 408 ? 7.941 -16.217 0.411 1.00 95.75 408 MET A CA 1
ATOM 3148 C C . MET A 1 408 ? 9.322 -16.282 -0.232 1.00 95.75 408 MET A C 1
ATOM 3150 O O . MET A 1 408 ? 10.121 -15.365 -0.034 1.00 95.75 408 MET A O 1
ATOM 3154 N N . VAL A 1 409 ? 9.603 -17.322 -1.020 1.00 97.75 409 VAL A N 1
ATOM 3155 C CA . VAL A 1 409 ? 10.882 -17.462 -1.724 1.00 97.75 409 VAL A CA 1
ATOM 3156 C C . VAL A 1 409 ? 11.087 -16.290 -2.680 1.00 97.75 409 VAL A C 1
ATOM 3158 O O . VAL A 1 409 ? 12.136 -15.648 -2.610 1.00 97.75 409 VAL A O 1
ATOM 3161 N N . ALA A 1 410 ? 10.081 -15.929 -3.482 1.00 97.94 410 ALA A N 1
ATOM 3162 C CA . ALA A 1 410 ? 10.168 -14.798 -4.408 1.00 97.94 410 ALA A CA 1
ATOM 3163 C C . ALA A 1 410 ? 10.523 -13.494 -3.683 1.00 97.94 410 ALA A C 1
ATOM 3165 O O . ALA A 1 410 ? 11.448 -12.783 -4.076 1.00 97.94 410 ALA A O 1
ATOM 3166 N N . ARG A 1 411 ? 9.840 -13.199 -2.573 1.00 96.12 411 ARG A N 1
ATOM 3167 C CA . ARG A 1 411 ? 10.086 -11.989 -1.776 1.00 96.12 411 ARG A CA 1
ATOM 3168 C C . ARG A 1 411 ? 11.478 -11.979 -1.151 1.00 96.12 411 ARG A C 1
ATOM 3170 O O . ARG A 1 411 ? 12.157 -10.957 -1.211 1.00 96.12 411 ARG A O 1
ATOM 3177 N N . GLN A 1 412 ? 11.915 -13.100 -0.582 1.00 95.56 412 GLN A N 1
ATOM 3178 C CA . GLN A 1 412 ? 13.221 -13.203 0.075 1.00 95.56 412 GLN A CA 1
ATOM 3179 C C . GLN A 1 412 ? 14.382 -13.164 -0.923 1.00 95.56 412 GLN A C 1
ATOM 3181 O O . GLN A 1 412 ? 15.428 -12.578 -0.637 1.00 95.56 412 GLN A O 1
ATOM 3186 N N . MET A 1 413 ? 14.223 -13.765 -2.103 1.00 96.56 413 MET A N 1
ATOM 3187 C CA . MET A 1 413 ? 15.219 -13.674 -3.171 1.00 96.56 413 MET A CA 1
ATOM 3188 C C . MET A 1 413 ? 15.329 -12.245 -3.700 1.00 96.56 413 MET A C 1
ATOM 3190 O O . MET A 1 413 ? 16.447 -11.750 -3.848 1.00 96.56 413 MET A O 1
ATOM 3194 N N . PHE A 1 414 ? 14.202 -11.551 -3.880 1.00 96.88 414 PHE A N 1
ATOM 3195 C CA . PHE A 1 414 ? 14.182 -10.198 -4.435 1.00 96.88 414 PHE A CA 1
ATOM 3196 C C . PHE A 1 414 ? 15.000 -9.182 -3.621 1.00 96.88 414 PHE A C 1
ATOM 3198 O O . PHE A 1 414 ? 15.584 -8.269 -4.198 1.00 96.88 414 PHE A O 1
ATOM 3205 N N . ILE A 1 415 ? 15.119 -9.373 -2.299 1.00 95.44 415 ILE A N 1
ATOM 3206 C CA . ILE A 1 415 ? 15.974 -8.550 -1.419 1.00 95.44 415 ILE A CA 1
ATOM 3207 C C . ILE A 1 415 ? 17.440 -8.555 -1.883 1.00 95.44 415 ILE A C 1
ATOM 3209 O O . ILE A 1 415 ? 18.131 -7.553 -1.729 1.00 95.44 415 ILE A O 1
ATOM 3213 N N . ARG A 1 416 ? 17.913 -9.669 -2.454 1.00 95.38 416 ARG A N 1
ATOM 3214 C CA . ARG A 1 416 ? 19.279 -9.816 -2.983 1.00 95.38 416 ARG A CA 1
ATOM 3215 C C . ARG A 1 416 ? 19.354 -9.500 -4.473 1.00 95.38 416 ARG A C 1
ATOM 3217 O O . ARG A 1 416 ? 20.302 -8.859 -4.905 1.00 95.38 416 ARG A O 1
ATOM 3224 N N . MET A 1 417 ? 18.346 -9.916 -5.240 1.00 96.50 417 MET A N 1
ATOM 3225 C CA . MET A 1 417 ? 18.304 -9.708 -6.691 1.00 96.50 417 MET A CA 1
ATOM 3226 C C . MET A 1 417 ? 18.232 -8.225 -7.052 1.00 96.50 417 MET A C 1
ATOM 3228 O O . MET A 1 417 ? 18.932 -7.780 -7.951 1.00 96.50 417 MET A O 1
ATOM 3232 N N . TYR A 1 418 ? 17.406 -7.439 -6.358 1.00 96.56 418 TYR A N 1
ATOM 3233 C CA . TYR A 1 418 ? 17.166 -6.053 -6.755 1.00 96.56 418 TYR A CA 1
ATOM 3234 C C . TYR A 1 418 ? 18.387 -5.134 -6.619 1.00 96.56 418 TYR A C 1
ATOM 3236 O O . TYR A 1 418 ? 18.689 -4.455 -7.598 1.00 96.56 418 TYR A O 1
ATOM 3244 N N . PRO A 1 419 ? 19.130 -5.126 -5.491 1.00 96.19 419 PRO A N 1
ATOM 3245 C CA . PRO A 1 419 ? 20.398 -4.403 -5.419 1.00 96.19 419 PRO A CA 1
ATOM 3246 C C . PRO A 1 419 ? 21.380 -4.865 -6.494 1.00 96.19 419 PRO A C 1
ATOM 3248 O O . PRO A 1 419 ? 21.981 -4.033 -7.160 1.00 96.19 419 PRO A O 1
ATOM 3251 N N . ARG A 1 420 ? 21.463 -6.182 -6.722 1.00 95.81 420 ARG A N 1
ATOM 3252 C CA . ARG A 1 420 ? 22.377 -6.778 -7.694 1.00 95.81 420 ARG A CA 1
ATOM 3253 C C . ARG A 1 420 ? 22.088 -6.369 -9.139 1.00 95.81 420 ARG A C 1
ATOM 3255 O O . ARG A 1 420 ? 23.019 -6.190 -9.903 1.00 95.81 420 ARG A O 1
ATOM 3262 N N . MET A 1 421 ? 20.822 -6.175 -9.511 1.00 95.69 421 MET A N 1
ATOM 3263 C CA . MET A 1 421 ? 20.465 -5.641 -10.834 1.00 95.69 421 MET A CA 1
ATOM 3264 C C . MET A 1 421 ? 20.858 -4.165 -11.020 1.00 95.69 421 MET A C 1
ATOM 3266 O O . MET A 1 421 ? 20.857 -3.682 -12.149 1.00 95.69 421 MET A O 1
ATOM 3270 N N . GLY A 1 422 ? 21.103 -3.432 -9.929 1.00 92.31 422 GLY A N 1
ATOM 3271 C CA . GLY A 1 422 ? 21.548 -2.039 -9.967 1.00 92.31 422 GLY A CA 1
ATOM 3272 C C . GLY A 1 422 ? 23.069 -1.855 -9.917 1.00 92.31 422 GLY A C 1
ATOM 3273 O O . GLY A 1 422 ? 23.524 -0.733 -10.138 1.00 92.31 422 GLY A O 1
ATOM 3274 N N . GLU A 1 423 ? 23.823 -2.913 -9.605 1.00 88.75 423 GLU A N 1
ATOM 3275 C CA . GLU A 1 423 ? 25.295 -2.974 -9.651 1.00 88.75 423 GLU A CA 1
ATOM 3276 C C . GLU A 1 423 ? 25.791 -3.284 -11.066 1.00 88.75 423 GLU A C 1
ATOM 3278 O O . GLU A 1 423 ? 26.798 -2.660 -11.475 1.00 88.75 423 GLU A O 1
#

pLDDT: mean 87.92, std 20.66, range [24.16, 98.88]

Sequence (423 aa):
MESSRGVNMAGNGGSGQRDEDAAECRQIIPGAETGGNGMPARTGAQYIQGLRERPPNLYMSGKKVKDPTEQPGLQGGINTMARLYDLQHDPKVGKEMTYQSPTTGDQVGLSFLTPRTHEDLDLRHRMMHNWARITCGMMGRTPDFLNVSLMSMAAAGDYFGENRPEFKKNIQDYYEMVREQDLVLTHTLVNMQRSRSGAATALDDSLDVALSVVKETDEGIVVSGARVLATLPIADEIAVYPARSHRLPTGAPGRTSFAFAIPCDTPGLKFQCREAFDLQRSSFDHPLGSRFEEMDALAFFDNVLVPWERVFLYGDPDMCNNMSLRTHQYLHSGHQVVTKNVVKCEFVLGLANLMVKTLGLDDAPHVHGMMAEIIENLEITKALLRAAEVDAELDEWGVMCPGDMQLMVARQMFIRMYPRMGE

Secondary structure (DSSP, 8-state):
----------------SSSSTTSS----PPPPPS-S----S--HHHHHHHHHHS---EEETTEE-S-TTT-TTTHHHHHHHHHHHHHTT-TTTGGGTEEE-TTT-SEEEGGG----SHHHHHHHHHHHHHHHHHTTT--S-SHHHHHHHHHHHHHTHHHHHHH-HHHHHHHHHHHHHHHHTT--EEEE-EE--S---STT------TTTB-EEEEE-SSEEEEEEEEEEEE--SSSEEEE---TTSPPPTT--GGG-EEEEEETT-TTEEEEE---S--S--TTTSTTTTT----EEEEEEEEEEEEGGGEEEES-HHHHHHHHHHTTHHHHHHHHHHHHHHHHHHHHHHHHHHHHHHHT-TT-HHHHHHHHHHHHHHHHHHHHHHHHHHT-EE-TTS-EEPPHHHHHHHHHHHHHHHHHHH-